Protein AF-A0A7J2MQ26-F1 (afdb_monomer_lite)

pLDDT: mean 85.23, std 13.04, range [32.94, 97.5]

Radius of gyration: 37.28 Å; chains: 1; bounding box: 88×58×95 Å

Structure (mmCIF, N/CA/C/O backbone):
data_AF-A0A7J2MQ26-F1
#
_entry.id   AF-A0A7J2MQ26-F1
#
loop_
_atom_site.group_PDB
_atom_site.id
_atom_site.type_symbol
_atom_site.label_atom_id
_atom_site.label_alt_id
_atom_site.label_comp_id
_atom_site.label_asym_id
_atom_site.label_entity_id
_atom_site.label_seq_id
_atom_site.pdbx_PDB_ins_code
_atom_site.Cartn_x
_atom_site.Cartn_y
_atom_site.Cartn_z
_atom_site.occupancy
_atom_site.B_iso_or_equiv
_atom_site.auth_seq_id
_atom_site.auth_comp_id
_atom_site.auth_asym_id
_atom_site.auth_atom_id
_atom_site.pdbx_PDB_model_num
ATOM 1 N N . VAL A 1 1 ? -38.913 26.377 9.799 1.00 44.56 1 VAL A N 1
ATOM 2 C CA . VAL A 1 1 ? -37.922 25.327 9.468 1.00 44.56 1 VAL A CA 1
ATOM 3 C C . VAL A 1 1 ? -36.476 25.804 9.658 1.00 44.56 1 VAL A C 1
ATOM 5 O O . VAL A 1 1 ? -35.764 25.141 10.390 1.00 44.56 1 VAL A O 1
ATOM 8 N N . LYS A 1 2 ? -36.049 26.981 9.153 1.00 36.41 2 LYS A N 1
ATOM 9 C CA . LYS A 1 2 ? -34.683 27.531 9.388 1.00 36.41 2 LYS A CA 1
ATOM 10 C C . LYS A 1 2 ? -34.256 27.693 10.867 1.00 36.41 2 LYS A C 1
ATOM 12 O O . LYS A 1 2 ? -33.100 27.467 11.180 1.00 36.41 2 LYS A O 1
ATOM 17 N N . LYS A 1 3 ? -35.183 28.019 11.778 1.00 38.88 3 LYS A N 1
ATOM 18 C CA . LYS A 1 3 ? -34.891 28.280 13.207 1.00 38.88 3 LYS A CA 1
ATOM 19 C C . LYS A 1 3 ? -34.486 27.059 14.049 1.00 38.88 3 LYS A C 1
ATOM 21 O O . LYS A 1 3 ? -33.961 27.242 15.139 1.00 38.88 3 LYS A O 1
ATOM 26 N N . GLU A 1 4 ? -34.775 25.833 13.609 1.00 44.00 4 GLU A N 1
ATOM 27 C CA . GLU A 1 4 ? -34.463 24.637 14.414 1.00 44.00 4 GLU A CA 1
ATOM 28 C C . GLU A 1 4 ? -33.024 24.146 14.223 1.00 44.00 4 GLU A C 1
ATOM 30 O O . GLU A 1 4 ? -32.456 23.597 15.162 1.00 44.00 4 GLU A O 1
ATOM 35 N N . TRP A 1 5 ? -32.423 24.407 13.056 1.00 47.97 5 TRP A N 1
ATOM 36 C CA . TRP A 1 5 ? -31.072 23.961 12.689 1.00 47.97 5 TRP A CA 1
ATOM 37 C C . TRP A 1 5 ? -29.961 24.806 13.334 1.00 47.97 5 TRP A C 1
ATOM 39 O O . TRP A 1 5 ? -28.836 24.341 13.497 1.00 47.97 5 TRP A O 1
ATOM 49 N N . GLU A 1 6 ? -30.276 26.041 13.737 1.00 56.38 6 GLU A N 1
ATOM 50 C CA . GLU A 1 6 ? -29.326 26.952 14.395 1.00 56.38 6 GLU A CA 1
ATOM 51 C C . GLU A 1 6 ? -28.930 26.479 15.803 1.00 56.38 6 GLU A C 1
ATOM 53 O O . GLU A 1 6 ? -27.869 26.852 16.291 1.00 56.38 6 GLU A O 1
ATOM 58 N N . ASN A 1 7 ? -29.740 25.615 16.427 1.00 69.69 7 ASN A N 1
ATOM 59 C CA . ASN A 1 7 ? -29.558 25.173 17.815 1.00 69.69 7 ASN A CA 1
ATOM 60 C C . ASN A 1 7 ? -29.229 23.680 17.954 1.00 69.69 7 ASN A C 1
ATOM 62 O O . ASN A 1 7 ? -29.220 23.159 19.069 1.00 69.69 7 ASN A O 1
ATOM 66 N N . THR A 1 8 ? -29.007 22.984 16.840 1.00 85.75 8 THR A N 1
ATOM 67 C CA . THR A 1 8 ? -28.595 21.577 16.829 1.00 85.75 8 THR A CA 1
ATOM 68 C C . THR A 1 8 ? -27.136 21.447 16.417 1.00 85.75 8 THR A C 1
ATOM 70 O O . THR A 1 8 ? -26.665 22.187 15.547 1.00 85.75 8 THR A O 1
ATOM 73 N N . VAL A 1 9 ? -26.446 20.483 17.017 1.00 86.06 9 VAL A N 1
ATOM 74 C CA . VAL A 1 9 ? -25.065 20.112 16.715 1.00 86.06 9 VAL A CA 1
ATOM 75 C C . VAL A 1 9 ? -24.967 19.621 15.269 1.00 86.06 9 VAL A C 1
ATOM 77 O O . VAL A 1 9 ? -25.653 18.675 14.878 1.00 86.06 9 VAL A O 1
ATOM 80 N N . GLY A 1 10 ? -24.120 20.266 14.476 1.00 81.31 10 GLY A N 1
ATOM 81 C CA . GLY A 1 10 ? -23.721 19.835 13.140 1.00 81.31 10 GLY A CA 1
ATOM 82 C C . GLY A 1 10 ? -22.233 19.493 13.073 1.00 81.31 10 GLY A C 1
ATOM 83 O O . GLY A 1 10 ? -21.487 19.694 14.030 1.00 81.31 10 GLY A O 1
ATOM 84 N N . LEU A 1 11 ? -21.795 18.992 11.918 1.00 73.00 11 LEU A N 1
ATOM 85 C CA . LEU A 1 11 ? -20.372 18.785 11.646 1.00 73.00 11 LEU A CA 1
ATOM 86 C C . LEU A 1 11 ? -19.618 20.121 11.728 1.00 73.00 11 LEU A C 1
ATOM 88 O O . LEU A 1 11 ? -20.062 21.128 11.172 1.00 73.00 11 LEU A O 1
ATOM 92 N N . GLY A 1 12 ? -18.464 20.120 12.397 1.00 70.12 12 GLY A N 1
ATOM 93 C CA . GLY A 1 12 ? -17.563 21.268 12.534 1.00 70.12 12 GLY A CA 1
ATOM 94 C C . GLY A 1 12 ? -17.867 22.181 13.716 1.00 70.12 12 GLY A C 1
ATOM 95 O O . GLY A 1 12 ? -16.986 22.957 14.113 1.00 70.12 12 GLY A O 1
ATOM 96 N N . ASP A 1 13 ? -19.064 22.063 14.296 1.00 84.56 13 ASP A N 1
ATOM 97 C CA . ASP A 1 13 ? -19.435 22.742 15.531 1.00 84.56 13 ASP A CA 1
ATOM 98 C C . ASP A 1 13 ? -18.561 22.257 16.694 1.00 84.56 13 ASP A C 1
ATOM 100 O O . ASP A 1 13 ? -18.082 21.120 16.728 1.00 84.56 13 ASP A O 1
ATOM 104 N N . THR A 1 14 ? -18.347 23.133 17.671 1.00 85.62 14 THR A N 1
ATOM 105 C CA . THR A 1 14 ? -17.654 22.768 18.909 1.00 85.62 14 THR A CA 1
ATOM 106 C C . THR A 1 14 ? -18.669 22.604 20.025 1.00 85.62 14 THR A C 1
ATOM 108 O O . THR A 1 14 ? -19.421 23.534 20.314 1.00 85.62 14 THR A O 1
ATOM 111 N N . ILE A 1 15 ? -18.672 21.433 20.654 1.00 90.62 15 ILE A N 1
ATOM 112 C CA . ILE A 1 15 ? -19.484 21.127 21.827 1.00 90.62 15 ILE A CA 1
ATOM 113 C C . ILE A 1 15 ? -18.614 21.060 23.078 1.00 90.62 15 ILE A C 1
ATOM 115 O O . ILE A 1 15 ? -17.476 20.598 23.038 1.00 90.62 15 ILE A O 1
ATOM 119 N N . THR A 1 16 ? -19.164 21.493 24.204 1.00 89.94 16 THR A N 1
ATOM 120 C CA . THR A 1 16 ? -18.594 21.220 25.528 1.00 89.94 16 THR A CA 1
ATOM 121 C C . THR A 1 16 ? -19.467 20.164 26.191 1.00 89.94 16 THR A C 1
ATOM 123 O O . THR A 1 16 ? -20.685 20.340 26.244 1.00 89.94 16 THR A O 1
ATOM 126 N N . ILE A 1 17 ? -18.875 19.070 26.675 1.00 90.25 17 ILE A N 1
ATOM 127 C CA . ILE A 1 17 ? -19.604 17.958 27.295 1.00 90.25 17 ILE A CA 1
ATOM 128 C C . ILE A 1 17 ? -19.160 17.697 28.738 1.00 90.25 17 ILE A C 1
ATOM 130 O O . ILE A 1 17 ? -17.969 17.711 29.057 1.00 90.25 17 ILE A O 1
ATOM 134 N N . ASN A 1 18 ? -20.140 17.421 29.597 1.00 90.00 18 ASN A N 1
ATOM 135 C CA . ASN A 1 18 ? -19.955 16.796 30.908 1.00 90.00 18 ASN A CA 1
ATOM 136 C C . ASN A 1 18 ? -20.232 15.294 30.755 1.00 90.00 18 ASN A C 1
ATOM 138 O O . ASN A 1 18 ? -21.198 14.935 30.084 1.00 90.00 18 ASN A O 1
ATOM 142 N N . TYR A 1 19 ? -19.413 14.406 31.308 1.00 88.75 19 TYR A N 1
ATOM 143 C CA . TYR A 1 19 ? -19.493 12.975 31.022 1.00 88.75 19 TYR A CA 1
ATOM 144 C C . TYR A 1 19 ? -19.069 12.101 32.207 1.00 88.75 19 TYR A C 1
ATOM 146 O O . TYR A 1 19 ? -18.314 12.517 33.084 1.00 88.75 19 TYR A O 1
ATOM 154 N N . ILE A 1 20 ? -19.515 10.846 32.161 1.00 88.62 20 ILE A N 1
ATOM 155 C CA . ILE A 1 20 ? -19.024 9.730 32.971 1.00 88.62 20 ILE A CA 1
ATOM 156 C C . ILE A 1 20 ? -18.777 8.553 32.029 1.00 88.62 20 ILE A C 1
ATOM 158 O O . ILE A 1 20 ? -19.651 8.186 31.238 1.00 88.62 20 ILE A O 1
ATOM 162 N N . GLY A 1 21 ? -17.591 7.963 32.124 1.00 85.62 21 GLY A N 1
ATOM 163 C CA . GLY A 1 21 ? -17.209 6.715 31.481 1.00 85.62 21 GLY A CA 1
ATOM 164 C C . GLY A 1 21 ? -16.990 5.623 32.523 1.00 85.62 21 GLY A C 1
ATOM 165 O O . GLY A 1 21 ? -16.165 5.775 33.427 1.00 85.62 21 GLY A O 1
ATOM 166 N N . VAL A 1 22 ? -17.701 4.512 32.363 1.00 82.19 22 VAL A N 1
ATOM 167 C CA . VAL A 1 22 ? -17.529 3.290 33.154 1.00 82.19 22 VAL A CA 1
ATOM 168 C C . VAL A 1 22 ? -17.248 2.117 32.227 1.00 82.19 22 VAL A C 1
ATOM 170 O O . VAL A 1 22 ? -17.690 2.093 31.079 1.00 82.19 22 VAL A O 1
ATOM 173 N N . TYR A 1 23 ? -16.531 1.115 32.707 1.00 77.19 23 TYR A N 1
ATOM 174 C CA . TYR A 1 23 ? -16.424 -0.157 31.997 1.00 77.19 23 TYR A CA 1
ATOM 175 C C . TYR A 1 23 ? -17.758 -0.922 32.014 1.00 77.19 23 TYR A C 1
ATOM 177 O O . TYR A 1 23 ? -18.688 -0.565 32.734 1.00 77.19 23 TYR A O 1
ATOM 185 N N . GLU A 1 24 ? -17.885 -1.985 31.212 1.00 73.50 24 GLU A N 1
ATOM 186 C CA . GLU A 1 24 ? -19.126 -2.785 31.135 1.00 73.50 24 GLU A CA 1
ATOM 187 C C . GLU A 1 24 ? -19.646 -3.292 32.491 1.00 73.50 24 GLU A C 1
ATOM 189 O O . GLU A 1 24 ? -20.854 -3.477 32.647 1.00 73.50 24 GLU A O 1
ATOM 194 N N . ASN A 1 25 ? -18.738 -3.478 33.447 1.00 71.06 25 ASN A N 1
ATOM 195 C CA . ASN A 1 25 ? -18.964 -3.910 34.824 1.00 71.06 25 ASN A CA 1
ATOM 196 C C . ASN A 1 25 ? -19.251 -2.752 35.806 1.00 71.06 25 ASN A C 1
ATOM 198 O O . ASN A 1 25 ? -19.180 -2.958 37.013 1.00 71.06 25 ASN A O 1
ATOM 202 N N . GLU A 1 26 ? -19.530 -1.546 35.304 1.00 73.25 26 GLU A N 1
ATOM 203 C CA . GLU A 1 26 ? -19.810 -0.333 36.088 1.00 73.25 26 GLU A CA 1
ATOM 204 C C . GLU A 1 26 ? -18.608 0.234 36.871 1.00 73.25 26 GLU A C 1
ATOM 206 O O . GLU A 1 26 ? -18.766 1.158 37.669 1.00 73.25 26 GLU A O 1
ATOM 211 N N . TYR A 1 27 ? -17.388 -0.257 36.619 1.00 70.38 27 TYR A N 1
ATOM 212 C CA . TYR A 1 27 ? -16.185 0.303 37.234 1.00 70.38 27 TYR A CA 1
ATOM 213 C C . TYR A 1 27 ? -15.861 1.684 36.635 1.00 70.38 27 TYR A C 1
ATOM 215 O O . TYR A 1 27 ? -15.750 1.791 35.405 1.00 70.38 27 TYR A O 1
ATOM 223 N N . PRO A 1 28 ? -15.678 2.738 37.454 1.00 68.50 28 PRO A N 1
ATOM 224 C CA . PRO A 1 28 ? -15.386 4.074 36.953 1.00 68.50 28 PRO A CA 1
ATOM 225 C C . PRO A 1 28 ? -14.021 4.104 36.268 1.00 68.50 28 PRO A C 1
ATOM 227 O O . PRO A 1 28 ? -13.010 3.680 36.821 1.00 68.50 28 PRO A O 1
ATOM 230 N N . PHE A 1 29 ? -13.995 4.612 35.041 1.00 71.50 29 PHE A N 1
ATOM 231 C CA . PHE A 1 29 ? -12.762 4.790 34.282 1.00 71.50 29 PHE A CA 1
ATOM 232 C C . PHE A 1 29 ? -12.316 6.249 34.305 1.00 71.50 29 PHE A C 1
ATOM 234 O O . PHE A 1 29 ? -11.174 6.563 34.631 1.00 71.50 29 PHE A O 1
ATOM 241 N N . PHE A 1 30 ? -13.234 7.141 33.934 1.00 74.69 30 PHE A N 1
ATOM 242 C CA . PHE A 1 30 ? -12.955 8.556 33.738 1.00 74.69 30 PHE A CA 1
ATOM 243 C C . PHE A 1 30 ? -14.252 9.349 33.814 1.00 74.69 30 PHE A C 1
ATOM 245 O O . PHE A 1 30 ? -15.302 8.901 33.357 1.00 74.69 30 PHE A O 1
ATOM 252 N N . SER A 1 31 ? -14.184 10.536 34.394 1.00 79.44 31 SER A N 1
ATOM 253 C CA . SER A 1 31 ? -15.348 11.376 34.610 1.00 79.44 31 SER A CA 1
ATOM 254 C C . SER A 1 31 ? -14.923 12.834 34.694 1.00 79.44 31 SER A C 1
ATOM 256 O O . SER A 1 31 ? -13.840 13.131 35.199 1.00 79.44 31 SER A O 1
ATOM 258 N N . SER A 1 32 ? -15.786 13.740 34.240 1.00 78.56 32 SER A N 1
ATOM 259 C CA . SER A 1 32 ? -15.674 15.167 34.557 1.00 78.56 32 SER A CA 1
ATOM 260 C C . SER A 1 32 ? -16.373 15.518 35.876 1.00 78.56 32 SER A C 1
ATOM 262 O O . SER A 1 32 ? -16.704 16.683 36.104 1.00 78.56 32 SER A O 1
ATOM 264 N N . ILE A 1 33 ? -16.622 14.522 36.739 1.00 76.56 33 ILE A N 1
ATOM 265 C CA . ILE A 1 33 ? -17.232 14.683 38.062 1.00 76.56 33 ILE A CA 1
ATOM 266 C C . ILE A 1 33 ? -16.194 14.676 39.193 1.00 76.56 33 ILE A C 1
ATOM 268 O O . ILE A 1 33 ? -15.263 13.880 39.178 1.00 76.56 33 ILE A O 1
ATOM 272 N N . VAL A 1 34 ? -16.374 15.564 40.180 1.00 63.88 34 VAL A N 1
ATOM 273 C CA . VAL A 1 34 ? -15.503 15.750 41.365 1.00 63.88 34 VAL A CA 1
ATOM 274 C C . VAL A 1 34 ? -15.583 14.592 42.375 1.00 63.88 34 VAL A C 1
ATOM 276 O O . VAL A 1 34 ? -14.653 14.406 43.155 1.00 63.88 34 VAL A O 1
ATOM 279 N N . ASP A 1 35 ? -16.679 13.832 42.395 1.00 65.69 35 ASP A N 1
ATOM 280 C CA . ASP A 1 35 ? -16.895 12.734 43.347 1.00 65.69 35 ASP A CA 1
ATOM 281 C C . ASP A 1 35 ? -16.072 11.487 42.970 1.00 65.69 35 ASP A C 1
ATOM 283 O O . ASP A 1 35 ? -16.234 10.927 41.884 1.00 65.69 35 ASP A O 1
ATOM 287 N N . GLU A 1 36 ? -15.222 11.030 43.895 1.00 57.88 36 GLU A N 1
ATOM 288 C CA . GLU A 1 36 ? -14.420 9.801 43.781 1.00 57.88 36 GLU A CA 1
ATOM 289 C C . GLU A 1 36 ? -15.273 8.526 43.642 1.00 57.88 36 GLU A C 1
ATOM 291 O O . GLU A 1 36 ? -14.769 7.491 43.209 1.00 57.88 36 GLU A O 1
ATOM 296 N N . ASN A 1 37 ? -16.574 8.616 43.940 1.00 66.25 37 ASN A N 1
ATOM 297 C CA . ASN A 1 37 ? -17.553 7.542 43.795 1.00 66.25 37 ASN A CA 1
ATOM 298 C C . ASN A 1 37 ? -18.535 7.776 42.636 1.00 66.25 37 ASN A C 1
ATOM 300 O O . ASN A 1 37 ? -19.635 7.222 42.654 1.00 66.25 37 ASN A O 1
ATOM 304 N N . ALA A 1 38 ? -18.196 8.604 41.640 1.00 74.50 38 ALA A N 1
ATOM 305 C CA . ALA A 1 38 ? -19.051 8.786 40.469 1.00 74.50 38 ALA A CA 1
ATOM 306 C C . ALA A 1 38 ? -19.343 7.432 39.796 1.00 74.50 38 ALA A C 1
ATOM 308 O O . ALA A 1 38 ? -18.438 6.708 39.384 1.00 74.50 38 ALA A O 1
ATOM 309 N N . THR A 1 39 ? -20.626 7.106 39.671 1.00 80.69 39 THR A N 1
ATOM 310 C CA . THR A 1 39 ? -21.112 5.877 39.035 1.00 80.69 39 THR A CA 1
ATOM 311 C C . THR A 1 39 ? -21.920 6.223 37.791 1.00 80.69 39 THR A C 1
ATOM 313 O O . THR A 1 39 ? -22.236 7.384 37.533 1.00 80.69 39 THR A O 1
ATOM 316 N N . TRP A 1 40 ? -22.313 5.214 37.020 1.00 85.75 40 TRP A N 1
ATOM 317 C CA . TRP A 1 40 ? -23.190 5.385 35.860 1.00 85.75 40 TRP A CA 1
ATOM 318 C C . TRP A 1 40 ? -24.519 6.104 36.162 1.00 85.75 40 TRP A C 1
ATOM 320 O O . TRP A 1 40 ? -25.057 6.836 35.318 1.00 85.75 40 TRP A O 1
ATOM 330 N N . GLU A 1 41 ? -25.029 5.932 37.383 1.00 85.12 41 GLU A N 1
ATOM 331 C CA . GLU A 1 41 ? -26.282 6.531 37.848 1.00 85.12 41 GLU A CA 1
ATOM 332 C C . GLU A 1 41 ? -26.118 7.976 38.337 1.00 85.12 41 GLU A C 1
ATOM 334 O O . GLU A 1 41 ? -27.115 8.669 38.537 1.00 85.12 41 GLU A O 1
ATOM 339 N N . THR A 1 42 ? -24.886 8.470 38.491 1.00 85.38 42 THR A N 1
ATOM 340 C CA . THR A 1 42 ? -24.646 9.853 38.911 1.00 85.38 42 THR A CA 1
ATOM 341 C C . THR A 1 42 ? -25.224 10.840 37.882 1.00 85.38 42 THR A C 1
ATOM 343 O O . THR A 1 42 ? -25.143 10.651 36.658 1.00 85.38 42 THR A O 1
ATOM 346 N N . GLU A 1 43 ? -25.859 11.904 38.382 1.00 83.69 43 GLU A N 1
ATOM 347 C CA . GLU A 1 43 ? -26.437 12.951 37.540 1.00 83.69 43 GLU A CA 1
ATOM 348 C C . GLU A 1 43 ? -25.342 13.831 36.918 1.00 83.69 43 GLU A C 1
ATOM 350 O O . GLU A 1 43 ? -24.397 14.256 37.579 1.00 83.69 43 GLU A O 1
ATOM 355 N N . LEU A 1 44 ? -25.482 14.126 35.622 1.00 84.69 44 LEU A N 1
ATOM 356 C CA . LEU A 1 44 ? -24.591 15.029 34.888 1.00 84.69 44 LEU A CA 1
ATOM 357 C C . LEU A 1 44 ? -25.098 16.472 35.025 1.00 84.69 44 LEU A C 1
ATOM 359 O O . LEU A 1 44 ? -25.681 17.029 34.093 1.00 84.69 44 LEU A O 1
ATOM 363 N N . ASP A 1 45 ? -24.938 17.071 36.201 1.00 75.19 45 ASP A N 1
ATOM 364 C CA . ASP A 1 45 ? -25.387 18.439 36.477 1.00 75.19 45 ASP A CA 1
ATOM 365 C C . ASP A 1 45 ? -24.234 19.414 36.782 1.00 75.19 45 ASP A C 1
ATOM 367 O O . ASP A 1 45 ? -23.049 19.071 36.744 1.00 75.19 45 ASP A O 1
ATOM 371 N N . ASP A 1 46 ? -24.597 20.669 37.056 1.00 67.19 46 ASP A N 1
ATOM 372 C CA . ASP A 1 46 ? -23.643 21.757 37.275 1.00 67.19 46 ASP A CA 1
ATOM 373 C C . ASP A 1 46 ? -22.943 21.704 38.637 1.00 67.19 46 ASP A C 1
ATOM 375 O O . ASP A 1 46 ? -21.935 22.386 38.832 1.00 67.19 46 ASP A O 1
ATOM 379 N N . SER A 1 47 ? -23.461 20.906 39.573 1.00 64.56 47 SER A N 1
ATOM 380 C CA . SER A 1 47 ? -22.977 20.837 40.953 1.00 64.56 47 SER A CA 1
ATOM 381 C C . SER A 1 47 ? -21.784 19.894 41.132 1.00 64.56 47 SER A C 1
ATOM 383 O O . SER A 1 47 ? -21.056 20.003 42.116 1.00 64.56 47 SER A O 1
ATOM 385 N N . HIS A 1 48 ? -21.518 19.046 40.138 1.00 61.06 48 HIS A N 1
ATOM 386 C CA . HIS A 1 48 ? -20.527 17.977 40.209 1.00 61.06 48 HIS A CA 1
ATOM 387 C C . HIS A 1 48 ? -19.243 18.241 39.391 1.00 61.06 48 HIS A C 1
ATOM 389 O O . HIS A 1 48 ? -18.486 17.314 39.172 1.00 61.06 48 HIS A O 1
ATOM 395 N N . ARG A 1 49 ? -18.951 19.465 38.926 1.00 61.69 49 ARG A N 1
ATOM 396 C CA . ARG A 1 49 ? -17.991 19.737 37.820 1.00 61.69 49 ARG A CA 1
ATOM 397 C C . ARG A 1 49 ? -16.482 19.690 38.143 1.00 61.69 49 ARG A C 1
ATOM 399 O O . ARG A 1 49 ? -15.998 20.449 38.980 1.00 61.69 49 ARG A O 1
ATOM 406 N N . TYR A 1 50 ? -15.718 18.973 37.312 1.00 64.94 50 TYR A N 1
ATOM 407 C CA . TYR A 1 50 ? -14.268 19.116 37.109 1.00 64.94 50 TYR A CA 1
ATOM 408 C C . TYR A 1 50 ? -13.905 18.959 35.618 1.00 64.94 50 TYR A C 1
ATOM 410 O O . TYR A 1 50 ? -14.158 17.918 35.029 1.00 64.94 50 TYR A O 1
ATOM 418 N N . ASN A 1 51 ? -13.295 19.979 35.000 1.00 72.69 51 ASN A N 1
ATOM 419 C CA . ASN A 1 51 ? -12.737 19.942 33.632 1.00 72.69 51 ASN A CA 1
ATOM 420 C C . ASN A 1 51 ? -13.650 19.308 32.546 1.00 72.69 51 ASN A C 1
ATOM 422 O O . ASN A 1 51 ? -13.367 18.205 32.070 1.00 72.69 51 ASN A O 1
ATOM 426 N N . PRO A 1 52 ? -14.725 19.997 32.109 1.00 84.50 52 PRO A N 1
ATOM 427 C CA . PRO A 1 52 ? -15.552 19.517 31.001 1.00 84.50 52 PRO A CA 1
ATOM 428 C C . PRO A 1 52 ? -14.734 19.389 29.708 1.00 84.50 52 PRO A C 1
ATOM 430 O O . PRO A 1 52 ? -13.797 20.157 29.471 1.00 84.50 52 PRO A O 1
ATOM 433 N N . LEU A 1 53 ? -15.101 18.431 28.856 1.00 85.38 53 LEU A N 1
ATOM 434 C CA . LEU A 1 53 ? -14.373 18.164 27.618 1.00 85.38 53 LEU A CA 1
ATOM 435 C C . LEU A 1 53 ? -14.907 19.047 26.493 1.00 85.38 53 LEU A C 1
ATOM 437 O O . LEU A 1 53 ? -16.097 19.017 26.182 1.00 85.38 53 LEU A O 1
ATOM 441 N N . LYS A 1 54 ? -14.017 19.814 25.863 1.00 85.94 54 LYS A N 1
ATOM 442 C CA . LYS A 1 54 ? -14.334 20.615 24.681 1.00 85.94 54 LYS A CA 1
ATOM 443 C C . LYS A 1 54 ? -13.955 19.829 23.434 1.00 85.94 54 LYS A C 1
ATOM 445 O O . LYS A 1 54 ? -12.784 19.559 23.210 1.00 85.94 54 LYS A O 1
ATOM 450 N N . TYR A 1 55 ? -14.945 19.483 22.628 1.00 83.69 55 TYR A N 1
ATOM 451 C CA . TYR A 1 55 ? -14.803 18.585 21.495 1.00 83.69 55 TYR A CA 1
ATOM 452 C C . TYR A 1 55 ? -15.366 19.217 20.223 1.00 83.69 55 TYR A C 1
ATOM 454 O O . TYR A 1 55 ? -16.447 19.804 20.232 1.00 83.69 55 TYR A O 1
ATOM 462 N N . ARG A 1 56 ? -14.635 19.106 19.113 1.00 82.38 56 ARG A N 1
ATOM 463 C CA . ARG A 1 56 ? -15.086 19.601 17.812 1.00 82.38 56 ARG A CA 1
ATOM 464 C C . ARG A 1 56 ? -15.558 18.433 16.957 1.00 82.38 56 ARG A C 1
ATOM 466 O O . ARG A 1 56 ? -14.761 17.573 16.603 1.00 82.38 56 ARG A O 1
ATOM 473 N N . VAL A 1 57 ? -16.845 18.441 16.628 1.00 80.88 57 VAL A N 1
ATOM 474 C CA . VAL A 1 57 ? -17.528 17.343 15.934 1.00 80.88 57 VAL A CA 1
ATOM 475 C C . VAL A 1 57 ? -16.965 17.198 14.523 1.00 80.88 57 VAL A C 1
ATOM 477 O O . VAL A 1 57 ? -16.948 18.171 13.765 1.00 80.88 57 VAL A O 1
ATOM 480 N N . GLY A 1 58 ? -16.500 16.003 14.164 1.00 69.00 58 GLY A N 1
ATOM 481 C CA . GLY A 1 58 ? -15.860 15.722 12.877 1.00 69.00 58 GLY A CA 1
ATOM 482 C C . GLY A 1 58 ? -14.397 16.167 12.766 1.00 69.00 58 GLY A C 1
ATOM 483 O O . GLY A 1 58 ? -13.875 16.239 11.656 1.00 69.00 58 GLY A O 1
ATOM 484 N N . TYR A 1 59 ? -13.727 16.514 13.873 1.00 63.19 59 TYR A N 1
ATOM 485 C CA . TYR A 1 59 ? -12.305 16.877 13.880 1.00 63.19 59 TYR A CA 1
ATOM 486 C C . TYR A 1 59 ? -11.458 15.828 14.612 1.00 63.19 59 TYR A C 1
ATOM 488 O O . TYR A 1 59 ? -11.800 15.391 15.710 1.00 63.19 59 TYR A O 1
ATOM 496 N N . VAL A 1 60 ? -10.313 15.470 14.025 1.00 55.56 60 VAL A N 1
ATOM 497 C CA . VAL A 1 60 ? -9.370 14.508 14.610 1.00 55.56 60 VAL A CA 1
ATOM 498 C C . VAL A 1 60 ? -8.393 15.236 15.528 1.00 55.56 60 VAL A C 1
ATOM 500 O O . VAL A 1 60 ? -7.561 16.019 15.070 1.00 55.56 60 VAL A O 1
ATOM 503 N N . TYR A 1 61 ? -8.481 14.955 16.826 1.00 55.25 61 TYR A N 1
ATOM 504 C CA . TYR A 1 61 ? -7.447 15.306 17.798 1.00 55.25 61 TYR A CA 1
ATOM 505 C C . TYR A 1 61 ? -6.576 14.081 18.088 1.00 55.25 61 TYR A C 1
ATOM 507 O O . TYR A 1 61 ? -7.082 12.991 18.351 1.00 55.25 61 TYR A O 1
ATOM 515 N N . ASP A 1 62 ? -5.255 14.258 18.094 1.00 53.41 62 ASP A N 1
ATOM 516 C CA . ASP A 1 62 ? -4.291 13.154 18.226 1.00 53.41 62 ASP A CA 1
ATOM 517 C C . ASP A 1 62 ? -4.114 12.630 19.666 1.00 53.41 62 ASP A C 1
ATOM 519 O O . ASP A 1 62 ? -3.104 11.994 19.977 1.00 53.41 62 ASP A O 1
ATOM 523 N N . LYS A 1 63 ? -5.054 12.892 20.589 1.00 56.03 63 LYS A N 1
ATOM 524 C CA . LYS A 1 63 ? -4.886 12.524 22.005 1.00 56.03 63 LYS A CA 1
ATOM 525 C C . LYS A 1 63 ? -6.156 11.992 22.666 1.00 56.03 63 LYS A C 1
ATOM 527 O O . LYS A 1 63 ? -7.210 12.617 22.647 1.00 56.03 63 LYS A O 1
ATOM 532 N N . GLY A 1 64 ? -6.002 10.853 23.343 1.00 66.44 64 GLY A N 1
ATOM 533 C CA . GLY A 1 64 ? -6.952 10.343 24.327 1.00 66.44 64 GLY A CA 1
ATOM 534 C C . GLY A 1 64 ? -8.375 10.158 23.826 1.00 66.44 64 GLY A C 1
ATOM 535 O O . GLY A 1 64 ? -8.616 9.534 22.797 1.00 66.44 64 GLY A O 1
ATOM 536 N N . ILE A 1 65 ? -9.315 10.655 24.623 1.00 66.00 65 ILE A N 1
ATOM 537 C CA . ILE A 1 65 ? -10.749 10.410 24.461 1.00 66.00 65 ILE A CA 1
ATOM 538 C C . ILE A 1 65 ? -11.330 11.209 23.298 1.00 66.00 65 ILE A C 1
ATOM 540 O O . ILE A 1 65 ? -12.238 10.724 22.635 1.00 66.00 65 ILE A O 1
ATOM 544 N N . GLU A 1 66 ? -10.754 12.366 22.967 1.00 69.69 66 GLU A N 1
ATOM 545 C CA . GLU A 1 66 ? -11.162 13.169 21.806 1.00 69.69 66 GLU A CA 1
ATOM 546 C C . GLU A 1 66 ? -11.052 12.369 20.499 1.00 69.69 66 GLU A C 1
ATOM 548 O O . GLU A 1 66 ? -11.938 12.444 19.651 1.00 69.69 66 GLU A O 1
ATOM 553 N N . ARG A 1 67 ? -10.021 11.521 20.374 1.00 67.38 67 ARG A N 1
ATOM 554 C CA . ARG A 1 67 ? -9.870 10.592 19.246 1.00 67.38 67 ARG A CA 1
ATOM 555 C C . ARG A 1 67 ? -10.957 9.519 19.218 1.00 67.38 67 ARG A C 1
ATOM 557 O O . ARG A 1 67 ? -11.435 9.142 18.154 1.00 67.38 67 ARG A O 1
ATOM 564 N N . ALA A 1 68 ? -11.347 9.003 20.380 1.00 67.25 68 ALA A N 1
ATOM 565 C CA . ALA A 1 68 ? -12.405 8.004 20.465 1.00 67.25 68 ALA A CA 1
ATOM 566 C C . ALA A 1 68 ? -13.783 8.591 20.110 1.00 67.25 68 ALA A C 1
ATOM 568 O O . ALA A 1 68 ? -14.595 7.903 19.491 1.00 67.25 68 ALA A O 1
ATOM 569 N N . LEU A 1 69 ? -14.025 9.864 20.458 1.00 74.38 69 LEU A N 1
ATOM 570 C CA . LEU A 1 69 ? -15.267 10.582 20.153 1.00 74.38 69 LEU A CA 1
ATOM 571 C C . LEU A 1 69 ? -15.515 10.753 18.643 1.00 74.38 69 LEU A C 1
ATOM 573 O O . LEU A 1 69 ? -16.663 10.669 18.219 1.00 74.38 69 LEU A O 1
ATOM 577 N N . GLU A 1 70 ? -14.466 10.886 17.826 1.00 68.56 70 GLU A N 1
ATOM 578 C CA . GLU A 1 70 ? -14.560 10.947 16.352 1.00 68.56 70 GLU A CA 1
ATOM 579 C C . GLU A 1 70 ? -15.367 9.773 15.778 1.00 68.56 70 GLU A C 1
ATOM 581 O O . GLU A 1 70 ? -16.303 9.936 14.994 1.00 68.56 70 GLU A O 1
ATOM 586 N N . LYS A 1 71 ? -15.067 8.553 16.231 1.00 67.81 71 LYS A N 1
ATOM 587 C CA . LYS A 1 71 ? -15.697 7.328 15.710 1.00 67.81 71 LYS A CA 1
ATOM 588 C C . LYS A 1 71 ? -17.195 7.248 16.014 1.00 67.81 71 LYS A C 1
ATOM 590 O O . LYS A 1 71 ? -17.905 6.400 15.465 1.00 67.81 71 LYS A O 1
ATOM 595 N N . ILE A 1 72 ? -17.677 8.115 16.897 1.00 73.31 72 ILE A N 1
ATOM 596 C CA . ILE A 1 72 ? -19.043 8.141 17.405 1.00 73.31 72 ILE A CA 1
ATOM 597 C C . ILE A 1 72 ? -19.702 9.519 17.247 1.00 73.31 72 ILE A C 1
ATOM 599 O O . ILE A 1 72 ? -20.772 9.736 17.810 1.00 73.31 72 ILE A O 1
ATOM 603 N N . ASP A 1 73 ? -19.150 10.408 16.416 1.00 75.19 73 ASP A N 1
ATOM 604 C CA . ASP A 1 73 ? -19.692 11.744 16.117 1.00 75.19 73 ASP A CA 1
ATOM 605 C C . ASP A 1 73 ? -21.191 11.741 15.796 1.00 75.19 73 ASP A C 1
ATOM 607 O O . ASP A 1 73 ? -21.963 12.591 16.248 1.00 75.19 73 ASP A O 1
ATOM 611 N N . LYS A 1 74 ? -21.638 10.705 15.078 1.00 76.06 74 LYS A N 1
ATOM 612 C CA . LYS A 1 74 ? -23.047 10.465 14.735 1.00 76.06 74 LYS A CA 1
ATOM 613 C C . LYS A 1 74 ? -24.001 10.485 15.935 1.00 76.06 74 LYS A C 1
ATOM 615 O O . LYS A 1 74 ? -25.188 10.731 15.749 1.00 76.06 74 LYS A O 1
ATOM 620 N N . HIS A 1 75 ? -23.515 10.197 17.144 1.00 83.00 75 HIS A N 1
ATOM 621 C CA . HIS A 1 75 ? -24.324 10.215 18.362 1.00 83.00 75 HIS A CA 1
ATOM 622 C C . HIS A 1 75 ? -24.637 11.645 18.828 1.00 83.00 75 HIS A C 1
ATOM 624 O O . HIS A 1 75 ? -25.681 11.858 19.448 1.00 83.00 75 HIS A O 1
ATOM 630 N N . PHE A 1 76 ? -23.776 12.614 18.497 1.00 88.19 76 PHE A N 1
ATOM 631 C CA . PHE A 1 76 ? -23.948 14.031 18.819 1.00 88.19 76 PHE A CA 1
ATOM 632 C C . PHE A 1 76 ? -24.671 14.810 17.718 1.00 88.19 76 PHE A C 1
ATOM 634 O O . PHE A 1 76 ? -25.339 15.796 18.015 1.00 88.19 76 PHE A O 1
ATOM 641 N N . LEU A 1 77 ? -24.584 14.376 16.457 1.00 84.12 77 LEU A N 1
ATOM 642 C CA . LEU A 1 77 ? -25.244 15.060 15.341 1.00 84.12 77 LEU A CA 1
ATOM 643 C C . LEU A 1 77 ? -26.762 15.195 15.559 1.00 84.12 77 LEU A C 1
ATOM 645 O O . LEU A 1 77 ? -27.463 14.241 15.898 1.00 84.12 77 LEU A O 1
ATOM 649 N N . GLY A 1 78 ? -27.274 16.410 15.358 1.00 83.38 78 GLY A N 1
ATOM 650 C CA . GLY A 1 78 ? -28.685 16.760 15.533 1.00 83.38 78 GLY A CA 1
ATOM 651 C C . GLY A 1 78 ? -29.130 16.966 16.986 1.00 83.38 78 GLY A C 1
ATOM 652 O O . GLY A 1 78 ? -30.285 17.334 17.209 1.00 83.38 78 GLY A O 1
ATOM 653 N N . LYS A 1 79 ? -28.248 16.756 17.971 1.00 92.69 79 LYS A N 1
ATOM 654 C CA . LYS A 1 79 ? -28.540 16.976 19.396 1.00 92.69 79 LYS A CA 1
ATOM 655 C C . LYS A 1 79 ? -28.510 18.451 19.764 1.00 92.69 79 LYS A C 1
ATOM 657 O O . LYS A 1 79 ? -27.982 19.271 19.017 1.00 92.69 79 LYS A O 1
ATOM 662 N N . LYS A 1 80 ? -29.095 18.800 20.903 1.00 92.75 80 LYS A N 1
ATOM 663 C CA . LYS A 1 80 ? -29.157 20.168 21.433 1.00 92.75 80 LYS A CA 1
ATOM 664 C C . LYS A 1 80 ? -28.417 20.264 22.763 1.00 92.75 80 LYS A C 1
ATOM 666 O O . LYS A 1 80 ? -28.178 19.262 23.431 1.00 92.75 80 LYS A O 1
ATOM 671 N N . VAL A 1 81 ? -28.090 21.491 23.163 1.00 91.06 81 VAL A N 1
ATOM 672 C CA . VAL A 1 81 ? -27.625 21.770 24.529 1.00 91.06 81 VAL A CA 1
ATOM 673 C C . VAL A 1 81 ? -28.660 21.243 25.530 1.00 91.06 81 VAL A C 1
ATOM 675 O O . VAL A 1 81 ? -29.854 21.506 25.387 1.00 91.06 81 VAL A O 1
ATOM 678 N N . GLY A 1 82 ? -28.194 20.484 26.518 1.00 89.06 82 GLY A N 1
ATOM 679 C CA . GLY A 1 82 ? -28.984 19.777 27.522 1.00 89.06 82 GLY A CA 1
ATOM 680 C C . GLY A 1 82 ? -29.236 18.298 27.212 1.00 89.06 82 GLY A C 1
ATOM 681 O O . GLY A 1 82 ? -29.541 17.548 28.138 1.00 89.06 82 GLY A O 1
ATOM 682 N N . ASP A 1 83 ? -29.083 17.856 25.958 1.00 93.00 83 ASP A N 1
ATOM 683 C CA . ASP A 1 83 ? -29.299 16.452 25.604 1.00 93.00 83 ASP A CA 1
ATOM 684 C C . ASP A 1 83 ? -28.240 15.554 26.252 1.00 93.00 83 ASP A C 1
ATOM 686 O O . ASP A 1 83 ? -27.043 15.857 26.238 1.00 93.00 83 ASP A O 1
ATOM 690 N N . ILE A 1 84 ? -28.696 14.409 26.765 1.00 92.19 84 ILE A N 1
ATOM 691 C CA . ILE A 1 84 ? -27.840 13.326 27.244 1.00 92.19 84 ILE A CA 1
ATOM 692 C C . ILE A 1 84 ? -27.735 12.275 26.143 1.00 92.19 84 ILE A C 1
ATOM 694 O O . ILE A 1 84 ? -28.739 11.794 25.612 1.00 92.19 84 ILE A O 1
ATOM 698 N N . VAL A 1 85 ? -26.508 11.897 25.821 1.00 91.44 85 VAL A N 1
ATOM 699 C CA . VAL A 1 85 ? -26.178 10.835 24.882 1.00 91.44 85 VAL A CA 1
ATOM 700 C C . VAL A 1 85 ? -25.460 9.712 25.614 1.00 91.44 85 VAL A C 1
ATOM 702 O O . VAL A 1 85 ? -24.602 9.948 26.463 1.00 91.44 85 VAL A O 1
ATOM 705 N N . THR A 1 86 ? -25.829 8.479 25.285 1.00 90.75 86 THR A N 1
ATOM 706 C CA . THR A 1 86 ? -25.155 7.274 25.763 1.00 90.75 86 THR A CA 1
ATOM 707 C C . THR A 1 86 ? -24.621 6.487 24.581 1.00 90.75 86 THR A C 1
ATOM 709 O O . THR A 1 86 ? -25.269 6.378 23.535 1.00 90.75 86 THR A O 1
ATOM 712 N N . PHE A 1 87 ? -23.415 5.959 24.729 1.00 87.31 87 PHE A N 1
ATOM 713 C CA . PHE A 1 87 ? -22.759 5.171 23.696 1.00 87.31 87 PHE A CA 1
ATOM 714 C C . PHE A 1 87 ? -21.640 4.326 24.295 1.00 87.31 87 PHE A C 1
ATOM 716 O O . PHE A 1 87 ? -21.157 4.594 25.393 1.00 87.31 87 PHE A O 1
ATOM 723 N N . ASN A 1 88 ? -21.220 3.315 23.542 1.00 84.00 88 ASN A N 1
ATOM 724 C CA . ASN A 1 88 ? -20.091 2.474 23.905 1.00 84.00 88 ASN A CA 1
ATOM 725 C C . ASN A 1 88 ? -18.879 2.881 23.073 1.00 84.00 88 ASN A C 1
ATOM 727 O O . ASN A 1 88 ? -18.961 2.956 21.846 1.00 84.00 88 ASN A O 1
ATOM 731 N N . ILE A 1 89 ? -17.757 3.101 23.743 1.00 77.75 89 ILE A N 1
ATOM 732 C CA . ILE A 1 89 ? -16.448 3.271 23.123 1.00 77.75 89 ILE A CA 1
ATOM 733 C C . ILE A 1 89 ? -15.705 1.952 23.301 1.00 77.75 89 ILE A C 1
ATOM 735 O O . ILE A 1 89 ? -15.724 1.394 24.396 1.00 77.75 89 ILE A O 1
ATOM 739 N N . ARG A 1 90 ? -15.057 1.425 22.259 1.00 73.50 90 ARG A N 1
ATOM 740 C CA . ARG A 1 90 ? -14.177 0.269 22.469 1.00 73.50 90 ARG A CA 1
ATOM 741 C C . ARG A 1 90 ? -12.991 0.718 23.315 1.00 73.50 90 ARG A C 1
ATOM 743 O O . ARG A 1 90 ? -12.404 1.753 23.014 1.00 73.50 90 ARG A O 1
ATOM 750 N N . SER A 1 91 ? -12.629 -0.040 24.344 1.00 68.88 91 SER A N 1
ATOM 751 C CA . SER A 1 91 ? -11.513 0.311 25.235 1.00 68.88 91 SER A CA 1
ATOM 752 C C . SER A 1 91 ? -10.212 0.544 24.456 1.00 68.88 91 SER A C 1
ATOM 754 O O . SER A 1 91 ? -9.456 1.455 24.778 1.00 68.88 91 SER A O 1
ATOM 756 N N . GLU A 1 92 ? -10.036 -0.175 23.346 1.00 63.25 92 GLU A N 1
ATOM 757 C CA . GLU A 1 92 ? -8.924 -0.020 22.402 1.00 63.25 92 GLU A CA 1
ATOM 758 C C . GLU A 1 92 ? -8.821 1.317 21.673 1.00 63.25 92 GLU A C 1
ATOM 760 O O . GLU A 1 92 ? -7.753 1.689 21.190 1.00 63.25 92 GLU A O 1
ATOM 765 N N . ASP A 1 93 ? -9.924 2.053 21.582 1.00 66.38 93 ASP A N 1
ATOM 766 C CA . ASP A 1 93 ? -9.954 3.344 20.909 1.00 66.38 93 ASP A CA 1
ATOM 767 C C . ASP A 1 93 ? -9.499 4.492 21.840 1.00 66.38 93 ASP A C 1
ATOM 769 O O . ASP A 1 93 ? -9.347 5.623 21.371 1.00 66.38 93 ASP A O 1
ATOM 773 N N . ILE A 1 94 ? -9.250 4.225 23.134 1.00 65.25 94 ILE A N 1
ATOM 774 C CA . ILE A 1 94 ? -8.875 5.229 24.142 1.00 65.25 94 ILE A CA 1
ATOM 775 C C . ILE A 1 94 ? -7.372 5.169 24.459 1.00 65.25 94 ILE A C 1
ATOM 777 O O . ILE A 1 94 ? -6.875 4.220 25.055 1.00 65.25 94 ILE A O 1
ATOM 781 N N . PHE A 1 95 ? -6.642 6.231 24.100 1.00 60.06 95 PHE A N 1
ATOM 782 C CA . PHE A 1 95 ? -5.188 6.329 24.293 1.00 60.06 95 PHE A CA 1
ATOM 783 C C . PHE A 1 95 ? -4.812 7.081 25.578 1.00 60.06 95 PHE A C 1
ATOM 785 O O . PHE A 1 95 ? -4.879 8.310 25.620 1.00 60.06 95 PHE A O 1
ATOM 792 N N . ILE A 1 96 ? -4.322 6.386 26.605 1.00 51.38 96 ILE A N 1
ATOM 793 C CA . ILE A 1 96 ? -3.630 7.033 27.729 1.00 51.38 96 ILE A CA 1
ATOM 794 C C . ILE A 1 96 ? -2.125 6.975 27.430 1.00 51.38 96 ILE A C 1
ATOM 796 O O . ILE A 1 96 ? -1.522 5.912 27.459 1.00 51.38 96 ILE A O 1
ATOM 800 N N . SER A 1 97 ? -1.544 8.129 27.089 1.00 45.72 97 SER A N 1
ATOM 801 C CA . SER A 1 97 ? -0.112 8.372 26.830 1.00 45.72 97 SER A CA 1
ATOM 802 C C . SER A 1 97 ? 0.582 7.533 25.737 1.00 45.72 97 SER A C 1
ATOM 804 O O . SER A 1 97 ? 1.091 6.447 25.975 1.00 45.72 97 SER A O 1
ATOM 806 N N . GLY A 1 98 ? 0.759 8.155 24.569 1.00 44.97 98 GLY A N 1
ATOM 807 C CA . GLY A 1 98 ? 2.054 8.168 23.876 1.00 44.97 98 GLY A CA 1
ATOM 808 C C . GLY A 1 98 ? 2.361 7.071 22.860 1.00 44.97 98 GLY A C 1
ATOM 809 O O . GLY A 1 98 ? 2.877 7.428 21.808 1.00 44.97 98 GLY A O 1
ATOM 810 N N . ASP A 1 99 ? 2.022 5.806 23.104 1.00 41.69 99 ASP A N 1
ATOM 811 C CA . ASP A 1 99 ? 2.398 4.720 22.185 1.00 41.69 99 ASP A CA 1
ATOM 812 C C . ASP A 1 99 ? 1.189 3.894 21.719 1.00 41.69 99 ASP A C 1
ATOM 814 O O . ASP A 1 99 ? 0.438 3.364 22.543 1.00 41.69 99 ASP A O 1
ATOM 818 N N . PRO A 1 100 ? 0.968 3.754 20.398 1.00 38.16 100 PRO A N 1
ATOM 819 C CA . PRO A 1 100 ? -0.047 2.865 19.874 1.00 38.16 100 PRO A CA 1
ATOM 820 C C . PRO A 1 100 ? 0.455 1.428 19.878 1.00 38.16 100 PRO A C 1
ATOM 822 O O . PRO A 1 100 ? 1.331 1.062 19.100 1.00 38.16 100 PRO A O 1
ATOM 825 N N . ALA A 1 101 ? -0.140 0.594 20.723 1.00 43.22 101 ALA A N 1
ATOM 826 C CA . ALA A 1 101 ? 0.078 -0.840 20.668 1.00 43.22 101 ALA A CA 1
ATOM 827 C C . ALA A 1 101 ? -1.029 -1.535 19.837 1.00 43.22 101 ALA A C 1
ATOM 829 O O . ALA A 1 101 ? -2.173 -1.071 19.801 1.00 43.22 101 ALA A O 1
ATOM 830 N N . PRO A 1 102 ? -0.689 -2.616 19.110 1.00 43.69 102 PRO A N 1
ATOM 831 C CA . PRO A 1 102 ? -1.547 -3.236 18.108 1.00 43.69 102 PRO A CA 1
ATOM 832 C C . PRO A 1 102 ? -2.680 -4.017 18.782 1.00 43.69 102 PRO A C 1
ATOM 834 O O . PRO A 1 102 ? -2.473 -5.092 19.332 1.00 43.69 102 PRO A O 1
ATOM 837 N N . TYR A 1 103 ? -3.893 -3.475 18.724 1.00 48.94 103 TYR A N 1
ATOM 838 C CA . TYR A 1 103 ? -5.103 -4.096 19.280 1.00 48.94 103 TYR A CA 1
ATOM 839 C C . TYR A 1 103 ? -5.683 -5.245 18.448 1.00 48.94 103 TYR A C 1
ATOM 841 O O . TYR A 1 103 ? -6.638 -5.908 18.851 1.00 48.94 103 TYR A O 1
ATOM 849 N N . TYR A 1 104 ? -5.111 -5.520 17.284 1.00 46.12 104 TYR A N 1
ATOM 850 C CA . TYR A 1 104 ? -5.581 -6.597 16.433 1.00 46.12 104 TYR A CA 1
ATOM 851 C C . TYR A 1 104 ? -4.969 -7.906 16.940 1.00 46.12 104 TYR A C 1
ATOM 853 O O . TYR A 1 104 ? -3.808 -8.156 16.649 1.00 46.12 104 TYR A O 1
ATOM 861 N N . GLU A 1 105 ? -5.754 -8.687 17.702 1.00 56.88 105 GLU A N 1
ATOM 862 C CA . GLU A 1 105 ? -5.593 -10.130 18.027 1.00 56.88 105 GLU A CA 1
ATOM 863 C C . GLU A 1 105 ? -5.532 -10.532 19.521 1.00 56.88 105 GLU A C 1
ATOM 865 O O . GLU A 1 105 ? -5.269 -11.699 19.815 1.00 56.88 105 GLU A O 1
ATOM 870 N N . LEU A 1 106 ? -5.848 -9.664 20.496 1.00 62.31 106 LEU A N 1
ATOM 871 C CA . LEU A 1 106 ? -5.989 -10.158 21.878 1.00 62.31 106 LEU A CA 1
ATOM 872 C C . LEU A 1 106 ? -7.255 -11.025 22.042 1.00 62.31 106 LEU A C 1
ATOM 874 O O . LEU A 1 106 ? -8.350 -10.598 21.653 1.00 62.31 106 LEU A O 1
ATOM 878 N N . PRO A 1 107 ? -7.146 -12.236 22.622 1.00 74.56 107 PRO A N 1
ATOM 879 C CA . PRO A 1 107 ? -8.304 -13.081 22.870 1.00 74.56 107 PRO A CA 1
ATOM 880 C C . PRO A 1 107 ? -9.199 -12.458 23.948 1.00 74.56 107 PRO A C 1
ATOM 882 O O . PRO A 1 107 ? -8.729 -11.800 24.869 1.00 74.56 107 PRO A O 1
ATOM 885 N N . GLU A 1 108 ? -10.511 -12.691 23.859 1.00 81.00 108 GLU A N 1
ATOM 886 C CA . GLU A 1 108 ? -11.482 -12.177 24.842 1.00 81.00 108 GLU A CA 1
ATOM 887 C C . GLU A 1 108 ? -11.231 -12.698 26.261 1.00 81.00 108 GLU A C 1
ATOM 889 O O . GLU A 1 108 ? -11.519 -12.009 27.238 1.00 81.00 108 GLU A O 1
ATOM 894 N N . ILE A 1 109 ? -10.687 -13.911 26.353 1.00 87.81 109 ILE A N 1
ATOM 895 C CA . ILE A 1 109 ? -10.302 -14.568 27.593 1.00 87.81 109 ILE A CA 1
ATOM 896 C C . ILE A 1 109 ? -8.807 -14.858 27.523 1.00 87.81 109 ILE A C 1
ATOM 898 O O . ILE A 1 109 ? -8.331 -15.431 26.543 1.00 87.81 109 ILE A O 1
ATOM 902 N N . ILE A 1 110 ? -8.086 -14.497 28.579 1.00 87.50 110 ILE A N 1
ATOM 903 C CA . ILE A 1 110 ? -6.673 -14.825 28.763 1.00 87.50 110 ILE A CA 1
ATOM 904 C C . ILE A 1 110 ? -6.551 -15.798 29.932 1.00 87.50 110 ILE A C 1
ATOM 906 O O . ILE A 1 110 ? -7.178 -15.614 30.975 1.00 87.50 110 ILE A O 1
ATOM 910 N N . GLU A 1 111 ? -5.726 -16.827 29.757 1.00 91.50 111 GLU A N 1
ATOM 911 C CA . GLU A 1 111 ? -5.346 -17.735 30.836 1.00 91.50 111 GLU A CA 1
ATOM 912 C C . GLU A 1 111 ? -4.009 -17.294 31.433 1.00 91.50 111 GLU A C 1
ATOM 914 O O . GLU A 1 111 ? -2.977 -17.284 30.761 1.00 91.50 111 GLU A O 1
ATOM 919 N N . LEU A 1 112 ? -4.032 -16.937 32.710 1.00 90.56 112 LEU A N 1
ATOM 920 C CA . LEU A 1 112 ? -2.865 -16.580 33.504 1.00 90.56 112 LEU A CA 1
ATOM 921 C C . LEU A 1 112 ? -2.513 -17.736 34.434 1.00 90.56 112 LEU A C 1
ATOM 923 O O . LEU A 1 112 ? -3.360 -18.567 34.766 1.00 90.56 112 LEU A O 1
ATOM 927 N N . ASN A 1 113 ? -1.262 -17.794 34.875 1.00 91.94 113 ASN A N 1
ATOM 928 C CA . ASN A 1 113 ? -0.867 -18.777 35.874 1.00 91.94 113 ASN A CA 1
ATOM 929 C C . ASN A 1 113 ? -1.491 -18.414 37.224 1.00 91.94 113 ASN A C 1
ATOM 931 O O . ASN A 1 113 ? -1.379 -17.281 37.685 1.00 91.94 113 ASN A O 1
ATOM 935 N N . ARG A 1 114 ? -2.156 -19.387 37.850 1.00 92.69 114 ARG A N 1
ATOM 936 C CA . ARG A 1 114 ? -2.633 -19.261 39.230 1.00 92.69 114 ARG A CA 1
ATOM 937 C C . ARG A 1 114 ? -1.501 -19.479 40.222 1.00 92.69 114 ARG A C 1
ATOM 939 O O . ARG A 1 114 ? -1.549 -18.905 41.302 1.00 92.69 114 ARG A O 1
ATOM 946 N N . VAL A 1 115 ? -0.504 -20.276 39.840 1.00 92.62 115 VAL A N 1
ATOM 947 C CA . VAL A 1 115 ? 0.707 -20.514 40.625 1.00 92.62 115 VAL A CA 1
ATOM 948 C C . VAL A 1 115 ? 1.891 -19.844 39.935 1.00 92.62 115 VAL A C 1
ATOM 950 O O . VAL A 1 115 ? 2.179 -20.131 38.773 1.00 92.62 115 VAL A O 1
ATOM 953 N N . GLU A 1 116 ? 2.567 -18.942 40.636 1.00 92.81 116 GLU A N 1
ATOM 954 C CA . GLU A 1 116 ? 3.796 -18.289 40.173 1.00 92.81 116 GLU A CA 1
ATOM 955 C C . GLU A 1 116 ? 4.937 -18.612 41.154 1.00 92.81 116 GLU A C 1
ATOM 957 O O . GLU A 1 116 ? 4.702 -18.887 42.332 1.00 92.81 116 GLU A O 1
ATOM 962 N N . SER A 1 117 ? 6.184 -18.585 40.679 1.00 92.81 117 SER A N 1
ATOM 963 C CA . SER A 1 117 ? 7.362 -18.807 41.525 1.00 92.81 117 SER A CA 1
ATOM 964 C C . SER A 1 117 ? 8.444 -17.777 41.258 1.00 92.81 117 SER A C 1
ATOM 966 O O . SER A 1 117 ? 8.636 -17.385 40.106 1.00 92.81 117 SER A O 1
ATOM 968 N N . THR A 1 118 ? 9.211 -17.435 42.285 1.00 92.69 118 THR A N 1
ATOM 969 C CA . THR A 1 118 ? 10.438 -16.641 42.163 1.00 92.69 118 THR A CA 1
ATOM 970 C C . THR A 1 118 ? 11.535 -17.227 43.043 1.00 92.69 118 THR A C 1
ATOM 972 O O . THR A 1 118 ? 11.264 -18.057 43.916 1.00 92.69 118 THR A O 1
ATOM 975 N N . ASP A 1 119 ? 12.773 -16.798 42.813 1.00 93.69 119 ASP A N 1
ATOM 976 C CA . ASP A 1 119 ? 13.895 -17.180 43.658 1.00 93.69 119 ASP A CA 1
ATOM 977 C C . ASP A 1 119 ? 13.701 -16.642 45.086 1.00 93.69 119 ASP A C 1
ATOM 979 O O . ASP A 1 119 ? 13.299 -15.490 45.275 1.00 93.69 119 ASP A O 1
ATOM 983 N N . LEU A 1 120 ? 14.004 -17.471 46.092 1.00 91.06 120 LEU A N 1
ATOM 984 C CA . LEU A 1 120 ? 13.974 -17.105 47.519 1.00 91.06 120 LEU A CA 1
ATOM 985 C C . LEU A 1 120 ? 14.921 -15.945 47.833 1.00 91.06 120 LEU A C 1
ATOM 987 O O . LEU A 1 120 ? 14.649 -15.141 48.724 1.00 91.06 120 LEU A O 1
ATOM 991 N N . ASN A 1 121 ? 16.007 -15.868 47.070 1.00 92.00 121 ASN A N 1
ATOM 992 C CA . ASN A 1 121 ? 16.993 -14.807 47.112 1.00 92.00 121 ASN A CA 1
ATOM 993 C C . ASN A 1 121 ? 17.061 -14.180 45.721 1.00 92.00 121 ASN A C 1
ATOM 995 O O . ASN A 1 121 ? 17.449 -14.851 44.765 1.00 92.00 121 ASN A O 1
ATOM 999 N N . ALA A 1 122 ? 16.687 -12.910 45.608 1.00 89.06 122 ALA A N 1
ATOM 1000 C CA . ALA A 1 122 ? 16.626 -12.201 44.335 1.00 89.06 122 ALA A CA 1
ATOM 1001 C C . ALA A 1 122 ? 17.421 -10.895 44.400 1.00 89.06 122 ALA A C 1
ATOM 1003 O O . ALA A 1 122 ? 17.606 -10.316 45.470 1.00 89.06 122 ALA A O 1
ATOM 1004 N N . SER A 1 123 ? 17.875 -10.406 43.248 1.00 91.44 123 SER A N 1
ATOM 1005 C CA . SER A 1 123 ? 18.480 -9.081 43.130 1.00 91.44 123 SER A CA 1
ATOM 1006 C C . SER A 1 123 ? 17.816 -8.268 42.027 1.00 91.44 123 SER A C 1
ATOM 1008 O O . SER A 1 123 ? 17.314 -8.815 41.045 1.00 91.44 123 SER A O 1
ATOM 1010 N N . MET A 1 124 ? 17.795 -6.948 42.197 1.00 91.25 124 MET A N 1
ATOM 1011 C CA . MET A 1 124 ? 17.322 -6.025 41.168 1.00 91.25 124 MET A CA 1
ATOM 1012 C C . MET A 1 124 ? 18.093 -4.703 41.200 1.00 91.25 124 MET A C 1
ATOM 1014 O O . MET A 1 124 ? 18.527 -4.284 42.278 1.00 91.25 124 MET A O 1
ATOM 1018 N N . PRO A 1 125 ? 18.222 -4.002 40.060 1.00 94.75 125 PRO A N 1
ATOM 1019 C CA . PRO A 1 125 ? 18.856 -2.692 40.020 1.00 94.75 125 PRO A CA 1
ATOM 1020 C C . PRO A 1 125 ? 18.162 -1.686 40.941 1.00 94.75 125 PRO A C 1
ATOM 1022 O O . PRO A 1 125 ? 16.930 -1.646 41.011 1.00 94.75 125 PRO A O 1
ATOM 1025 N N . ILE A 1 126 ? 18.937 -0.798 41.573 1.00 91.50 126 ILE A N 1
ATOM 1026 C CA . ILE A 1 126 ? 18.405 0.270 42.439 1.00 91.50 126 ILE A CA 1
ATOM 1027 C C . ILE A 1 126 ? 17.356 1.105 41.694 1.00 91.50 126 ILE A C 1
ATOM 1029 O O . ILE A 1 126 ? 16.321 1.445 42.262 1.00 91.50 126 ILE A O 1
ATOM 1033 N N . SER A 1 127 ? 17.579 1.382 40.406 1.00 88.00 127 SER A N 1
ATOM 1034 C CA . SER A 1 127 ? 16.655 2.152 39.568 1.00 88.00 127 SER A CA 1
ATOM 1035 C C . SER A 1 127 ? 15.294 1.483 39.372 1.00 88.00 127 SER A C 1
ATOM 1037 O O . SER A 1 127 ? 14.300 2.190 39.229 1.00 88.00 127 SER A O 1
ATOM 1039 N N . GLN A 1 128 ? 15.230 0.149 39.368 1.00 85.19 128 GLN A N 1
ATOM 1040 C CA . GLN A 1 128 ? 13.972 -0.599 39.304 1.00 85.19 128 GLN A CA 1
ATOM 1041 C C . GLN A 1 128 ? 13.322 -0.681 40.683 1.00 85.19 128 GLN A C 1
ATOM 1043 O O . GLN A 1 128 ? 12.120 -0.459 40.809 1.00 85.19 128 GLN A O 1
ATOM 1048 N N . PHE A 1 129 ? 14.121 -0.913 41.730 1.00 87.62 129 PHE A N 1
ATOM 1049 C CA . PHE A 1 129 ? 13.629 -0.938 43.105 1.00 87.62 129 PHE A CA 1
ATOM 1050 C C . PHE A 1 129 ? 12.918 0.372 43.464 1.00 87.62 129 PHE A C 1
ATOM 1052 O O . PHE A 1 129 ? 11.790 0.350 43.948 1.00 87.62 129 PHE A O 1
ATOM 1059 N N . THR A 1 130 ? 13.528 1.523 43.159 1.00 87.69 130 THR A N 1
ATOM 1060 C CA . THR A 1 130 ? 12.965 2.840 43.503 1.00 87.69 130 THR A CA 1
ATOM 1061 C C . THR A 1 130 ? 11.778 3.270 42.638 1.00 87.69 130 THR A C 1
ATOM 1063 O O . THR A 1 130 ? 11.182 4.307 42.917 1.00 87.69 130 THR A O 1
ATOM 1066 N N . GLN A 1 131 ? 11.435 2.529 41.577 1.00 81.81 131 GLN A N 1
ATOM 1067 C CA . GLN A 1 131 ? 10.194 2.767 40.821 1.00 81.81 131 GLN A CA 1
ATOM 1068 C C . GLN A 1 131 ? 8.965 2.230 41.553 1.00 81.81 131 GLN A C 1
ATOM 1070 O O . GLN A 1 131 ? 7.881 2.794 41.425 1.00 81.81 131 GLN A O 1
ATOM 1075 N N . VAL A 1 132 ? 9.135 1.141 42.302 1.00 77.44 132 VAL A N 1
ATOM 1076 C CA . VAL A 1 132 ? 8.043 0.438 42.990 1.00 77.44 132 VAL A CA 1
ATOM 1077 C C . VAL A 1 132 ? 8.047 0.755 44.484 1.00 77.44 132 VAL A C 1
ATOM 1079 O O . VAL A 1 132 ? 6.997 0.956 45.092 1.00 77.44 132 VAL A O 1
ATOM 1082 N N . PHE A 1 133 ? 9.236 0.841 45.072 1.00 84.38 133 PHE A N 1
ATOM 1083 C CA . PHE A 1 133 ? 9.462 1.066 46.491 1.00 84.38 133 PHE A CA 1
ATOM 1084 C C . PHE A 1 133 ? 10.155 2.409 46.737 1.00 84.38 133 PHE A C 1
ATOM 1086 O O . PHE A 1 133 ? 10.544 3.135 45.823 1.00 84.38 133 PHE A O 1
ATOM 1093 N N . LYS A 1 134 ? 10.320 2.758 48.014 1.00 85.69 134 LYS A N 1
ATOM 1094 C CA . LYS A 1 134 ? 11.114 3.924 48.423 1.00 85.69 134 LYS A CA 1
ATOM 1095 C C . LYS A 1 134 ? 12.611 3.602 48.340 1.00 85.69 134 LYS A C 1
ATOM 1097 O O . LYS A 1 134 ? 13.008 2.514 47.940 1.00 85.69 134 LYS A O 1
ATOM 1102 N N . THR A 1 135 ? 13.459 4.559 48.713 1.00 88.06 135 THR A N 1
ATOM 1103 C CA . THR A 1 135 ? 14.909 4.342 48.819 1.00 88.06 135 THR A CA 1
ATOM 1104 C C . THR A 1 135 ? 15.209 3.107 49.682 1.00 88.06 135 THR A C 1
ATOM 1106 O O . THR A 1 135 ? 14.748 3.087 50.827 1.00 88.06 135 THR A O 1
ATOM 1109 N N . PRO A 1 136 ? 15.963 2.1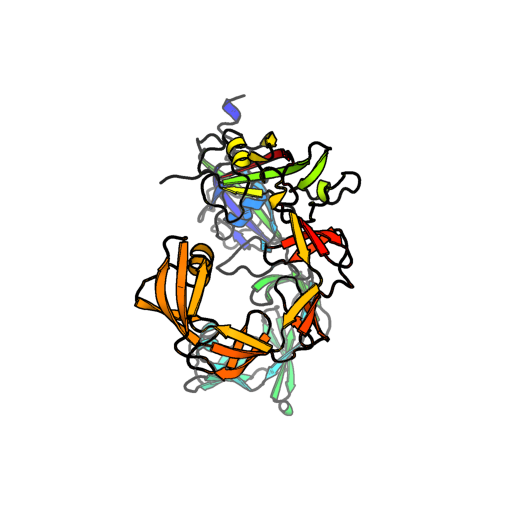15 49.168 1.00 89.75 136 PRO A N 1
ATOM 1110 C CA . PRO A 1 136 ? 16.186 0.844 49.854 1.00 89.75 136 PRO A CA 1
ATOM 1111 C C . PRO A 1 136 ? 16.987 1.031 51.146 1.00 89.75 136 PRO A C 1
ATOM 1113 O O . PRO A 1 136 ? 17.901 1.860 51.207 1.00 89.75 136 PRO A O 1
ATOM 1116 N N . LYS A 1 137 ? 16.665 0.238 52.173 1.00 92.94 137 LYS A N 1
ATOM 1117 C CA . LYS A 1 137 ? 17.402 0.180 53.442 1.00 92.94 137 LYS A CA 1
ATOM 1118 C C . LYS A 1 137 ? 17.624 -1.265 53.865 1.00 92.94 137 LYS A C 1
ATOM 1120 O O . LYS A 1 137 ? 16.667 -2.024 53.951 1.00 92.94 137 LYS A O 1
ATOM 1125 N N . GLU A 1 138 ? 18.865 -1.630 54.177 1.00 94.75 138 GLU A N 1
ATOM 1126 C CA . GLU A 1 138 ? 19.175 -2.969 54.692 1.00 94.75 138 GLU A CA 1
ATOM 1127 C C . GLU A 1 138 ? 18.387 -3.266 55.980 1.00 94.75 138 GLU A C 1
ATOM 1129 O O . GLU A 1 138 ? 18.287 -2.426 56.878 1.00 94.75 138 GLU A O 1
ATOM 1134 N N . GLY A 1 139 ? 17.802 -4.462 56.050 1.00 92.38 139 GLY A N 1
ATOM 1135 C CA . GLY A 1 139 ? 16.922 -4.915 57.126 1.00 92.38 139 GLY A CA 1
ATOM 1136 C C . GLY A 1 139 ? 15.460 -4.463 57.013 1.00 92.38 139 GLY A C 1
ATOM 1137 O O . GLY A 1 139 ? 14.648 -4.860 57.850 1.00 92.38 139 GLY A O 1
ATOM 1138 N N . GLU A 1 140 ? 15.091 -3.652 56.015 1.00 94.38 140 GLU A N 1
ATOM 1139 C CA . GLU A 1 140 ? 13.697 -3.254 55.783 1.00 94.38 140 GLU A CA 1
ATOM 1140 C C . GLU A 1 140 ? 12.873 -4.422 55.232 1.00 94.38 140 GLU A C 1
ATOM 1142 O O . GLU A 1 140 ? 13.309 -5.113 54.313 1.00 94.38 140 GLU A O 1
ATOM 1147 N N . ILE A 1 141 ? 11.673 -4.627 55.785 1.00 92.50 141 ILE A N 1
ATOM 1148 C CA . ILE A 1 141 ? 10.695 -5.580 55.252 1.00 92.50 141 ILE A CA 1
ATOM 1149 C C . ILE A 1 141 ? 9.800 -4.843 54.259 1.00 92.50 141 ILE A C 1
ATOM 1151 O O . ILE A 1 141 ? 9.213 -3.815 54.597 1.00 92.50 141 ILE A O 1
ATOM 1155 N N . ILE A 1 142 ? 9.675 -5.401 53.061 1.00 91.25 142 ILE A N 1
ATOM 1156 C CA . ILE A 1 142 ? 8.856 -4.881 51.970 1.00 91.25 142 ILE A CA 1
ATOM 1157 C C . ILE A 1 142 ? 7.774 -5.891 51.581 1.00 91.25 142 ILE A C 1
ATOM 1159 O O . ILE A 1 142 ? 8.011 -7.101 51.573 1.00 91.25 142 ILE A O 1
ATOM 1163 N N . ASP A 1 143 ? 6.592 -5.386 51.233 1.00 88.44 143 ASP A N 1
ATOM 1164 C CA . ASP A 1 143 ? 5.514 -6.184 50.649 1.00 88.44 143 ASP A CA 1
ATOM 1165 C C . ASP A 1 143 ? 5.723 -6.268 49.132 1.00 88.44 143 ASP A C 1
ATOM 1167 O O . ASP A 1 143 ? 5.692 -5.259 48.429 1.00 88.44 143 ASP A O 1
ATOM 1171 N N . THR A 1 144 ? 5.959 -7.470 48.617 1.00 87.12 144 THR A N 1
ATOM 1172 C CA . THR A 1 144 ? 6.206 -7.714 47.191 1.00 87.12 144 THR A CA 1
ATOM 1173 C C . THR A 1 144 ? 5.031 -8.453 46.545 1.00 87.12 144 THR A C 1
ATOM 1175 O O . THR A 1 144 ? 4.103 -8.905 47.217 1.00 87.12 144 THR A O 1
ATOM 1178 N N . ALA A 1 145 ? 5.102 -8.660 45.228 1.00 83.81 145 ALA A N 1
ATOM 1179 C CA . ALA A 1 145 ? 4.142 -9.495 44.506 1.00 83.81 145 ALA A CA 1
ATOM 1180 C C . ALA A 1 145 ? 4.165 -10.984 44.916 1.00 83.81 145 ALA A C 1
ATOM 1182 O O . ALA A 1 145 ? 3.232 -11.700 44.561 1.00 83.81 145 ALA A O 1
ATOM 1183 N N . PHE A 1 146 ? 5.188 -11.434 45.657 1.00 87.25 146 PHE A N 1
ATOM 1184 C CA . PHE A 1 146 ? 5.377 -12.818 46.115 1.00 87.25 146 PHE A CA 1
ATOM 1185 C C . PHE A 1 146 ? 5.352 -12.964 47.646 1.00 87.25 146 PHE A C 1
ATOM 1187 O O . PHE A 1 146 ? 5.821 -13.959 48.191 1.00 87.25 146 PHE A O 1
ATOM 1194 N N . GLY A 1 147 ? 4.805 -11.969 48.349 1.00 89.12 147 GLY A N 1
ATOM 1195 C CA . GLY A 1 147 ? 4.800 -11.912 49.809 1.00 89.12 147 GLY A CA 1
ATOM 1196 C C . GLY A 1 147 ? 5.888 -10.987 50.348 1.00 89.12 147 GLY A C 1
ATOM 1197 O O . GLY A 1 147 ? 6.363 -10.086 49.655 1.00 89.12 147 GLY A O 1
ATOM 1198 N N . LYS A 1 148 ? 6.271 -11.174 51.607 1.00 92.25 148 LYS A N 1
ATOM 1199 C CA . LYS A 1 148 ? 7.210 -10.295 52.304 1.00 92.25 148 LYS A CA 1
ATOM 1200 C C . LYS A 1 148 ? 8.647 -10.705 52.046 1.00 92.25 148 LYS A C 1
ATOM 1202 O O . LYS A 1 148 ? 9.005 -11.875 52.187 1.00 92.25 148 LYS A O 1
ATOM 1207 N N . ALA A 1 149 ? 9.481 -9.715 51.765 1.00 93.31 149 ALA A N 1
ATOM 1208 C CA . ALA A 1 149 ? 10.920 -9.886 51.655 1.00 93.31 149 ALA A CA 1
ATOM 1209 C C . ALA A 1 149 ? 11.650 -8.889 52.553 1.00 93.31 149 ALA A C 1
ATOM 1211 O O . ALA A 1 149 ? 11.151 -7.794 52.804 1.00 93.31 149 ALA A O 1
ATOM 1212 N N . VAL A 1 150 ? 12.825 -9.269 53.044 1.00 95.62 150 VAL A N 1
ATOM 1213 C CA . VAL A 1 150 ? 13.760 -8.365 53.709 1.00 95.62 150 VAL A CA 1
ATOM 1214 C C . VAL A 1 150 ? 14.814 -7.908 52.710 1.00 95.62 150 VAL A C 1
ATOM 1216 O O . VAL A 1 150 ? 15.314 -8.701 51.915 1.00 95.62 150 VAL A O 1
ATOM 1219 N N . VAL A 1 151 ? 15.177 -6.631 52.747 1.00 95.81 151 VAL A N 1
ATOM 1220 C CA . VAL A 1 151 ? 16.339 -6.115 52.020 1.00 95.81 151 VAL A CA 1
ATOM 1221 C C . VAL A 1 151 ? 17.598 -6.602 52.735 1.00 95.81 151 VAL A C 1
ATOM 1223 O O . VAL A 1 151 ? 17.994 -6.042 53.756 1.00 95.81 151 VAL A O 1
ATOM 1226 N N . ALA A 1 152 ? 18.212 -7.671 52.240 1.00 94.44 152 ALA A N 1
ATOM 1227 C CA . ALA A 1 152 ? 19.338 -8.315 52.911 1.00 94.44 152 ALA A CA 1
ATOM 1228 C C . ALA A 1 152 ? 20.663 -7.580 52.695 1.00 94.44 152 ALA A C 1
ATOM 1230 O O . ALA A 1 152 ? 21.485 -7.513 53.608 1.00 94.44 152 ALA A O 1
ATOM 1231 N N . LYS A 1 153 ? 20.871 -7.020 51.498 1.00 95.75 153 LYS A N 1
ATOM 1232 C CA . LYS A 1 153 ? 22.103 -6.308 51.144 1.00 95.75 153 LYS A CA 1
ATOM 1233 C C . LYS A 1 153 ? 21.850 -5.266 50.060 1.00 95.75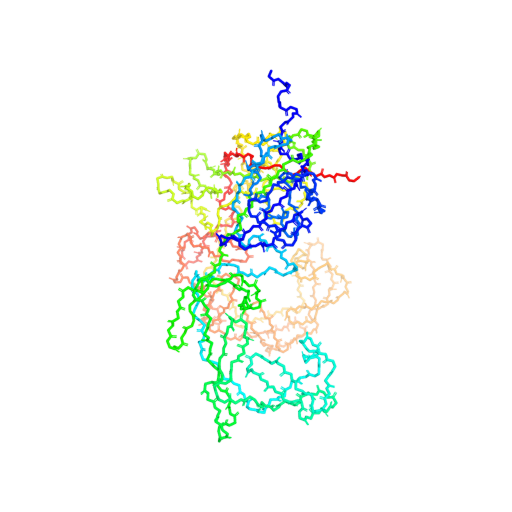 153 LYS A C 1
ATOM 1235 O O . LYS A 1 153 ? 21.031 -5.487 49.169 1.00 95.75 153 LYS A O 1
ATOM 1240 N N . ILE A 1 154 ? 22.594 -4.165 50.090 1.00 94.62 154 ILE A N 1
ATOM 1241 C CA . ILE A 1 154 ? 22.626 -3.159 49.021 1.00 94.62 154 ILE A CA 1
ATOM 1242 C C . ILE A 1 154 ? 24.080 -2.964 48.571 1.00 94.62 154 ILE A C 1
ATOM 1244 O O . ILE A 1 154 ? 24.978 -2.833 49.402 1.00 94.62 154 ILE A O 1
ATOM 1248 N N . ASP A 1 155 ? 24.332 -2.958 47.261 1.00 94.12 155 ASP A N 1
ATOM 1249 C CA . ASP A 1 155 ? 25.622 -2.543 46.690 1.00 94.12 155 ASP A CA 1
ATOM 1250 C C . ASP A 1 155 ? 25.480 -1.270 45.834 1.00 94.12 155 ASP A C 1
ATOM 1252 O O . ASP A 1 155 ? 24.487 -0.554 45.947 1.00 94.12 155 ASP A O 1
ATOM 1256 N N . GLU A 1 156 ? 26.497 -0.921 45.040 1.00 91.00 156 GLU A N 1
ATOM 1257 C CA . GLU A 1 156 ? 26.493 0.317 44.246 1.00 91.00 156 GLU A CA 1
ATOM 1258 C C . GLU A 1 156 ? 25.427 0.328 43.135 1.00 91.00 156 GLU A C 1
ATOM 1260 O O . GLU A 1 156 ? 25.007 1.406 42.712 1.00 91.00 156 GLU A O 1
ATOM 1265 N N . GLU A 1 157 ? 24.963 -0.841 42.680 1.00 92.81 157 GLU A N 1
ATOM 1266 C CA . GLU A 1 157 ? 24.060 -0.962 41.530 1.00 92.81 157 GLU A CA 1
ATOM 1267 C C . GLU A 1 157 ? 22.755 -1.707 41.851 1.00 92.81 157 GLU A C 1
ATOM 1269 O O . GLU A 1 157 ? 21.732 -1.439 41.213 1.00 92.81 157 GLU A O 1
ATOM 1274 N N . ASN A 1 158 ? 22.750 -2.605 42.841 1.00 95.06 158 ASN A N 1
ATOM 1275 C CA . ASN A 1 158 ? 21.674 -3.562 43.084 1.00 95.06 158 ASN A CA 1
ATOM 1276 C C . ASN A 1 158 ? 21.213 -3.623 44.547 1.00 95.06 158 ASN A C 1
ATOM 1278 O O . ASN A 1 158 ? 21.966 -3.407 45.499 1.00 95.06 158 ASN A O 1
ATOM 1282 N N . VAL A 1 159 ? 19.947 -4.004 44.705 1.00 94.94 159 VAL A N 1
ATOM 1283 C CA . VAL A 1 159 ? 19.312 -4.377 45.970 1.00 94.94 159 VAL A CA 1
ATOM 1284 C C . VAL A 1 159 ? 19.087 -5.884 45.962 1.00 94.94 159 VAL A C 1
ATOM 1286 O O . VAL A 1 159 ? 18.480 -6.405 45.027 1.00 94.94 159 VAL A O 1
ATOM 1289 N N . TYR A 1 160 ? 19.557 -6.573 47.000 1.00 94.75 160 TYR A N 1
ATOM 1290 C CA . TYR A 1 160 ? 19.347 -8.004 47.213 1.00 94.75 160 TYR A CA 1
ATOM 1291 C C . TYR A 1 160 ? 18.264 -8.192 48.269 1.00 94.75 160 TYR A C 1
ATOM 1293 O O . TYR A 1 160 ? 18.337 -7.605 49.354 1.00 94.75 160 TYR A O 1
ATOM 1301 N N . ILE A 1 161 ? 17.267 -9.007 47.947 1.00 94.25 161 ILE A N 1
ATOM 1302 C CA . ILE A 1 161 ? 16.133 -9.305 48.813 1.00 94.25 161 ILE A CA 1
ATOM 1303 C C . ILE A 1 161 ? 16.076 -10.798 49.122 1.00 94.25 161 ILE A C 1
ATOM 1305 O O . ILE A 1 161 ? 16.372 -11.629 48.262 1.00 94.25 161 ILE A O 1
ATOM 1309 N N . GLU A 1 162 ? 15.659 -11.118 50.340 1.00 94.38 162 GLU A N 1
ATOM 1310 C CA . GLU A 1 162 ? 15.424 -12.487 50.799 1.00 94.38 162 GLU A CA 1
ATOM 1311 C C . GLU A 1 162 ? 13.975 -12.601 51.268 1.00 94.38 162 GLU A C 1
ATOM 1313 O O . GLU A 1 162 ? 13.505 -11.799 52.080 1.00 94.38 162 GLU A O 1
ATOM 1318 N N . PHE A 1 163 ? 13.232 -13.568 50.743 1.00 93.38 163 PHE A N 1
ATOM 1319 C CA . PHE A 1 163 ? 11.840 -13.768 51.132 1.00 93.38 163 PHE A CA 1
ATOM 1320 C C . PHE A 1 163 ? 11.744 -14.310 52.562 1.00 93.38 163 PHE A C 1
ATOM 1322 O O . PHE A 1 163 ? 12.358 -15.313 52.910 1.00 93.38 163 PHE A O 1
ATOM 1329 N N . VAL A 1 164 ? 10.940 -13.643 53.395 1.00 92.88 164 VAL A N 1
ATOM 1330 C CA . VAL A 1 164 ? 10.731 -13.981 54.819 1.00 92.88 164 VAL A CA 1
ATOM 1331 C C . VAL A 1 164 ? 9.313 -14.471 55.112 1.00 92.88 164 VAL A C 1
ATOM 1333 O O . VAL A 1 164 ? 8.957 -14.706 56.271 1.00 92.88 164 VAL A O 1
ATOM 1336 N N . SER A 1 165 ? 8.488 -14.596 54.072 1.00 91.44 165 SER A N 1
ATOM 1337 C CA . SER A 1 165 ? 7.134 -15.121 54.197 1.00 91.44 165 SER A CA 1
ATOM 1338 C C . SER A 1 165 ? 7.104 -16.594 54.587 1.00 91.44 165 SER A C 1
ATOM 1340 O O . SER A 1 165 ? 8.059 -17.337 54.378 1.00 91.44 165 SER A O 1
ATOM 1342 N N . LYS A 1 166 ? 5.983 -17.022 55.174 1.00 92.56 166 LYS A N 1
ATOM 1343 C CA . LYS A 1 166 ? 5.766 -18.413 55.601 1.00 92.56 166 LYS A CA 1
ATOM 1344 C C . LYS A 1 166 ? 4.730 -19.098 54.724 1.00 92.56 166 LYS A C 1
ATOM 1346 O O . LYS A 1 166 ? 3.781 -18.458 54.286 1.00 92.56 166 LYS A O 1
ATOM 1351 N N . VAL A 1 167 ? 4.862 -20.413 54.549 1.00 94.56 167 VAL A N 1
ATOM 1352 C CA . VAL A 1 167 ? 3.821 -21.234 53.911 1.00 94.56 167 VAL A CA 1
ATOM 1353 C C . VAL A 1 167 ? 2.479 -21.015 54.622 1.00 94.56 167 VAL A C 1
ATOM 1355 O O . VAL A 1 167 ? 2.404 -21.070 55.852 1.00 94.56 167 VAL A O 1
ATOM 1358 N N . GLY A 1 168 ? 1.435 -20.740 53.842 1.00 92.06 168 GLY A N 1
ATOM 1359 C CA . GLY A 1 168 ? 0.098 -20.380 54.313 1.00 92.06 168 GLY A CA 1
ATOM 1360 C C . GLY A 1 168 ? -0.108 -18.893 54.627 1.00 92.06 168 GLY A C 1
ATOM 1361 O O . GLY A 1 168 ? -1.208 -18.520 55.023 1.00 92.06 168 GLY A O 1
ATOM 1362 N N . GLU A 1 169 ? 0.904 -18.032 54.478 1.00 93.31 169 GLU A N 1
ATOM 1363 C CA . GLU A 1 169 ? 0.735 -16.587 54.665 1.00 93.31 169 GLU A CA 1
ATOM 1364 C C . GLU A 1 169 ? -0.070 -15.977 53.511 1.00 93.31 169 GLU A C 1
ATOM 1366 O O . GLU A 1 169 ? 0.291 -16.126 52.342 1.00 93.31 169 GLU A O 1
ATOM 1371 N N . GLU A 1 170 ? -1.158 -15.281 53.852 1.00 92.38 170 GLU A N 1
ATOM 1372 C CA . GLU A 1 170 ? -2.003 -14.554 52.903 1.00 92.38 170 GLU A CA 1
ATOM 1373 C C . GLU A 1 170 ? -1.492 -13.128 52.668 1.00 92.38 170 GLU A C 1
ATOM 1375 O O . GLU A 1 170 ? -1.063 -12.432 53.594 1.00 92.38 170 GLU A O 1
ATOM 1380 N N . PHE A 1 171 ? -1.601 -12.662 51.427 1.00 89.50 171 PHE A N 1
ATOM 1381 C CA . PHE A 1 171 ? -1.282 -11.297 51.019 1.00 89.50 171 PHE A CA 1
ATOM 1382 C C . PHE A 1 171 ? -2.100 -10.892 49.779 1.00 89.50 171 PHE A C 1
ATOM 1384 O O . PHE A 1 171 ? -2.876 -11.682 49.240 1.00 89.50 171 PHE A O 1
ATOM 1391 N N . TYR A 1 172 ? -1.961 -9.643 49.327 1.00 84.56 172 TYR A N 1
ATOM 1392 C CA . TYR A 1 172 ? -2.624 -9.151 48.115 1.00 84.56 172 TYR A CA 1
ATOM 1393 C C . TYR A 1 172 ? -1.626 -9.028 46.963 1.00 84.56 172 TYR A C 1
ATOM 1395 O O . TYR A 1 172 ? -0.629 -8.318 47.049 1.00 84.56 172 TYR A O 1
ATOM 1403 N N . SER A 1 173 ? -1.926 -9.724 45.874 1.00 84.94 173 SER A N 1
ATOM 1404 C CA . SER A 1 173 ? -1.218 -9.684 44.597 1.00 84.94 173 SER A CA 1
ATOM 1405 C C . SER A 1 173 ? -1.940 -8.784 43.583 1.00 84.94 173 SER A C 1
ATOM 1407 O O . SER A 1 173 ? -3.061 -8.332 43.820 1.00 84.94 173 SER A O 1
ATOM 1409 N N . LYS A 1 174 ? -1.344 -8.605 42.396 1.00 77.12 174 LYS A N 1
ATOM 1410 C CA . LYS A 1 174 ? -1.960 -7.915 41.239 1.00 77.12 174 LYS A CA 1
ATOM 1411 C C . LYS A 1 174 ? -3.329 -8.480 40.821 1.00 77.12 174 LYS A C 1
ATOM 1413 O O . LYS A 1 174 ? -4.127 -7.763 40.225 1.00 77.12 174 LYS A O 1
ATOM 1418 N N . TYR A 1 175 ? -3.609 -9.748 41.127 1.00 84.00 175 TYR A N 1
ATOM 1419 C CA . TYR A 1 175 ? -4.881 -10.388 40.784 1.00 84.00 175 TYR A CA 1
ATOM 1420 C C . TYR A 1 175 ? -5.915 -10.321 41.916 1.00 84.00 175 TYR A C 1
ATOM 1422 O O . TYR A 1 175 ? -7.071 -10.642 41.685 1.00 84.00 175 TYR A O 1
ATOM 1430 N N . GLY A 1 176 ? -5.527 -9.903 43.125 1.00 84.69 176 GLY A N 1
ATOM 1431 C CA . GLY A 1 176 ? -6.331 -10.031 44.342 1.00 84.69 176 GLY A CA 1
ATOM 1432 C C . GLY A 1 176 ? -5.606 -10.864 45.397 1.00 84.69 176 GLY A C 1
ATOM 1433 O O . GLY A 1 176 ? -4.373 -10.895 45.420 1.00 84.69 176 GLY A O 1
ATOM 1434 N N . LYS A 1 177 ? -6.350 -11.536 46.281 1.00 89.62 177 LYS A N 1
ATOM 1435 C CA . LYS A 1 177 ? -5.764 -12.362 47.350 1.00 89.62 177 LYS A CA 1
ATOM 1436 C C . LYS A 1 177 ? -4.835 -13.441 46.787 1.00 89.62 177 LYS A C 1
ATOM 1438 O O . LYS A 1 177 ? -5.071 -13.984 45.709 1.00 89.62 177 LYS A O 1
ATOM 1443 N N . ALA A 1 178 ? -3.770 -13.734 47.516 1.00 93.06 178 ALA A N 1
ATOM 1444 C CA . ALA A 1 178 ? -2.817 -14.791 47.222 1.00 93.06 178 ALA A CA 1
ATOM 1445 C C . ALA A 1 178 ? -2.287 -15.393 48.527 1.00 93.06 178 ALA A C 1
ATOM 1447 O O . ALA A 1 178 ? -2.339 -14.758 49.580 1.00 93.06 178 ALA A O 1
ATOM 1448 N N . VAL A 1 179 ? -1.772 -16.615 48.441 1.00 94.56 179 VAL A N 1
ATOM 1449 C CA . VAL A 1 179 ? -1.181 -17.348 49.559 1.00 94.56 179 VAL A CA 1
ATOM 1450 C C . VAL A 1 179 ? 0.178 -17.903 49.155 1.00 94.56 179 VAL A C 1
ATOM 1452 O O . VAL A 1 179 ? 0.374 -18.295 48.006 1.00 94.56 179 VAL A O 1
ATOM 1455 N N . VAL A 1 180 ? 1.124 -17.955 50.088 1.00 95.19 180 VAL A N 1
ATOM 1456 C CA . VAL A 1 180 ? 2.368 -18.709 49.886 1.00 95.19 180 VAL A CA 1
ATOM 1457 C C . VAL A 1 180 ? 2.057 -20.201 49.964 1.00 95.19 180 VAL A C 1
ATOM 1459 O O . VAL A 1 180 ? 1.708 -20.708 51.030 1.00 95.19 180 VAL A O 1
ATOM 1462 N N . GLU A 1 181 ? 2.154 -20.895 48.834 1.00 94.06 181 GLU A N 1
ATOM 1463 C CA . GLU A 1 181 ? 1.783 -22.308 48.703 1.00 94.06 181 GLU A CA 1
ATOM 1464 C C . GLU A 1 181 ? 2.922 -23.231 49.143 1.00 94.06 181 GLU A C 1
ATOM 1466 O O . GLU A 1 181 ? 2.695 -24.171 49.902 1.00 94.06 181 GLU A O 1
ATOM 1471 N N . GLU A 1 182 ? 4.154 -22.928 48.730 1.00 94.81 182 GLU A N 1
ATOM 1472 C CA . GLU A 1 182 ? 5.333 -23.741 49.032 1.00 94.81 182 GLU A CA 1
ATOM 1473 C C . GLU A 1 182 ? 6.595 -22.874 49.110 1.00 94.81 182 GLU A C 1
ATOM 1475 O O . GLU A 1 182 ? 6.742 -21.882 48.395 1.00 94.81 182 GLU A O 1
ATOM 1480 N N . ILE A 1 183 ? 7.529 -23.265 49.976 1.00 94.25 183 ILE A N 1
ATOM 1481 C CA . ILE A 1 183 ? 8.890 -22.732 50.020 1.00 94.25 183 ILE A CA 1
ATOM 1482 C C . ILE A 1 183 ? 9.844 -23.919 49.914 1.00 94.25 183 ILE A C 1
ATOM 1484 O O . ILE A 1 183 ? 9.837 -24.792 50.781 1.00 94.25 183 ILE A O 1
ATOM 1488 N N . ASN A 1 184 ? 10.658 -23.937 48.862 1.00 93.50 184 ASN A N 1
ATOM 1489 C CA . ASN A 1 184 ? 11.640 -24.978 48.602 1.00 93.50 184 ASN A CA 1
ATOM 1490 C C . ASN A 1 184 ? 13.054 -24.391 48.709 1.00 93.50 184 ASN A C 1
ATOM 1492 O O . ASN A 1 184 ? 13.553 -23.736 47.792 1.00 93.50 184 ASN A O 1
ATOM 1496 N N . GLU A 1 185 ? 13.695 -24.620 49.856 1.00 89.50 185 GLU A N 1
ATOM 1497 C CA . GLU A 1 185 ? 15.047 -24.124 50.137 1.00 89.50 185 GLU A CA 1
ATOM 1498 C C . GLU A 1 185 ? 16.123 -24.813 49.281 1.00 89.50 185 GLU A C 1
ATOM 1500 O O . GLU A 1 185 ? 17.109 -24.171 48.924 1.00 89.50 185 GLU A O 1
ATOM 1505 N N . GLU A 1 186 ? 15.936 -26.086 48.903 1.00 90.12 186 GLU A N 1
ATOM 1506 C CA . GLU A 1 186 ? 16.889 -26.820 48.054 1.00 90.12 186 GLU A CA 1
ATOM 1507 C C . GLU A 1 186 ? 16.910 -26.272 46.620 1.00 90.12 186 GLU A C 1
ATOM 1509 O O . GLU A 1 186 ? 17.972 -26.159 46.007 1.00 90.12 186 GLU A O 1
ATOM 1514 N N . GLU A 1 187 ? 15.742 -25.891 46.099 1.00 90.62 187 GLU A N 1
ATOM 1515 C CA . GLU A 1 187 ? 15.589 -25.274 44.777 1.00 90.62 187 GLU A CA 1
ATOM 1516 C C . GLU A 1 187 ? 15.780 -23.753 44.787 1.00 90.62 187 GLU A C 1
ATOM 1518 O O . GLU A 1 187 ? 15.774 -23.138 43.721 1.00 90.62 187 GLU A O 1
ATOM 1523 N N . ASN A 1 188 ? 15.957 -23.142 45.964 1.00 92.19 188 ASN A N 1
ATOM 1524 C CA . ASN A 1 188 ? 15.990 -21.693 46.154 1.00 92.19 188 ASN A CA 1
ATOM 1525 C C . ASN A 1 188 ? 14.720 -20.994 45.619 1.00 92.19 188 ASN A C 1
ATOM 1527 O O . ASN A 1 188 ? 14.827 -19.948 44.987 1.00 92.19 188 ASN A O 1
ATOM 1531 N N . LYS A 1 189 ? 13.517 -21.541 45.856 1.00 94.75 189 LYS A N 1
ATOM 1532 C CA . LYS A 1 189 ? 12.255 -21.005 45.307 1.00 94.75 189 LYS A CA 1
ATOM 1533 C C . LYS A 1 189 ? 11.133 -20.826 46.321 1.00 94.75 189 LYS A C 1
ATOM 1535 O O . LYS A 1 189 ? 10.941 -21.644 47.217 1.00 94.75 189 LYS A O 1
ATOM 1540 N N . ILE A 1 190 ? 10.346 -19.773 46.118 1.00 94.25 190 ILE A N 1
ATOM 1541 C CA . ILE A 1 190 ? 9.051 -19.549 46.767 1.00 94.25 190 ILE A CA 1
ATOM 1542 C C . ILE A 1 190 ? 7.944 -19.625 45.713 1.00 94.25 190 ILE A C 1
ATOM 1544 O O . ILE A 1 190 ? 8.044 -19.006 44.651 1.00 94.25 190 ILE A O 1
ATOM 1548 N N . TYR A 1 191 ? 6.896 -20.388 46.011 1.00 94.06 191 TYR A N 1
ATOM 1549 C CA . TYR A 1 191 ? 5.719 -20.577 45.171 1.00 94.06 191 TYR A CA 1
ATOM 1550 C C . TYR A 1 191 ? 4.512 -19.914 45.829 1.00 94.06 191 TYR A C 1
ATOM 1552 O O . TYR A 1 191 ? 4.232 -20.119 47.014 1.00 94.06 191 TYR A O 1
ATOM 1560 N N . ILE A 1 192 ? 3.783 -19.120 45.053 1.00 94.31 192 ILE A N 1
ATOM 1561 C CA . ILE A 1 192 ? 2.559 -18.455 45.492 1.00 94.31 192 ILE A CA 1
ATOM 1562 C C . ILE A 1 192 ? 1.385 -18.953 44.669 1.00 94.31 192 ILE A C 1
ATOM 1564 O O . ILE A 1 192 ? 1.518 -19.180 43.468 1.00 94.31 192 ILE A O 1
ATOM 1568 N N . LYS A 1 193 ? 0.221 -19.048 45.305 1.00 94.50 193 LYS A N 1
ATOM 1569 C CA . LYS A 1 193 ? -1.040 -19.350 44.645 1.00 94.50 193 LYS A CA 1
ATOM 1570 C C . LYS A 1 193 ? -1.997 -18.187 44.791 1.00 94.50 193 LYS A C 1
ATOM 1572 O O . LYS A 1 193 ? -2.346 -17.769 45.892 1.00 94.50 193 LYS A O 1
ATOM 1577 N N . HIS A 1 194 ? -2.431 -17.667 43.660 1.00 94.06 194 HIS A N 1
ATOM 1578 C CA . HIS A 1 194 ? -3.428 -16.619 43.586 1.00 94.06 194 HIS A CA 1
ATOM 1579 C C . HIS A 1 194 ? -4.828 -17.199 43.834 1.00 94.06 194 HIS A C 1
ATOM 1581 O O . HIS A 1 194 ? -5.202 -18.229 43.268 1.00 94.06 194 HIS A O 1
ATOM 1587 N N . ASP A 1 195 ? -5.618 -16.520 44.660 1.00 91.81 195 ASP A N 1
ATOM 1588 C CA . ASP A 1 195 ? -6.995 -16.892 44.988 1.00 91.81 195 ASP A CA 1
ATOM 1589 C C . ASP A 1 195 ? -7.929 -15.673 44.931 1.00 91.81 195 ASP A C 1
ATOM 1591 O O . ASP A 1 195 ? -8.444 -15.207 45.951 1.00 91.81 195 ASP A O 1
ATOM 1595 N N . PRO A 1 196 ? -8.090 -15.070 43.743 1.00 92.06 196 PRO A N 1
ATOM 1596 C CA . PRO A 1 196 ? -8.930 -13.896 43.600 1.00 92.06 196 PRO A CA 1
ATOM 1597 C C . PRO A 1 196 ? -10.419 -14.266 43.646 1.00 92.06 196 PRO A C 1
ATOM 1599 O O . PRO A 1 196 ? -10.803 -15.414 43.449 1.00 92.06 196 PRO A O 1
ATOM 1602 N N . GLU A 1 197 ? -11.291 -13.294 43.890 1.00 91.12 197 GLU A N 1
ATOM 1603 C CA . GLU A 1 197 ? -12.737 -13.534 43.874 1.00 91.12 197 GLU A CA 1
ATOM 1604 C C . GLU A 1 197 ? -13.256 -13.564 42.425 1.00 91.12 197 GLU A C 1
ATOM 1606 O O . GLU A 1 197 ? -12.940 -12.678 41.630 1.00 91.12 197 GLU A O 1
ATOM 1611 N N . ILE A 1 198 ? -14.039 -14.584 42.056 1.00 91.19 198 ILE A N 1
ATOM 1612 C CA . ILE A 1 198 ? -14.678 -14.651 40.729 1.00 91.19 198 ILE A CA 1
ATOM 1613 C C . ILE A 1 198 ? -15.663 -13.484 40.592 1.00 91.19 198 ILE A C 1
ATOM 1615 O O . ILE A 1 198 ? -16.457 -13.224 41.492 1.00 91.19 198 ILE A O 1
ATOM 1619 N N . GLY A 1 199 ? -15.608 -12.788 39.459 1.00 82.69 199 GLY A N 1
ATOM 1620 C CA . GLY A 1 199 ? -16.340 -11.549 39.200 1.00 82.69 199 GLY A CA 1
ATOM 1621 C C . GLY A 1 199 ? -15.631 -10.292 39.712 1.00 82.69 199 GLY A C 1
ATOM 1622 O O . GLY A 1 199 ? -16.062 -9.187 39.389 1.00 82.69 199 GLY A O 1
ATOM 1623 N N . ALA A 1 200 ? -14.533 -10.418 40.471 1.00 83.06 200 ALA A N 1
ATOM 1624 C CA . ALA A 1 200 ? -13.732 -9.262 40.852 1.00 83.06 200 ALA A CA 1
ATOM 1625 C C . ALA A 1 200 ? -13.045 -8.644 39.632 1.00 83.06 200 ALA A C 1
ATOM 1627 O O . ALA A 1 200 ? -12.714 -9.317 38.653 1.00 83.06 200 ALA A O 1
ATOM 1628 N N . THR A 1 201 ? -12.811 -7.340 39.707 1.00 81.06 201 THR A N 1
ATOM 1629 C CA . THR A 1 201 ? -12.336 -6.543 38.579 1.00 81.06 201 THR A CA 1
ATOM 1630 C C . THR A 1 201 ? -11.032 -5.868 38.958 1.00 81.06 201 THR A C 1
ATOM 1632 O O . THR A 1 201 ? -10.932 -5.291 40.040 1.00 81.06 201 THR A O 1
ATOM 1635 N N . THR A 1 202 ? -10.031 -5.933 38.089 1.00 79.56 202 THR A N 1
ATOM 1636 C CA . THR A 1 202 ? -8.697 -5.376 38.355 1.00 79.56 202 THR A CA 1
ATOM 1637 C C . THR A 1 202 ? -8.042 -4.887 37.063 1.00 79.56 202 THR A C 1
ATOM 1639 O O . THR A 1 202 ? -8.574 -5.090 35.971 1.00 79.56 202 THR A O 1
ATOM 1642 N N . ILE A 1 203 ? -6.886 -4.236 37.179 1.00 76.38 203 ILE A N 1
ATOM 1643 C CA . ILE A 1 203 ? -6.053 -3.821 36.050 1.00 76.38 203 ILE A CA 1
ATOM 1644 C C . ILE A 1 203 ? -4.801 -4.692 36.040 1.00 76.38 203 ILE A C 1
ATOM 1646 O O . ILE A 1 203 ? -4.074 -4.759 37.031 1.00 76.38 203 ILE A O 1
ATOM 1650 N N . ILE A 1 204 ? -4.521 -5.334 34.909 1.00 76.75 204 ILE A N 1
ATOM 1651 C CA . ILE A 1 204 ? -3.332 -6.171 34.736 1.00 76.75 204 ILE A CA 1
ATOM 1652 C C . ILE A 1 204 ? -2.485 -5.681 33.569 1.00 76.75 204 ILE A C 1
ATOM 1654 O O . ILE A 1 204 ? -3.006 -5.200 32.567 1.00 76.75 204 ILE A O 1
ATOM 1658 N N . ASN A 1 205 ? -1.165 -5.809 33.699 1.00 72.69 205 ASN A N 1
ATOM 1659 C CA . ASN A 1 205 ? -0.254 -5.546 32.594 1.00 72.69 205 ASN A CA 1
ATOM 1660 C C . ASN A 1 205 ? -0.156 -6.793 31.702 1.00 72.69 205 ASN A C 1
ATOM 1662 O O . ASN A 1 205 ? 0.308 -7.841 32.155 1.00 72.69 205 ASN A O 1
ATOM 1666 N N . ILE A 1 206 ? -0.594 -6.679 30.450 1.00 70.25 206 ILE A N 1
ATOM 1667 C CA . ILE A 1 206 ? -0.529 -7.724 29.427 1.00 70.25 206 ILE A CA 1
ATOM 1668 C C . ILE A 1 206 ? 0.243 -7.146 28.239 1.00 70.25 206 ILE A C 1
ATOM 1670 O O . ILE A 1 206 ? -0.164 -6.143 27.659 1.00 70.25 206 ILE A O 1
ATOM 1674 N N . TYR A 1 207 ? 1.375 -7.762 27.887 1.00 70.50 207 TYR A N 1
ATOM 1675 C CA . TYR A 1 207 ? 2.247 -7.325 26.784 1.00 70.50 207 TYR A CA 1
ATOM 1676 C C . TYR A 1 207 ? 2.646 -5.835 26.841 1.00 70.50 207 TYR A C 1
ATOM 1678 O O . TYR A 1 207 ? 2.751 -5.175 25.809 1.00 70.50 207 TYR A O 1
ATOM 1686 N N . GLY A 1 208 ? 2.861 -5.294 28.045 1.00 62.97 208 GLY A N 1
ATOM 1687 C CA . GLY A 1 208 ? 3.229 -3.890 28.248 1.00 62.97 208 GLY A CA 1
ATOM 1688 C C . GLY A 1 208 ? 2.041 -2.929 28.349 1.00 62.97 208 GLY A C 1
ATOM 1689 O O . GLY A 1 208 ? 2.261 -1.736 28.536 1.00 62.97 208 GLY A O 1
ATOM 1690 N N . GLN A 1 209 ? 0.799 -3.419 28.273 1.00 59.31 209 GLN A N 1
ATOM 1691 C CA . GLN A 1 209 ? -0.416 -2.606 28.355 1.00 59.31 209 GLN A CA 1
ATOM 1692 C C . GLN A 1 209 ? -1.198 -2.891 29.632 1.00 59.31 209 GLN A C 1
ATOM 1694 O O . GLN A 1 209 ? -1.447 -4.045 29.967 1.00 59.31 209 GLN A O 1
ATOM 1699 N N . TYR A 1 210 ? -1.639 -1.842 30.319 1.00 68.38 210 TYR A N 1
ATOM 1700 C CA . TYR A 1 210 ? -2.514 -1.962 31.482 1.00 68.38 210 TYR A CA 1
ATOM 1701 C C . TYR A 1 210 ? -3.970 -2.090 31.024 1.00 68.38 210 TYR A C 1
ATOM 1703 O O . TYR A 1 210 ? -4.568 -1.111 30.584 1.00 68.38 210 TYR A O 1
ATOM 1711 N N . LEU A 1 211 ? -4.526 -3.301 31.114 1.00 72.81 211 LEU A N 1
ATOM 1712 C CA . LEU A 1 211 ? -5.878 -3.626 30.669 1.00 72.81 211 LEU A CA 1
ATOM 1713 C C . LEU A 1 211 ? -6.804 -3.938 31.855 1.00 72.81 211 LEU A C 1
ATOM 1715 O O . LEU A 1 211 ? -6.407 -4.669 32.768 1.00 72.81 211 LEU A O 1
ATOM 1719 N N . PRO A 1 212 ? -8.045 -3.429 31.838 1.00 76.31 212 PRO A N 1
ATOM 1720 C CA . PRO A 1 212 ? -9.075 -3.775 32.805 1.00 76.31 212 PRO A CA 1
ATOM 1721 C C . PRO A 1 212 ? -9.642 -5.165 32.490 1.00 76.31 212 PRO A C 1
ATOM 1723 O O . PRO A 1 212 ? -10.014 -5.470 31.350 1.00 76.31 212 PRO A O 1
ATOM 1726 N N . VAL A 1 213 ? -9.724 -6.012 33.509 1.00 82.88 213 VAL A N 1
ATOM 1727 C CA . VAL A 1 213 ? -10.208 -7.386 33.371 1.00 82.88 213 VAL A CA 1
ATOM 1728 C C . VAL A 1 213 ? -11.144 -7.778 34.503 1.00 82.88 213 VAL A C 1
ATOM 1730 O O . VAL A 1 213 ? -11.076 -7.235 35.605 1.00 82.88 213 VAL A O 1
ATOM 1733 N N . GLU A 1 214 ? -11.991 -8.763 34.226 1.00 87.62 214 GLU A N 1
ATOM 1734 C CA . GLU A 1 214 ? -12.827 -9.453 35.208 1.00 87.62 214 GLU A CA 1
ATOM 1735 C C . GLU A 1 214 ? -12.303 -10.879 35.421 1.00 87.62 214 GLU A C 1
ATOM 1737 O O . GLU A 1 214 ? -11.984 -11.574 34.451 1.00 87.62 214 GLU A O 1
ATOM 1742 N N . ILE A 1 215 ? -12.208 -11.329 36.675 1.00 91.12 215 ILE A N 1
ATOM 1743 C CA . ILE A 1 215 ? -11.877 -12.719 37.010 1.00 91.12 215 ILE A CA 1
ATOM 1744 C C . ILE A 1 215 ? -13.055 -13.603 36.596 1.00 91.12 215 ILE A C 1
ATOM 1746 O O . ILE A 1 215 ? -14.082 -13.639 37.267 1.00 91.12 215 ILE A O 1
ATOM 1750 N N . ALA A 1 216 ? -12.913 -14.312 35.481 1.00 91.56 216 ALA A N 1
ATOM 1751 C CA . ALA A 1 216 ? -14.003 -15.068 34.877 1.00 91.56 216 ALA A CA 1
ATOM 1752 C C . ALA A 1 216 ? -14.142 -16.475 35.470 1.00 91.56 216 ALA A C 1
ATOM 1754 O O . ALA A 1 216 ? -15.255 -16.972 35.622 1.00 91.56 216 ALA A O 1
ATOM 1755 N N . ASP A 1 217 ? -13.019 -17.133 35.762 1.00 94.00 217 ASP A N 1
ATOM 1756 C CA . ASP A 1 217 ? -12.992 -18.514 36.248 1.00 94.00 217 ASP A CA 1
ATOM 1757 C C . ASP A 1 217 ? -11.641 -18.841 36.902 1.00 94.00 217 ASP A C 1
ATOM 1759 O O . ASP A 1 217 ? -10.615 -18.220 36.599 1.00 94.00 217 ASP A O 1
ATOM 1763 N N . LEU A 1 218 ? -11.637 -19.846 37.776 1.00 93.00 218 LEU A N 1
ATOM 1764 C CA . LEU A 1 218 ? -10.458 -20.339 38.480 1.00 93.00 218 LEU A CA 1
ATOM 1765 C C . LEU A 1 218 ? -10.385 -21.858 38.385 1.00 93.00 218 LEU A C 1
ATOM 1767 O O . LEU A 1 218 ? -11.287 -22.578 38.800 1.00 93.00 218 LEU A O 1
ATOM 1771 N N . THR A 1 219 ? -9.246 -22.344 37.911 1.00 91.06 219 THR A N 1
ATOM 1772 C CA . THR A 1 219 ? -8.871 -23.763 37.983 1.00 91.06 219 THR A CA 1
ATOM 1773 C C . THR A 1 219 ? -7.710 -23.924 38.955 1.00 91.06 219 THR A C 1
ATOM 1775 O O . THR A 1 219 ? -7.171 -22.926 39.431 1.00 91.06 219 THR A O 1
ATOM 1778 N N . ASP A 1 220 ? -7.284 -25.147 39.264 1.00 85.81 220 ASP A N 1
ATOM 1779 C CA . ASP A 1 220 ? -6.149 -25.351 40.175 1.00 85.81 220 ASP A CA 1
ATOM 1780 C C . ASP A 1 220 ? -4.851 -24.684 39.687 1.00 85.81 220 ASP A C 1
ATOM 1782 O O . ASP A 1 220 ? -4.091 -24.177 40.510 1.00 85.81 220 ASP A O 1
ATOM 1786 N N . GLU A 1 221 ? -4.645 -24.601 38.368 1.00 88.12 221 GLU A N 1
ATOM 1787 C CA . GLU A 1 221 ? -3.403 -24.105 37.756 1.00 88.12 221 GLU A CA 1
ATOM 1788 C C . GLU A 1 221 ? -3.536 -22.735 37.075 1.00 88.12 221 GLU A C 1
ATOM 1790 O O . GLU A 1 221 ? -2.538 -22.031 36.897 1.00 88.12 221 GLU A O 1
ATOM 1795 N N . LYS A 1 222 ? -4.748 -22.340 36.664 1.00 93.69 222 LYS A N 1
ATOM 1796 C CA . LYS A 1 222 ? -4.985 -21.150 35.831 1.00 93.69 222 LYS A CA 1
ATOM 1797 C C . LYS A 1 222 ? -6.042 -20.217 36.402 1.00 93.69 222 LYS A C 1
ATOM 1799 O O . LYS A 1 222 ? -7.064 -20.671 36.919 1.00 93.69 222 LYS A O 1
ATOM 1804 N N . ILE A 1 223 ? -5.817 -18.920 36.209 1.00 93.56 223 ILE A N 1
ATOM 1805 C CA . ILE A 1 223 ? -6.824 -17.864 36.335 1.00 93.56 223 ILE A CA 1
ATOM 1806 C C . ILE A 1 223 ? -7.287 -17.508 34.929 1.00 93.56 223 ILE A C 1
ATOM 1808 O O . ILE A 1 223 ? -6.465 -17.134 34.093 1.00 93.56 223 ILE A O 1
ATOM 1812 N N . LYS A 1 224 ? -8.590 -17.581 34.661 1.00 93.69 224 LYS A N 1
ATOM 1813 C CA . LYS A 1 224 ? -9.159 -17.027 33.431 1.00 93.69 224 LYS A CA 1
ATOM 1814 C C . LYS A 1 224 ? -9.628 -15.613 33.701 1.00 93.69 224 LYS A C 1
ATOM 1816 O O . LYS A 1 224 ? -10.441 -15.388 34.595 1.00 93.69 224 LYS A O 1
ATOM 1821 N N . VAL A 1 225 ? -9.146 -14.673 32.901 1.00 90.31 225 VAL A N 1
ATOM 1822 C CA . VAL A 1 225 ? -9.570 -13.276 32.962 1.00 90.31 225 VAL A CA 1
ATOM 1823 C C . VAL A 1 225 ? -10.247 -12.885 31.657 1.00 90.31 225 VAL A C 1
ATOM 1825 O O . VAL A 1 225 ? -9.764 -13.229 30.579 1.00 90.31 225 VAL A O 1
ATOM 1828 N N . LYS A 1 226 ? -11.375 -12.183 31.748 1.00 87.88 226 LYS A N 1
ATOM 1829 C CA . LYS A 1 226 ? -12.094 -11.634 30.597 1.00 87.88 226 LYS A CA 1
ATOM 1830 C C . LYS A 1 226 ? -11.678 -10.182 30.391 1.00 87.88 226 LYS A C 1
ATOM 1832 O O . LYS A 1 226 ? -11.792 -9.378 31.315 1.00 87.88 226 LYS A O 1
ATOM 1837 N N . ILE A 1 227 ? -11.226 -9.842 29.185 1.00 81.81 227 ILE A N 1
ATOM 1838 C CA . ILE A 1 227 ? -10.904 -8.456 28.825 1.00 81.81 227 ILE A CA 1
ATOM 1839 C C . ILE A 1 227 ? -12.202 -7.664 28.669 1.00 81.81 227 ILE A C 1
ATOM 1841 O O . ILE A 1 227 ? -13.095 -8.061 27.915 1.00 81.81 227 ILE A O 1
ATOM 1845 N N . LEU A 1 228 ? -12.292 -6.515 29.338 1.00 77.88 228 LEU A N 1
ATOM 1846 C CA . LEU A 1 228 ? -13.422 -5.604 29.176 1.00 77.88 228 LEU A CA 1
ATOM 1847 C C . LEU A 1 228 ? -13.228 -4.772 27.899 1.00 77.88 228 LEU A C 1
ATOM 1849 O O . LEU A 1 228 ? -12.329 -3.934 27.797 1.00 77.88 228 LEU A O 1
ATOM 1853 N N . LYS A 1 229 ? -14.067 -5.043 26.893 1.00 74.19 229 LYS A N 1
ATOM 1854 C CA . LYS A 1 229 ? -13.913 -4.520 25.522 1.00 74.19 229 LYS A CA 1
ATOM 1855 C C . LYS A 1 229 ? -14.505 -3.130 25.311 1.00 74.19 229 LYS A C 1
ATOM 1857 O O . LYS A 1 229 ? -14.168 -2.477 24.324 1.00 74.19 229 LYS A O 1
ATOM 1862 N N . TYR A 1 230 ? -15.391 -2.678 26.197 1.00 75.31 230 TYR A N 1
ATOM 1863 C CA . TYR A 1 230 ? -16.112 -1.423 26.018 1.00 75.31 230 TYR A CA 1
ATOM 1864 C C . TYR A 1 230 ? -16.156 -0.587 27.291 1.00 75.31 230 TYR A C 1
ATOM 1866 O O . TYR A 1 230 ? -16.242 -1.094 28.410 1.00 75.31 230 TYR A O 1
ATOM 1874 N N . ILE A 1 231 ? -16.154 0.720 27.072 1.00 77.06 231 ILE A N 1
ATOM 1875 C CA . ILE A 1 231 ? -16.505 1.738 28.046 1.00 77.06 231 ILE A CA 1
ATOM 1876 C C . ILE A 1 231 ? -17.893 2.235 27.669 1.00 77.06 231 ILE A C 1
ATOM 1878 O O . ILE A 1 231 ? -18.098 2.761 26.571 1.00 77.06 231 ILE A O 1
ATOM 1882 N N . LYS A 1 232 ? -18.849 2.053 28.576 1.00 85.94 232 LYS A N 1
ATOM 1883 C CA . LYS A 1 232 ? -20.128 2.747 28.512 1.00 85.94 232 LYS A CA 1
ATOM 1884 C C . LYS A 1 232 ? -19.859 4.192 28.889 1.00 85.94 232 LYS A C 1
ATOM 1886 O O . LYS A 1 232 ? -19.306 4.475 29.950 1.00 85.94 232 LYS A O 1
ATOM 1891 N N . MET A 1 233 ? -20.258 5.114 28.028 1.00 87.69 233 MET A N 1
ATOM 1892 C CA . MET A 1 233 ? -20.142 6.534 28.307 1.00 87.69 233 MET A CA 1
ATOM 1893 C C . MET A 1 233 ? -21.504 7.203 28.236 1.00 87.69 233 MET A C 1
ATOM 1895 O O . MET A 1 233 ? -22.306 6.940 27.338 1.00 87.69 233 MET A O 1
ATOM 1899 N N . LYS A 1 234 ? -21.747 8.075 29.207 1.00 90.69 234 LYS A N 1
ATOM 1900 C CA . LYS A 1 234 ? -22.899 8.965 29.290 1.00 90.69 234 LYS A CA 1
ATOM 1901 C C . LYS A 1 234 ? -22.351 10.380 29.256 1.00 90.69 234 LYS A C 1
ATOM 1903 O O . LYS A 1 234 ? -21.508 10.719 30.080 1.00 90.69 234 LYS A O 1
ATOM 1908 N N . ALA A 1 235 ? -22.802 11.189 28.308 1.00 91.31 235 ALA A N 1
ATOM 1909 C CA . ALA A 1 235 ? -22.357 12.567 28.152 1.00 91.31 235 ALA A CA 1
ATOM 1910 C C . ALA A 1 235 ? -23.548 13.502 27.963 1.00 91.31 235 ALA A C 1
ATOM 1912 O O . ALA A 1 235 ? -24.501 13.165 27.266 1.00 91.31 235 ALA A O 1
ATOM 1913 N N . LYS A 1 236 ? -23.486 14.685 28.561 1.00 91.75 236 LYS A N 1
ATOM 1914 C CA . LYS A 1 236 ? -24.460 15.759 28.411 1.00 91.75 236 LYS A CA 1
ATOM 1915 C C . LYS A 1 236 ? -23.810 16.927 27.690 1.00 91.75 236 LYS A C 1
ATOM 1917 O O . LYS A 1 236 ? -22.705 17.334 28.046 1.00 91.75 236 LYS A O 1
ATOM 1922 N N . ILE A 1 237 ? -24.492 17.456 26.679 1.00 91.81 237 ILE A N 1
ATOM 1923 C CA . ILE A 1 237 ? -24.027 18.627 25.930 1.00 91.81 237 ILE A CA 1
ATOM 1924 C C . ILE A 1 237 ? -24.336 19.880 26.751 1.00 91.81 237 ILE A C 1
ATOM 1926 O O . ILE A 1 237 ? -25.499 20.193 26.977 1.00 91.81 237 ILE A O 1
ATOM 1930 N N . GLU A 1 238 ? -23.312 20.607 27.177 1.00 89.31 238 GLU A N 1
ATOM 1931 C CA . GLU A 1 238 ? -23.444 21.807 28.017 1.00 89.31 238 GLU A CA 1
ATOM 1932 C C . GLU A 1 238 ? -23.349 23.103 27.208 1.00 89.31 238 GLU A C 1
ATOM 1934 O O . GLU A 1 238 ? -23.997 24.098 27.522 1.00 89.31 238 GLU A O 1
ATOM 1939 N N . GLU A 1 239 ? -22.566 23.094 26.132 1.00 90.00 239 GLU A N 1
ATOM 1940 C CA . GLU A 1 239 ? -22.373 24.258 25.272 1.00 90.00 239 GLU A CA 1
ATOM 1941 C C . GLU A 1 239 ? -22.290 23.822 23.812 1.00 90.00 239 GLU A C 1
ATOM 1943 O O . GLU A 1 239 ? -21.760 22.752 23.506 1.00 90.00 239 GLU A O 1
ATOM 1948 N N . LEU A 1 240 ? -22.798 24.668 22.915 1.00 89.62 240 LEU A N 1
ATOM 1949 C CA . LEU A 1 240 ? -22.682 24.520 21.470 1.00 89.62 240 LEU A CA 1
ATOM 1950 C C . LEU A 1 240 ? -22.224 25.851 20.869 1.00 89.62 240 LEU A C 1
ATOM 1952 O O . LEU A 1 240 ? -22.938 26.850 20.939 1.00 89.62 240 LEU A O 1
ATOM 1956 N N . VAL A 1 241 ? -21.055 25.842 20.234 1.00 85.62 241 VAL A N 1
ATOM 1957 C CA . VAL A 1 241 ? -20.515 26.964 19.462 1.00 85.62 241 VAL A CA 1
ATOM 1958 C C . VAL A 1 241 ? -20.572 26.606 17.978 1.00 85.62 241 VAL A C 1
ATOM 1960 O O . VAL A 1 241 ? -19.898 25.672 17.535 1.00 85.62 241 VAL A O 1
ATOM 1963 N N . LYS A 1 242 ? -21.382 27.351 17.211 1.00 80.75 242 LYS A N 1
ATOM 1964 C CA . LYS A 1 242 ? -21.576 27.119 15.772 1.00 80.75 242 LYS A CA 1
ATOM 1965 C C . LYS A 1 242 ? -20.333 27.491 14.971 1.00 80.75 242 LYS A C 1
ATOM 1967 O O . LYS A 1 242 ? -19.750 28.557 15.182 1.00 80.75 242 LYS A O 1
ATOM 1972 N N . TYR A 1 243 ? -19.966 26.644 14.014 1.00 63.41 243 TYR A N 1
ATOM 1973 C CA . TYR A 1 243 ? -18.903 26.944 13.061 1.00 63.41 243 TYR A CA 1
ATOM 1974 C C . TYR A 1 243 ? -19.485 27.464 11.740 1.00 63.41 243 TYR A C 1
ATOM 1976 O O . TYR A 1 243 ? -20.137 26.737 11.001 1.00 63.41 243 TYR A O 1
ATOM 1984 N N . ASN A 1 244 ? -19.255 28.743 11.436 1.00 54.28 244 ASN A N 1
ATOM 1985 C CA . ASN A 1 244 ? -19.923 29.463 10.340 1.00 54.28 244 ASN A CA 1
ATOM 1986 C C . ASN A 1 244 ? -19.229 29.344 8.962 1.00 54.28 244 ASN A C 1
ATOM 1988 O O . ASN A 1 244 ? -19.251 30.309 8.200 1.00 54.28 244 ASN A O 1
ATOM 1992 N N . LYS A 1 245 ? -18.604 28.210 8.613 1.00 53.41 245 LYS A N 1
ATOM 1993 C CA . LYS A 1 245 ? -18.026 28.020 7.265 1.00 53.41 245 LYS A CA 1
ATOM 1994 C C . LYS A 1 245 ? -18.811 26.954 6.497 1.00 53.41 245 LYS A C 1
ATOM 1996 O O . LYS A 1 245 ? -19.025 25.864 7.018 1.00 53.41 245 LYS A O 1
ATOM 2001 N N . GLU A 1 246 ? -19.261 27.284 5.288 1.00 59.19 246 GLU A N 1
ATOM 2002 C CA . GLU A 1 246 ? -19.984 26.362 4.403 1.00 59.19 246 GLU A CA 1
ATOM 2003 C C . GLU A 1 246 ? -19.082 25.161 4.045 1.00 59.19 246 GLU A C 1
ATOM 2005 O O . GLU A 1 246 ? -17.905 25.323 3.714 1.00 59.19 246 GLU A O 1
ATOM 2010 N N . TRP A 1 247 ? -19.614 23.939 4.156 1.00 69.50 247 TRP A N 1
ATOM 2011 C CA . TRP A 1 247 ? -18.915 22.679 3.863 1.00 69.50 247 TRP A CA 1
ATOM 2012 C C . TRP A 1 247 ? -18.893 22.390 2.351 1.00 69.50 247 TRP A C 1
ATOM 2014 O O . TRP A 1 247 ? -19.357 21.348 1.899 1.00 69.50 247 TRP A O 1
ATOM 2024 N N . ILE A 1 248 ? -18.379 23.344 1.579 1.00 83.44 248 ILE A N 1
ATOM 2025 C CA . ILE A 1 248 ? -18.161 23.261 0.129 1.00 83.44 248 ILE A CA 1
ATOM 2026 C C . ILE A 1 248 ? -16.671 23.024 -0.101 1.00 83.44 248 ILE A C 1
ATOM 2028 O O . ILE A 1 248 ? -15.882 23.706 0.537 1.00 83.44 248 ILE A O 1
ATOM 2032 N N . ILE A 1 249 ? -16.250 22.111 -0.975 1.00 86.75 249 ILE A N 1
ATOM 2033 C CA . ILE A 1 249 ? -14.819 21.867 -1.225 1.00 86.75 249 ILE A CA 1
ATOM 2034 C C . ILE A 1 249 ? -14.173 23.122 -1.823 1.00 86.75 249 ILE A C 1
ATOM 2036 O O . ILE A 1 249 ? -14.552 23.573 -2.905 1.00 86.75 249 ILE A O 1
ATOM 2040 N N . GLU A 1 250 ? -13.175 23.660 -1.130 1.00 86.56 250 GLU A N 1
ATOM 2041 C CA . GLU A 1 250 ? -12.321 24.754 -1.585 1.00 86.56 250 GLU A CA 1
ATOM 2042 C C . GLU A 1 250 ? -10.899 24.242 -1.830 1.00 86.56 250 GLU A C 1
ATOM 2044 O O . GLU A 1 250 ? -10.477 23.219 -1.288 1.00 86.56 250 GLU A O 1
ATOM 2049 N N . GLU A 1 251 ? -10.147 24.988 -2.633 1.00 84.88 251 GLU A N 1
ATOM 2050 C CA . GLU A 1 251 ? -8.722 24.751 -2.822 1.00 84.88 251 GLU A CA 1
ATOM 2051 C C . GLU A 1 251 ? -7.987 24.816 -1.466 1.00 84.88 251 GLU A C 1
ATOM 2053 O O . GLU A 1 251 ? -8.056 25.807 -0.739 1.00 84.88 251 GLU A O 1
ATOM 2058 N N . GLY A 1 252 ? -7.310 23.725 -1.117 1.00 78.88 252 GLY A N 1
ATOM 2059 C CA . GLY A 1 252 ? -6.530 23.533 0.106 1.00 78.88 252 GLY A CA 1
ATOM 2060 C C . GLY A 1 252 ? -7.141 22.480 1.020 1.00 78.88 252 GLY A C 1
ATOM 2061 O O . GLY A 1 252 ? -6.426 21.846 1.792 1.00 78.88 252 GLY A O 1
ATOM 2062 N N . ASP A 1 253 ? -8.447 22.245 0.904 1.00 82.00 253 ASP A N 1
ATOM 2063 C CA . ASP A 1 253 ? -9.165 21.281 1.722 1.00 82.00 253 ASP A CA 1
ATOM 2064 C C . ASP A 1 253 ? -8.660 19.849 1.502 1.00 82.00 253 ASP A C 1
ATOM 2066 O O . ASP A 1 253 ? -8.290 19.441 0.397 1.00 82.00 253 ASP A O 1
ATOM 2070 N N . GLN A 1 254 ? -8.700 19.053 2.565 1.00 82.25 254 GLN A N 1
ATOM 2071 C CA . GLN A 1 254 ? -8.559 17.608 2.458 1.00 82.25 254 GLN A CA 1
ATOM 2072 C C . GLN A 1 254 ? -9.954 16.986 2.346 1.00 82.25 254 GLN A C 1
ATOM 2074 O O . GLN A 1 254 ? -10.850 17.318 3.109 1.00 82.25 254 GLN A O 1
ATOM 2079 N N . VAL A 1 255 ? -10.146 16.046 1.432 1.00 86.12 255 VAL A N 1
ATOM 2080 C CA . VAL A 1 255 ? -11.446 15.444 1.129 1.00 86.12 255 VAL A CA 1
ATOM 2081 C C . VAL A 1 255 ? -11.336 13.929 1.239 1.00 86.12 255 VAL A C 1
ATOM 2083 O O . VAL A 1 255 ? -10.359 13.339 0.780 1.00 86.12 255 VAL A O 1
ATOM 2086 N N . LEU A 1 256 ? -12.327 13.287 1.854 1.00 83.62 256 LEU A N 1
ATOM 2087 C CA . LEU A 1 256 ? -12.512 11.842 1.760 1.00 83.62 256 LEU A CA 1
ATOM 2088 C C . LEU A 1 256 ? -13.597 11.545 0.734 1.00 83.62 256 LEU A C 1
ATOM 2090 O O . LEU A 1 256 ? -14.721 12.039 0.852 1.00 83.62 256 LEU A O 1
ATOM 2094 N N . VAL A 1 257 ? -13.271 10.713 -0.250 1.00 89.62 257 VAL A N 1
ATOM 2095 C CA . VAL A 1 257 ? -14.195 10.328 -1.315 1.00 89.62 257 VAL A CA 1
ATOM 2096 C C . VAL A 1 257 ? -14.343 8.822 -1.402 1.00 89.62 257 VAL A C 1
ATOM 2098 O O . VAL A 1 257 ? -13.362 8.080 -1.411 1.00 89.62 257 VAL A O 1
ATOM 2101 N N . ASP A 1 258 ? -15.579 8.362 -1.524 1.00 89.31 258 ASP A N 1
ATOM 2102 C CA . ASP A 1 258 ? -15.829 7.028 -2.041 1.00 89.31 258 ASP A CA 1
ATOM 2103 C C . ASP A 1 258 ? -16.001 7.089 -3.554 1.00 89.31 258 ASP A C 1
ATOM 2105 O O . ASP A 1 258 ? -16.582 8.039 -4.083 1.00 89.31 258 ASP A O 1
ATOM 2109 N N . TYR A 1 259 ? -15.522 6.069 -4.267 1.00 95.06 259 TYR A N 1
ATOM 2110 C CA . TYR A 1 259 ? -15.700 6.018 -5.713 1.00 95.06 259 TYR A CA 1
ATOM 2111 C C . TYR A 1 259 ? -15.779 4.610 -6.303 1.00 95.06 259 TYR A C 1
ATOM 2113 O O . TYR A 1 259 ? -15.348 3.599 -5.740 1.00 95.06 259 TYR A O 1
ATOM 2121 N N . THR A 1 260 ? -16.314 4.563 -7.521 1.00 96.62 260 THR A N 1
ATOM 2122 C CA . THR A 1 260 ? -16.162 3.442 -8.453 1.00 96.62 260 THR A CA 1
ATOM 2123 C C . THR A 1 260 ? -15.656 3.967 -9.789 1.00 96.62 260 THR A C 1
ATOM 2125 O O . THR A 1 260 ? -16.352 4.746 -10.440 1.00 96.62 260 THR A O 1
ATOM 2128 N N . GLY A 1 261 ? -14.468 3.525 -10.197 1.00 96.50 261 GLY A N 1
ATOM 2129 C CA . GLY A 1 261 ? -13.866 3.810 -11.496 1.00 96.50 261 GLY A CA 1
ATOM 2130 C C . GLY A 1 261 ? -14.242 2.745 -12.525 1.00 96.50 261 GLY A C 1
ATOM 2131 O O . GLY A 1 261 ? -14.083 1.544 -12.284 1.00 96.50 261 GLY A O 1
ATOM 2132 N N . LYS A 1 262 ? -14.750 3.182 -13.676 1.00 96.88 262 LYS A N 1
ATOM 2133 C CA . LYS A 1 262 ? -15.219 2.350 -14.786 1.00 96.88 262 LYS A CA 1
ATOM 2134 C C . LYS A 1 262 ? -14.619 2.783 -16.117 1.00 96.88 262 LYS A C 1
ATOM 2136 O O . LYS A 1 262 ? -14.357 3.960 -16.342 1.00 96.88 262 LYS A O 1
ATOM 2141 N N . LEU A 1 263 ? -14.459 1.825 -17.017 1.00 96.75 263 LEU A N 1
ATOM 2142 C CA . LEU A 1 263 ? -14.191 2.067 -18.432 1.00 96.75 263 LEU A CA 1
ATOM 2143 C C . LEU A 1 263 ? -15.505 2.339 -19.188 1.00 96.75 263 LEU A C 1
ATOM 2145 O O . LEU A 1 263 ? -16.589 2.019 -18.699 1.00 96.75 263 LEU A O 1
ATOM 2149 N N . GLU A 1 264 ? -15.431 2.878 -20.410 1.00 94.88 264 GLU A N 1
ATOM 2150 C CA . GLU A 1 264 ? -16.625 3.153 -21.238 1.00 94.88 264 GLU A CA 1
ATOM 2151 C C . GLU A 1 264 ? -17.452 1.900 -21.572 1.00 94.88 264 GLU A C 1
ATOM 2153 O O . GLU A 1 264 ? -18.659 1.992 -21.782 1.00 94.88 264 GLU A O 1
ATOM 2158 N N . ASN A 1 265 ? -16.833 0.717 -21.567 1.00 94.25 265 ASN A N 1
ATOM 2159 C CA . ASN A 1 265 ? -17.526 -0.564 -21.738 1.00 94.25 265 ASN A CA 1
ATOM 2160 C C . ASN A 1 265 ? -18.239 -1.058 -20.454 1.00 94.25 265 ASN A C 1
ATOM 2162 O O . ASN A 1 265 ? -18.867 -2.117 -20.472 1.00 94.25 265 ASN A O 1
ATOM 2166 N N . GLY A 1 266 ? -18.143 -0.310 -19.348 1.00 94.62 266 GLY A N 1
ATOM 2167 C CA . GLY A 1 266 ? -18.767 -0.602 -18.057 1.00 94.62 266 GLY A CA 1
ATOM 2168 C C . GLY A 1 266 ? -17.928 -1.445 -17.092 1.00 94.62 266 GLY A C 1
ATOM 2169 O O . GLY A 1 266 ? -18.368 -1.660 -15.961 1.00 94.62 266 GLY A O 1
ATOM 2170 N N . GLU A 1 267 ? -16.743 -1.911 -17.493 1.00 97.12 267 GLU A N 1
ATOM 2171 C CA . GLU A 1 267 ? -15.851 -2.689 -16.626 1.00 97.12 267 GLU A CA 1
ATOM 2172 C C . GLU A 1 267 ? -15.279 -1.824 -15.500 1.00 97.12 267 GLU A C 1
ATOM 2174 O O . GLU A 1 267 ? -14.799 -0.716 -15.738 1.00 97.12 267 GLU A O 1
ATOM 2179 N N . VAL A 1 268 ? -15.316 -2.333 -14.267 1.00 97.50 268 VAL A N 1
ATOM 2180 C CA . VAL A 1 268 ? -14.754 -1.646 -13.096 1.00 97.50 268 VAL A CA 1
ATOM 2181 C C . VAL A 1 268 ? -13.251 -1.885 -13.044 1.00 97.50 268 VAL A C 1
ATOM 2183 O O . VAL A 1 268 ? -12.823 -3.036 -12.967 1.00 97.50 268 VAL A O 1
ATOM 2186 N N . PHE A 1 269 ? -12.459 -0.813 -13.047 1.00 95.69 269 PHE A N 1
ATOM 2187 C CA . PHE A 1 269 ? -11.001 -0.896 -12.911 1.00 95.69 269 PHE A CA 1
ATOM 2188 C C . PHE A 1 269 ? -10.513 -0.575 -11.498 1.00 95.69 269 PHE A C 1
ATOM 2190 O O . PHE A 1 269 ? -9.439 -1.037 -11.129 1.00 95.69 269 PHE A O 1
ATOM 2197 N N . ASP A 1 270 ? -11.296 0.154 -10.696 1.00 95.19 270 ASP A N 1
ATOM 2198 C CA . ASP A 1 270 ? -10.964 0.441 -9.299 1.00 95.19 270 ASP A CA 1
ATOM 2199 C C . ASP A 1 270 ? -12.202 0.848 -8.476 1.00 95.19 270 ASP A C 1
ATOM 2201 O O . ASP A 1 270 ? -13.206 1.308 -9.025 1.00 95.19 270 ASP A O 1
ATOM 2205 N N . THR A 1 271 ? -12.161 0.672 -7.154 1.00 95.00 271 THR A N 1
ATOM 2206 C CA . THR A 1 271 ? -13.221 1.117 -6.235 1.00 95.00 271 THR A CA 1
ATOM 2207 C C . THR A 1 271 ? -12.748 1.215 -4.780 1.00 95.00 271 THR A C 1
ATOM 2209 O O . THR A 1 271 ? -11.817 0.519 -4.366 1.00 95.00 271 THR A O 1
ATOM 2212 N N . THR A 1 272 ? -13.427 2.047 -3.984 1.00 90.44 272 THR A N 1
ATOM 2213 C CA . THR A 1 272 ? -13.342 2.050 -2.511 1.00 90.44 272 THR A CA 1
ATOM 2214 C C . THR A 1 272 ? -14.399 1.160 -1.852 1.00 90.44 272 THR A C 1
ATOM 2216 O O . THR A 1 272 ? -14.333 0.931 -0.650 1.00 90.44 272 THR A O 1
ATOM 2219 N N . TYR A 1 273 ? -15.349 0.603 -2.610 1.00 84.81 273 TYR A N 1
ATOM 2220 C CA . TYR A 1 273 ? -16.422 -0.228 -2.071 1.00 84.81 273 TYR A CA 1
ATOM 2221 C C . TYR A 1 273 ? -16.067 -1.714 -2.097 1.00 84.81 273 TYR A C 1
ATOM 2223 O O . TYR A 1 273 ? -16.021 -2.344 -3.159 1.00 84.81 273 TYR A O 1
ATOM 2231 N N . ARG A 1 274 ? -15.935 -2.323 -0.912 1.00 89.06 274 ARG A N 1
ATOM 2232 C CA . ARG A 1 274 ? -15.739 -3.777 -0.787 1.00 89.06 274 ARG A CA 1
ATOM 2233 C C . ARG A 1 274 ? -16.860 -4.579 -1.448 1.00 89.06 274 ARG A C 1
ATOM 2235 O O . ARG A 1 274 ? -16.593 -5.569 -2.117 1.00 89.06 274 ARG A O 1
ATOM 2242 N N . SER A 1 275 ? -18.105 -4.124 -1.301 1.00 86.75 275 SER A N 1
ATOM 2243 C CA . SER A 1 275 ? -19.280 -4.766 -1.902 1.00 86.75 275 SER A CA 1
ATOM 2244 C C . SER A 1 275 ? -19.181 -4.866 -3.422 1.00 86.75 275 SER A C 1
ATOM 2246 O O . SER A 1 275 ? -19.575 -5.876 -3.990 1.00 86.75 275 SER A O 1
ATOM 2248 N N . ILE A 1 276 ? -18.612 -3.854 -4.080 1.00 90.19 276 ILE A N 1
ATOM 2249 C CA . ILE A 1 276 ? -18.374 -3.881 -5.523 1.00 90.19 276 ILE A CA 1
ATOM 2250 C C . ILE A 1 276 ? -17.179 -4.776 -5.831 1.00 90.19 276 ILE A C 1
ATOM 2252 O O . ILE A 1 276 ? -17.241 -5.554 -6.776 1.00 90.19 276 ILE A O 1
ATOM 2256 N N . ALA A 1 277 ? -16.092 -4.688 -5.066 1.00 87.31 277 ALA A N 1
ATOM 2257 C CA . ALA A 1 277 ? -14.887 -5.477 -5.312 1.00 87.31 277 ALA A CA 1
ATOM 2258 C C . ALA A 1 277 ? -15.093 -6.997 -5.181 1.00 87.31 277 ALA A C 1
ATOM 2260 O O . ALA A 1 277 ? -14.480 -7.764 -5.926 1.00 87.31 277 ALA A O 1
ATOM 2261 N N . ASP A 1 278 ? -15.954 -7.421 -4.256 1.00 88.00 278 ASP A N 1
ATOM 2262 C CA . ASP A 1 278 ? -16.277 -8.828 -4.006 1.00 88.00 278 ASP A CA 1
ATOM 2263 C C . ASP A 1 278 ? -17.463 -9.342 -4.844 1.00 88.00 278 ASP A C 1
ATOM 2265 O O . ASP A 1 278 ? -17.699 -10.549 -4.893 1.00 88.00 278 ASP A O 1
ATOM 2269 N N . ASP A 1 279 ? -18.175 -8.457 -5.550 1.00 89.69 279 ASP A N 1
ATOM 2270 C CA . ASP A 1 279 ? -19.253 -8.842 -6.459 1.00 89.69 279 ASP A CA 1
ATOM 2271 C C . ASP A 1 279 ? -18.718 -9.455 -7.764 1.00 89.69 279 ASP A C 1
ATOM 2273 O O . ASP A 1 279 ? -18.099 -8.780 -8.593 1.00 89.69 279 ASP A O 1
ATOM 2277 N N . ASN A 1 280 ? -19.033 -10.737 -7.966 1.00 89.25 280 ASN A N 1
ATOM 2278 C CA . ASN A 1 280 ? -18.686 -11.499 -9.165 1.00 89.25 280 ASN A CA 1
ATOM 2279 C C . ASN A 1 280 ? -19.573 -11.165 -10.380 1.00 89.25 280 ASN A C 1
ATOM 2281 O O . ASN A 1 280 ? -19.203 -11.505 -11.503 1.00 89.25 280 ASN A O 1
ATOM 2285 N N . ALA A 1 281 ? -20.739 -10.534 -10.189 1.00 91.06 281 ALA A N 1
ATOM 2286 C CA . ALA A 1 281 ? -21.600 -10.117 -11.298 1.00 91.06 281 ALA A CA 1
ATOM 2287 C C . ALA A 1 281 ? -21.052 -8.866 -12.004 1.00 91.06 281 ALA A C 1
ATOM 2289 O O . ALA A 1 281 ? -21.189 -8.714 -13.221 1.00 91.06 281 ALA A O 1
ATOM 2290 N N . THR A 1 282 ? -20.400 -7.977 -11.254 1.00 91.06 282 THR A N 1
ATOM 2291 C CA . THR A 1 282 ? -19.743 -6.796 -11.806 1.00 91.06 282 THR A CA 1
ATOM 2292 C C . THR A 1 282 ? -18.468 -7.183 -12.555 1.00 91.06 282 THR A C 1
ATOM 2294 O O . THR A 1 282 ? -17.471 -7.576 -11.947 1.00 91.06 282 THR A O 1
ATOM 2297 N N . LYS A 1 283 ? -18.456 -6.975 -13.876 1.00 95.50 283 LYS A N 1
ATOM 2298 C CA . LYS A 1 283 ? -17.262 -7.190 -14.706 1.00 95.50 283 LYS A CA 1
ATOM 2299 C C . LYS A 1 283 ? -16.100 -6.311 -14.244 1.00 95.50 283 LYS A C 1
ATOM 2301 O O . LYS A 1 283 ? -16.258 -5.096 -14.088 1.00 95.50 283 LYS A O 1
ATOM 2306 N N . LYS A 1 284 ? -14.937 -6.929 -14.045 1.00 96.19 284 LYS A N 1
ATOM 2307 C CA . LYS A 1 284 ? -13.696 -6.253 -13.663 1.00 96.19 284 LYS A CA 1
ATOM 2308 C C . LYS A 1 284 ? -12.798 -6.103 -14.878 1.00 96.19 284 LYS A C 1
ATOM 2310 O O . LYS A 1 284 ? -12.680 -7.039 -15.665 1.00 96.19 284 LYS A O 1
ATOM 2315 N N . ALA A 1 285 ? -12.182 -4.936 -15.014 1.00 94.38 285 ALA A N 1
ATOM 2316 C CA . ALA A 1 285 ? -11.126 -4.738 -15.991 1.00 94.38 285 ALA A CA 1
ATOM 2317 C C . ALA A 1 285 ? -9.907 -5.584 -15.601 1.00 94.38 285 ALA A C 1
ATOM 2319 O O . ALA A 1 285 ? -9.701 -5.879 -14.424 1.00 94.38 285 ALA A O 1
ATOM 2320 N N . GLU A 1 286 ? -9.059 -5.922 -16.569 1.00 89.38 286 GLU A N 1
ATOM 2321 C CA . GLU A 1 286 ? -7.812 -6.657 -16.315 1.00 89.38 286 GLU A CA 1
ATOM 2322 C C . GLU A 1 286 ? -6.897 -5.933 -15.308 1.00 89.38 286 GLU A C 1
ATOM 2324 O O . GLU A 1 286 ? -6.195 -6.562 -14.524 1.00 89.38 286 GLU A O 1
ATOM 2329 N N . SER A 1 287 ? -6.943 -4.599 -15.288 1.00 88.88 287 SER A N 1
ATOM 2330 C CA . SER A 1 287 ? -6.180 -3.772 -14.352 1.00 88.88 287 SER A CA 1
ATOM 2331 C C . SER A 1 287 ? -6.735 -3.765 -12.924 1.00 88.88 287 SER A C 1
ATOM 2333 O O . SER A 1 287 ? -6.105 -3.178 -12.048 1.00 88.88 287 SER A O 1
ATOM 2335 N N . PHE A 1 288 ? -7.913 -4.349 -12.679 1.00 93.25 288 PHE A N 1
ATOM 2336 C CA . PHE A 1 288 ? -8.534 -4.344 -11.360 1.00 93.25 288 PHE A CA 1
ATOM 2337 C C . PHE A 1 288 ? -7.731 -5.201 -10.385 1.00 93.25 288 PHE A C 1
ATOM 2339 O O . PHE A 1 288 ? -7.529 -6.396 -10.597 1.00 93.25 288 PHE A O 1
ATOM 2346 N N . GLN A 1 289 ? -7.331 -4.599 -9.270 1.00 88.44 289 GLN A N 1
ATOM 2347 C CA . GLN A 1 289 ? -6.616 -5.286 -8.203 1.00 88.44 289 GLN A CA 1
ATOM 2348 C C . GLN A 1 289 ? -7.420 -5.215 -6.912 1.00 88.44 289 GLN A C 1
ATOM 2350 O O . GLN A 1 289 ? -7.881 -4.148 -6.505 1.00 88.44 289 GLN A O 1
ATOM 2355 N N . LYS A 1 290 ? -7.582 -6.363 -6.245 1.00 86.88 290 LYS A N 1
ATOM 2356 C CA . LYS A 1 290 ? -8.206 -6.389 -4.922 1.00 86.88 290 LYS A CA 1
ATOM 2357 C C . LYS A 1 290 ? -7.263 -5.767 -3.896 1.00 86.88 290 LYS A C 1
ATOM 2359 O O . LYS A 1 290 ? -6.094 -6.133 -3.818 1.00 86.88 290 LYS A O 1
ATOM 2364 N N . LYS A 1 291 ? -7.801 -4.859 -3.088 1.00 83.12 291 LYS A N 1
ATOM 2365 C CA . LYS A 1 291 ? -7.100 -4.206 -1.978 1.00 83.12 291 LYS A CA 1
ATOM 2366 C C . LYS A 1 291 ? -7.297 -5.006 -0.688 1.00 83.12 291 LYS A C 1
ATOM 2368 O O . LYS A 1 291 ? -8.309 -5.689 -0.532 1.00 83.12 291 LYS A O 1
ATOM 2373 N N . TYR A 1 292 ? -6.336 -4.904 0.231 1.00 75.44 292 TYR A N 1
ATOM 2374 C CA . TYR A 1 292 ? -6.458 -5.478 1.577 1.00 75.44 292 TYR A CA 1
ATOM 2375 C C . TYR A 1 292 ? -7.542 -4.754 2.395 1.00 75.44 292 TYR A C 1
ATOM 2377 O O . TYR A 1 292 ? -8.361 -5.388 3.056 1.00 75.44 292 TYR A O 1
ATOM 2385 N N . GLU A 1 293 ? -7.599 -3.426 2.267 1.00 78.31 293 GLU A N 1
ATOM 2386 C CA . GLU A 1 293 ? -8.595 -2.562 2.900 1.00 78.31 293 GLU A CA 1
ATOM 2387 C C . GLU A 1 293 ? -9.362 -1.736 1.865 1.00 78.31 293 GLU A C 1
ATOM 2389 O O . GLU A 1 293 ? -8.797 -1.241 0.889 1.00 78.31 293 GLU A O 1
ATOM 2394 N N . TYR A 1 294 ? -10.651 -1.545 2.137 1.00 78.62 294 TYR A N 1
ATOM 2395 C CA . TYR A 1 294 ? -11.565 -0.713 1.363 1.00 78.62 294 TYR A CA 1
ATOM 2396 C C . TYR A 1 294 ? -12.089 0.390 2.277 1.00 78.62 294 TYR A C 1
ATOM 2398 O O . TYR A 1 294 ? -12.894 0.129 3.172 1.00 78.62 294 TYR A O 1
ATOM 2406 N N . LYS A 1 295 ? -11.573 1.601 2.081 1.00 83.44 295 LYS A N 1
ATOM 2407 C CA . LYS A 1 295 ? -11.933 2.812 2.820 1.00 83.44 295 LYS A CA 1
ATOM 2408 C C . LYS A 1 295 ? -11.975 4.002 1.859 1.00 83.44 295 LYS A C 1
ATOM 2410 O O . LYS A 1 295 ? -11.338 3.910 0.802 1.00 83.44 295 LYS A O 1
ATOM 2415 N N . PRO A 1 296 ? -12.679 5.090 2.212 1.00 82.56 296 PRO A N 1
ATOM 2416 C CA . PRO A 1 296 ? -12.679 6.307 1.415 1.00 82.56 296 PRO A CA 1
ATOM 2417 C C . PRO A 1 296 ? -11.256 6.771 1.100 1.00 82.56 296 PRO A C 1
ATOM 2419 O O . PRO A 1 296 ? -10.355 6.712 1.944 1.00 82.56 296 PRO A O 1
ATOM 2422 N N . LEU A 1 297 ? -11.057 7.222 -0.131 1.00 87.19 297 LEU A N 1
ATOM 2423 C CA . LEU A 1 297 ? -9.799 7.768 -0.601 1.00 87.19 297 LEU A CA 1
ATOM 2424 C C . LEU A 1 297 ? -9.624 9.181 -0.053 1.00 87.19 297 LEU A C 1
ATOM 2426 O O . LEU A 1 297 ? -10.492 10.033 -0.220 1.00 87.19 297 LEU A O 1
ATOM 2430 N N . LYS A 1 298 ? -8.475 9.422 0.574 1.00 85.38 298 LYS A N 1
ATOM 2431 C CA . LYS A 1 298 ? -8.067 10.742 1.043 1.00 85.38 298 LYS A CA 1
ATOM 2432 C C . LYS A 1 298 ? -7.380 11.511 -0.085 1.00 85.38 298 LYS A C 1
ATOM 2434 O O . LYS A 1 298 ? -6.416 11.011 -0.655 1.00 85.38 298 LYS A O 1
ATOM 2439 N N . ILE A 1 299 ? -7.857 12.722 -0.352 1.00 84.50 299 ILE A N 1
ATOM 2440 C CA . ILE A 1 299 ? -7.362 13.640 -1.383 1.00 84.50 299 ILE A CA 1
ATOM 2441 C C . ILE A 1 299 ? -7.010 14.963 -0.708 1.00 84.50 299 ILE A C 1
ATOM 2443 O O . ILE A 1 299 ? -7.803 15.472 0.078 1.00 84.50 299 ILE A O 1
ATOM 2447 N N . ASN A 1 300 ? -5.838 15.523 -1.000 1.00 78.94 300 ASN A N 1
ATOM 2448 C CA . ASN A 1 300 ? -5.459 16.864 -0.554 1.00 78.94 300 ASN A CA 1
ATOM 2449 C C . ASN A 1 300 ? -5.541 17.791 -1.768 1.00 78.94 300 ASN A C 1
ATOM 2451 O O . ASN A 1 300 ? -4.785 17.603 -2.711 1.00 78.94 300 ASN A O 1
ATOM 2455 N N . THR A 1 301 ? -6.428 18.784 -1.767 1.00 71.69 301 THR A N 1
ATOM 2456 C CA . THR A 1 301 ? -6.728 19.565 -2.986 1.00 71.69 301 THR A CA 1
ATOM 2457 C C . THR A 1 301 ? -5.629 20.549 -3.428 1.00 71.69 301 THR A C 1
ATOM 2459 O O . THR A 1 301 ? -5.855 21.271 -4.394 1.00 71.69 301 THR A O 1
ATOM 2462 N N . VAL A 1 302 ? -4.451 20.603 -2.776 1.00 60.88 302 VAL A N 1
ATOM 2463 C CA . VAL A 1 302 ? -3.348 21.535 -3.145 1.00 60.88 302 VAL A CA 1
ATOM 2464 C C . VAL A 1 302 ? -1.926 20.982 -3.029 1.00 60.88 302 VAL A C 1
ATOM 2466 O O . VAL A 1 302 ? -1.009 21.585 -3.580 1.00 60.88 302 VAL A O 1
ATOM 2469 N N . GLU A 1 303 ? -1.666 19.850 -2.380 1.00 49.09 303 GLU A N 1
ATOM 2470 C CA . GLU A 1 303 ? -0.272 19.458 -2.127 1.00 49.09 303 GLU A CA 1
ATOM 2471 C C . GLU A 1 303 ? 0.062 18.113 -2.738 1.00 49.09 303 GLU A C 1
ATOM 2473 O O . GLU A 1 303 ? -0.659 17.152 -2.480 1.00 49.09 303 GLU A O 1
ATOM 2478 N N . TYR A 1 304 ? 1.158 18.101 -3.520 1.00 45.03 304 TYR A N 1
ATOM 2479 C CA . TYR A 1 304 ? 1.871 16.949 -4.084 1.00 45.03 304 TYR A CA 1
ATOM 2480 C C . TYR A 1 304 ? 1.638 15.691 -3.244 1.00 45.03 304 TYR A C 1
ATOM 2482 O O . TYR A 1 304 ? 2.401 15.379 -2.330 1.00 45.03 304 TYR A O 1
ATOM 2490 N N . ALA A 1 305 ? 0.547 14.986 -3.528 1.00 37.88 305 ALA A N 1
ATOM 2491 C CA . ALA A 1 305 ? 0.243 13.757 -2.838 1.00 37.88 305 ALA A CA 1
ATOM 2492 C C . ALA A 1 305 ? 1.247 12.718 -3.337 1.00 37.88 305 ALA A C 1
ATOM 2494 O O . ALA A 1 305 ? 1.505 12.615 -4.535 1.00 37.88 305 ALA A O 1
ATOM 2495 N N . GLU A 1 306 ? 1.785 11.906 -2.426 1.00 39.88 306 GLU A N 1
ATOM 2496 C CA . GLU A 1 306 ? 2.661 10.759 -2.728 1.00 39.88 306 GLU A CA 1
ATOM 2497 C C . GLU A 1 306 ? 1.978 9.679 -3.602 1.00 39.88 306 GLU A C 1
ATOM 2499 O O . GLU A 1 306 ? 2.556 8.636 -3.902 1.00 39.88 306 GLU A O 1
ATOM 2504 N N . VAL A 1 307 ? 0.747 9.939 -4.042 1.00 46.41 307 VAL A N 1
ATOM 2505 C CA . VAL A 1 307 ? -0.001 9.189 -5.039 1.00 46.41 307 VAL A CA 1
ATOM 2506 C C . VAL A 1 307 ? -0.347 10.185 -6.143 1.00 46.41 307 VAL A C 1
ATOM 2508 O O . VAL A 1 307 ? -1.094 11.124 -5.882 1.00 46.41 307 VAL A O 1
ATOM 2511 N N . GLU A 1 308 ? 0.180 9.999 -7.359 1.00 53.00 308 GLU A N 1
ATOM 2512 C CA . GLU A 1 308 ? -0.265 10.737 -8.553 1.00 53.00 308 GLU A CA 1
ATOM 2513 C C . GLU A 1 308 ? -1.753 10.432 -8.805 1.00 53.00 308 GLU A C 1
ATOM 2515 O O . GLU A 1 308 ? -2.123 9.532 -9.562 1.00 53.00 308 GLU A O 1
ATOM 2520 N N . LEU A 1 309 ? -2.629 11.153 -8.114 1.00 64.06 309 LEU A N 1
ATOM 2521 C CA . LEU A 1 309 ? -4.037 11.241 -8.445 1.00 64.06 309 LEU A CA 1
ATOM 2522 C C . LEU A 1 309 ? -4.177 12.098 -9.703 1.00 64.06 309 LEU A C 1
ATOM 2524 O O . LEU A 1 309 ? -3.395 13.015 -9.960 1.00 64.06 309 LEU A O 1
ATOM 2528 N N . LEU A 1 310 ? -5.156 11.759 -10.541 1.00 80.88 310 LEU A N 1
ATOM 2529 C CA . LEU A 1 310 ? -5.378 12.477 -11.791 1.00 80.88 310 LEU A CA 1
ATOM 2530 C C . LEU A 1 310 ? -5.807 13.905 -11.455 1.00 80.88 310 LEU A C 1
ATOM 2532 O O . LEU A 1 310 ? -6.900 14.105 -10.942 1.00 80.88 310 LEU A O 1
ATOM 2536 N N . LYS A 1 311 ? -4.983 14.903 -11.772 1.00 83.56 311 LYS A N 1
ATOM 2537 C CA . LYS A 1 311 ? -5.276 16.314 -11.471 1.00 83.56 311 LYS A CA 1
ATOM 2538 C C . LYS A 1 311 ? -6.681 16.744 -11.925 1.00 83.56 311 LYS A C 1
ATOM 2540 O O . LYS A 1 311 ? -7.416 17.386 -11.183 1.00 83.56 311 LYS A O 1
ATOM 2545 N N . ALA A 1 312 ? -7.088 16.311 -13.119 1.00 86.62 312 ALA A N 1
ATOM 2546 C CA . ALA A 1 312 ? -8.417 16.585 -13.665 1.00 86.62 312 ALA A CA 1
ATOM 2547 C C . ALA A 1 312 ? -9.562 15.956 -12.843 1.00 86.62 312 ALA A C 1
ATOM 2549 O O . ALA A 1 312 ? -10.683 16.458 -12.859 1.00 86.62 312 ALA A O 1
ATOM 2550 N N . PHE A 1 313 ? -9.304 14.863 -12.116 1.00 89.69 313 PHE A N 1
ATOM 2551 C CA . PHE A 1 313 ? -10.251 14.294 -11.157 1.00 89.69 313 PHE A CA 1
ATOM 2552 C C . PHE A 1 313 ? -10.446 15.224 -9.956 1.00 89.69 313 PHE A C 1
ATOM 2554 O O . PHE A 1 313 ? -11.581 15.500 -9.583 1.00 89.69 313 PHE A O 1
ATOM 2561 N N . GLU A 1 314 ? -9.354 15.721 -9.374 1.00 87.50 314 GLU A N 1
ATOM 2562 C CA . GLU A 1 314 ? -9.376 16.569 -8.176 1.00 87.50 314 GLU A CA 1
ATOM 2563 C C . GLU A 1 314 ? -10.057 17.914 -8.442 1.00 87.50 314 GLU A C 1
ATOM 2565 O O . GLU A 1 314 ? -10.935 18.327 -7.685 1.00 87.50 314 GLU A O 1
ATOM 2570 N N . GLU A 1 315 ? -9.731 18.553 -9.569 1.00 88.00 315 GLU A N 1
ATOM 2571 C CA . GLU A 1 315 ? -10.347 19.816 -10.000 1.00 88.00 315 GLU A CA 1
ATOM 2572 C C . GLU A 1 315 ? -11.875 19.696 -10.141 1.00 88.00 315 GLU A C 1
ATOM 2574 O O . GLU A 1 315 ? -12.611 20.649 -9.888 1.00 88.00 315 GLU A O 1
ATOM 2579 N N . GLN A 1 316 ? -12.377 18.510 -10.498 1.00 92.12 316 GLN A N 1
ATOM 2580 C CA . GLN A 1 316 ? -13.809 18.244 -10.640 1.00 92.12 316 GLN A CA 1
ATOM 2581 C C . GLN A 1 316 ? -14.538 18.053 -9.302 1.00 92.12 316 GLN A C 1
ATOM 2583 O O . GLN A 1 316 ? -15.772 18.025 -9.311 1.00 92.12 316 GLN A O 1
ATOM 2588 N N . LEU A 1 317 ? -13.824 17.927 -8.179 1.00 92.06 317 LEU A N 1
ATOM 2589 C CA . LEU A 1 317 ? -14.416 17.856 -6.838 1.00 92.06 317 LEU A CA 1
ATOM 2590 C C . LEU A 1 317 ? -14.646 19.241 -6.223 1.00 92.06 317 LEU A C 1
ATOM 2592 O O . LEU A 1 317 ? -15.466 19.377 -5.319 1.00 92.06 317 LEU A O 1
ATOM 2596 N N . LEU A 1 318 ? -13.940 20.270 -6.701 1.00 91.44 318 LEU A N 1
ATOM 2597 C CA . LEU A 1 318 ? -14.073 21.633 -6.190 1.00 91.44 318 LEU A CA 1
ATOM 2598 C C . LEU A 1 318 ? -15.524 22.120 -6.298 1.00 91.44 318 LEU A C 1
ATOM 2600 O O . LEU A 1 318 ? -16.188 21.942 -7.322 1.00 91.44 318 LEU A O 1
ATOM 2604 N N . GLY A 1 319 ? -16.011 22.750 -5.231 1.00 89.44 319 GLY A N 1
ATOM 2605 C CA . GLY A 1 319 ? -17.382 23.242 -5.140 1.00 89.44 319 GLY A CA 1
ATOM 2606 C C . GLY A 1 319 ? -18.424 22.204 -4.713 1.00 89.44 319 GLY A C 1
ATOM 2607 O O . GLY A 1 319 ? -19.571 22.592 -4.517 1.00 89.44 319 GLY A O 1
ATOM 2608 N N . MET A 1 320 ? -18.062 20.925 -4.554 1.00 90.31 320 MET A N 1
ATOM 2609 C CA . MET A 1 320 ? -19.011 19.914 -4.074 1.00 90.31 320 MET A CA 1
ATOM 2610 C C . MET A 1 320 ? -19.231 19.999 -2.560 1.00 90.31 320 MET A C 1
ATOM 2612 O O . MET A 1 320 ? -18.343 20.412 -1.813 1.00 90.31 320 MET A O 1
ATOM 2616 N N . GLU A 1 321 ? -20.396 19.556 -2.097 1.00 83.81 321 GLU A N 1
ATOM 2617 C CA . GLU A 1 321 ? -20.750 19.483 -0.675 1.00 83.81 321 GLU A CA 1
ATOM 2618 C C . GLU A 1 321 ? -20.593 18.064 -0.097 1.00 83.81 321 GLU A C 1
ATOM 2620 O O . GLU A 1 321 ? -20.604 17.060 -0.815 1.00 83.81 321 GLU A O 1
ATOM 2625 N N . VAL A 1 322 ? -20.484 17.949 1.233 1.00 78.12 322 VAL A N 1
ATOM 2626 C CA . VAL A 1 322 ? -20.513 16.638 1.912 1.00 78.12 322 VAL A CA 1
ATOM 2627 C C . VAL A 1 322 ? -21.804 15.889 1.569 1.00 78.12 322 VAL A C 1
ATOM 2629 O O . VAL A 1 322 ? -22.906 16.409 1.725 1.00 78.12 322 VAL A O 1
ATOM 2632 N N . GLY A 1 323 ? -21.669 14.628 1.158 1.00 74.25 323 GLY A N 1
ATOM 2633 C CA . GLY A 1 323 ? -22.776 13.764 0.757 1.00 74.25 323 GLY A CA 1
ATOM 2634 C C . GLY A 1 323 ? -23.179 13.892 -0.712 1.00 74.25 323 GLY A C 1
ATOM 2635 O O . GLY A 1 323 ? -23.951 13.051 -1.177 1.00 74.25 323 GLY A O 1
ATOM 2636 N N . GLU A 1 324 ? -22.656 14.880 -1.443 1.00 84.06 324 GLU A N 1
ATOM 2637 C CA . GLU A 1 324 ? -22.912 15.037 -2.873 1.00 84.06 324 GLU A CA 1
ATOM 2638 C C . GLU A 1 324 ? -22.300 13.883 -3.678 1.00 84.06 324 GLU A C 1
ATOM 2640 O O . GLU A 1 324 ? -21.216 13.374 -3.368 1.00 84.06 324 GLU A O 1
ATOM 2645 N N . GLU A 1 325 ? -23.011 13.473 -4.729 1.00 91.00 325 GLU A N 1
ATOM 2646 C CA . GLU A 1 325 ? -22.575 12.453 -5.675 1.00 91.00 325 GLU A CA 1
ATOM 2647 C C . GLU A 1 325 ? -22.418 13.061 -7.070 1.00 91.00 325 GLU A C 1
ATOM 2649 O O . GLU A 1 325 ? -23.282 13.805 -7.539 1.00 91.00 325 GLU A O 1
ATOM 2654 N N . LYS A 1 326 ? -21.326 12.721 -7.758 1.00 94.19 326 LYS A N 1
ATOM 2655 C CA . LYS A 1 326 ? -21.023 13.232 -9.100 1.00 94.19 326 LYS A CA 1
ATOM 2656 C C . LYS A 1 326 ? -20.396 12.154 -9.971 1.00 94.19 326 LYS A C 1
ATOM 2658 O O . LYS A 1 326 ? -19.546 11.383 -9.525 1.00 94.19 326 LYS A O 1
ATOM 2663 N N . THR A 1 327 ? -20.796 12.124 -11.240 1.00 96.94 327 THR A N 1
ATOM 2664 C CA . THR A 1 327 ? -20.112 11.335 -12.269 1.00 96.94 327 THR A CA 1
ATOM 2665 C C . THR A 1 327 ? -19.091 12.213 -12.985 1.00 96.94 327 THR A C 1
ATOM 2667 O O . THR A 1 327 ? -19.451 13.219 -13.594 1.00 96.94 327 THR A O 1
ATOM 2670 N N . ILE A 1 328 ? -17.822 11.817 -12.932 1.00 95.50 328 ILE A N 1
ATOM 2671 C CA . ILE A 1 328 ? -16.692 12.503 -13.561 1.00 95.50 328 ILE A CA 1
ATOM 2672 C C . ILE A 1 328 ? -16.207 11.651 -14.731 1.00 95.50 328 ILE A C 1
ATOM 2674 O O . ILE A 1 328 ? -15.971 10.453 -14.575 1.00 95.50 328 ILE A O 1
ATOM 2678 N N . LYS A 1 329 ? -16.058 12.259 -15.909 1.00 96.31 329 LYS A N 1
ATOM 2679 C CA . LYS A 1 329 ? -15.529 11.605 -17.109 1.00 96.31 329 LYS A CA 1
ATOM 2680 C C . LYS A 1 329 ? -14.199 12.253 -17.472 1.00 96.31 329 LYS A C 1
ATOM 2682 O O . LYS A 1 329 ? -14.176 13.457 -17.692 1.00 96.31 329 LYS A O 1
ATOM 2687 N N . LEU A 1 330 ? -13.141 11.451 -17.553 1.00 94.75 330 LEU A N 1
ATOM 2688 C CA . LEU A 1 330 ? -11.796 11.881 -17.928 1.00 94.75 330 LEU A CA 1
ATOM 2689 C C . LEU A 1 330 ? -11.395 11.216 -19.240 1.00 94.75 330 LEU A C 1
ATOM 2691 O O . LEU A 1 330 ? -11.459 9.991 -19.375 1.00 94.75 330 LEU A O 1
ATOM 2695 N N . THR A 1 331 ? -10.994 12.023 -20.212 1.00 95.00 331 THR A N 1
ATOM 2696 C CA . THR A 1 331 ? -10.382 11.558 -21.463 1.00 95.00 331 THR A CA 1
ATOM 2697 C C . THR A 1 331 ? -9.023 10.896 -21.194 1.00 95.00 331 THR A C 1
ATOM 2699 O O . THR A 1 331 ? -8.459 11.075 -20.112 1.00 95.00 331 THR A O 1
ATOM 2702 N N . PRO A 1 332 ? -8.444 10.145 -22.154 1.00 94.06 332 PRO A N 1
ATOM 2703 C CA . PRO A 1 332 ? -7.103 9.594 -21.977 1.00 94.06 332 PRO A CA 1
ATOM 2704 C C . PRO A 1 332 ? -6.063 10.666 -21.631 1.00 94.06 332 PRO A C 1
ATOM 2706 O O . PRO A 1 332 ? -5.210 10.428 -20.788 1.00 94.06 332 PRO A O 1
ATOM 2709 N N . GLU A 1 333 ? -6.156 11.853 -22.232 1.00 91.12 333 GLU A N 1
ATOM 2710 C CA . GLU A 1 333 ? -5.238 12.981 -22.010 1.00 91.12 333 GLU A CA 1
ATOM 2711 C C . GLU A 1 333 ? -5.314 13.547 -20.587 1.00 91.12 333 GLU A C 1
ATOM 2713 O O . GLU A 1 333 ? -4.286 13.902 -20.021 1.00 91.12 333 GLU A O 1
ATOM 2718 N N . GLU A 1 334 ? -6.509 13.569 -19.996 1.00 89.44 334 GLU A N 1
ATOM 2719 C CA . GLU A 1 334 ? -6.754 13.969 -18.601 1.00 89.44 334 GLU A CA 1
ATOM 2720 C C . GLU A 1 334 ? -6.445 12.846 -17.594 1.00 89.44 334 GLU A C 1
ATOM 2722 O O . GLU A 1 334 ? -6.391 13.087 -16.387 1.00 89.44 334 GLU A O 1
ATOM 2727 N N . ALA A 1 335 ? -6.277 11.617 -18.091 1.00 91.00 335 ALA A N 1
ATOM 2728 C CA . ALA A 1 335 ? -5.992 10.421 -17.316 1.00 91.00 335 ALA A CA 1
ATOM 2729 C C . ALA A 1 335 ? -4.528 9.967 -17.489 1.00 91.00 335 ALA A C 1
ATOM 2731 O O . ALA A 1 335 ? -3.598 10.665 -17.099 1.00 91.00 335 ALA A O 1
ATOM 2732 N N . TYR A 1 336 ? -4.303 8.782 -18.064 1.00 90.12 336 TYR A N 1
ATOM 2733 C CA . TYR A 1 336 ? -2.976 8.154 -18.170 1.00 90.12 336 TYR A CA 1
ATOM 2734 C C . TYR A 1 336 ? -2.273 8.388 -19.520 1.00 90.12 336 TYR A C 1
ATOM 2736 O O . TYR A 1 336 ? -1.309 7.698 -19.862 1.00 90.12 336 TYR A O 1
ATOM 2744 N N . GLY A 1 337 ? -2.755 9.355 -20.296 1.00 90.88 337 GLY A N 1
ATOM 2745 C CA . GLY A 1 337 ? -2.302 9.683 -21.640 1.00 90.88 337 GLY A CA 1
ATOM 2746 C C . GLY A 1 337 ? -2.880 8.780 -22.734 1.00 90.88 337 GLY A C 1
ATOM 2747 O O . GLY A 1 337 ? -3.469 7.724 -22.488 1.00 90.88 337 GLY A O 1
ATOM 2748 N N . ASN A 1 338 ? -2.681 9.204 -23.983 1.00 93.88 338 ASN A N 1
ATOM 2749 C CA . ASN A 1 338 ? -2.973 8.392 -25.164 1.00 93.88 338 ASN A CA 1
ATOM 2750 C C . ASN A 1 338 ? -2.042 7.170 -25.242 1.00 93.88 338 ASN A C 1
ATOM 2752 O O . ASN A 1 338 ? -0.907 7.210 -24.761 1.00 93.88 338 ASN A O 1
ATOM 2756 N N . TYR A 1 339 ? -2.527 6.096 -25.870 1.00 94.31 339 TYR A N 1
ATOM 2757 C CA . TYR A 1 339 ? -1.708 4.928 -26.186 1.00 94.31 339 TYR A CA 1
ATOM 2758 C C . TYR A 1 339 ? -0.586 5.317 -27.154 1.00 94.31 339 TYR A C 1
ATOM 2760 O O . TYR A 1 339 ? -0.820 6.067 -28.103 1.00 94.31 339 TYR A O 1
ATOM 2768 N N . LYS A 1 340 ? 0.627 4.824 -26.899 1.00 94.50 340 LYS A N 1
ATOM 2769 C CA . LYS A 1 340 ? 1.833 5.181 -27.650 1.00 94.50 340 LYS A CA 1
ATOM 2770 C C . LYS A 1 340 ? 2.443 3.939 -28.281 1.00 94.50 340 LYS A C 1
ATOM 2772 O O . LYS A 1 340 ? 2.985 3.095 -27.567 1.00 94.50 340 LYS A O 1
ATOM 2777 N N . GLU A 1 341 ? 2.393 3.851 -29.607 1.00 94.75 341 GLU A N 1
ATOM 2778 C CA . GLU A 1 341 ? 3.011 2.760 -30.376 1.00 94.75 341 GLU A CA 1
ATOM 2779 C C . GLU A 1 341 ? 4.523 2.690 -30.126 1.00 94.75 341 GLU A C 1
ATOM 2781 O O . GLU A 1 341 ? 5.099 1.616 -30.006 1.00 94.75 341 GLU A O 1
ATOM 2786 N N . GLU A 1 342 ? 5.185 3.832 -29.922 1.00 93.44 342 GLU A N 1
ATOM 2787 C CA . GLU A 1 342 ? 6.615 3.875 -29.620 1.00 93.44 342 GLU A CA 1
ATOM 2788 C C . GLU A 1 342 ? 6.984 3.254 -28.261 1.00 93.44 342 GLU A C 1
ATOM 2790 O O . GLU A 1 342 ? 8.167 3.029 -27.990 1.00 93.44 342 GLU A O 1
ATOM 2795 N N . LYS A 1 343 ? 5.999 2.982 -27.393 1.00 93.25 343 LYS A N 1
ATOM 2796 C CA . LYS A 1 343 ? 6.163 2.250 -26.126 1.00 93.25 343 LYS A CA 1
ATOM 2797 C C . LYS A 1 343 ? 5.970 0.738 -26.274 1.00 93.25 343 LYS A C 1
ATOM 2799 O O . LYS A 1 343 ? 6.166 0.017 -25.293 1.00 93.25 343 LYS A O 1
ATOM 2804 N N . VAL A 1 344 ? 5.677 0.254 -27.475 1.00 95.81 344 VAL A N 1
ATOM 2805 C CA . VAL A 1 344 ? 5.777 -1.162 -27.826 1.00 95.81 344 VAL A CA 1
ATOM 2806 C C . VAL A 1 344 ? 7.227 -1.456 -28.206 1.00 95.81 344 VAL A C 1
ATOM 2808 O O . VAL A 1 344 ? 7.816 -0.793 -29.062 1.00 95.81 344 VAL A O 1
ATOM 2811 N N . LYS A 1 345 ? 7.850 -2.400 -27.500 1.00 95.00 345 LYS A N 1
ATOM 2812 C CA . LYS A 1 345 ? 9.283 -2.695 -27.595 1.00 95.00 345 LYS A CA 1
ATOM 2813 C C . LYS A 1 345 ? 9.508 -4.120 -28.066 1.00 95.00 345 LYS A C 1
ATOM 2815 O O . LYS A 1 345 ? 8.939 -5.054 -27.513 1.00 95.00 345 LYS A O 1
ATOM 2820 N N . HIS A 1 346 ? 10.390 -4.263 -29.047 1.00 94.00 346 HIS A N 1
ATOM 2821 C CA . HIS A 1 346 ? 10.846 -5.549 -29.556 1.00 94.00 346 HIS A CA 1
ATOM 2822 C C . HIS A 1 346 ? 12.163 -5.907 -28.877 1.00 94.00 346 HIS A C 1
ATOM 2824 O O . HIS A 1 346 ? 13.164 -5.205 -29.033 1.00 94.00 346 HIS A O 1
ATOM 2830 N N . ILE A 1 347 ? 12.154 -6.984 -28.101 1.00 91.94 347 ILE A N 1
ATOM 2831 C CA . ILE A 1 347 ? 13.311 -7.470 -27.358 1.00 91.94 347 ILE A CA 1
ATOM 2832 C C . ILE A 1 347 ? 13.786 -8.742 -28.029 1.00 91.94 347 ILE A C 1
ATOM 2834 O O . ILE A 1 347 ? 13.070 -9.738 -28.046 1.00 91.94 347 ILE A O 1
ATOM 2838 N N . LYS A 1 348 ? 15.007 -8.728 -28.559 1.00 92.31 348 LYS A N 1
ATOM 2839 C CA . LYS A 1 348 ? 15.603 -9.938 -29.125 1.00 92.31 348 LYS A CA 1
ATOM 2840 C C . LYS A 1 348 ? 15.809 -10.984 -28.032 1.00 92.31 348 LYS A C 1
ATOM 2842 O O . LYS A 1 348 ? 16.322 -10.667 -26.959 1.00 92.31 348 LYS A O 1
ATOM 2847 N N . THR A 1 349 ? 15.436 -12.226 -28.318 1.00 91.38 349 THR A N 1
ATOM 2848 C CA . THR A 1 349 ? 15.683 -13.369 -27.424 1.00 91.38 349 THR A CA 1
ATOM 2849 C C . THR A 1 349 ? 17.114 -13.874 -27.536 1.00 91.38 349 THR A C 1
ATOM 2851 O O . THR A 1 349 ? 17.606 -14.499 -26.601 1.00 91.38 349 THR A O 1
ATOM 2854 N N . VAL A 1 350 ? 17.784 -13.580 -28.653 1.00 91.31 350 VAL A N 1
ATOM 2855 C CA . VAL A 1 350 ? 19.161 -13.981 -28.932 1.00 91.31 350 VAL A CA 1
ATOM 2856 C C . VAL A 1 350 ? 20.007 -12.751 -29.248 1.00 91.31 350 VAL A C 1
ATOM 2858 O O . VAL A 1 350 ? 19.633 -11.920 -30.077 1.00 91.31 350 VAL A O 1
ATOM 2861 N N . ASP A 1 351 ? 21.158 -12.664 -28.591 1.00 90.06 351 ASP A N 1
ATOM 2862 C CA . ASP A 1 351 ? 22.214 -11.693 -28.859 1.00 90.06 351 ASP A CA 1
ATOM 2863 C C . ASP A 1 351 ? 23.540 -12.429 -29.085 1.00 90.06 351 ASP A C 1
ATOM 2865 O O . ASP A 1 351 ? 23.744 -13.534 -28.576 1.00 90.06 351 ASP A O 1
ATOM 2869 N N . GLU A 1 352 ? 24.445 -11.839 -29.859 1.00 92.25 352 GLU A N 1
ATOM 2870 C CA . GLU A 1 352 ? 25.750 -12.428 -30.151 1.00 92.25 352 GLU A CA 1
ATOM 2871 C C . GLU A 1 352 ? 26.869 -11.411 -29.945 1.00 92.25 352 GLU A C 1
ATOM 2873 O O . GLU A 1 352 ? 26.838 -10.299 -30.468 1.00 92.25 352 GLU A O 1
ATOM 2878 N N . VAL A 1 353 ? 27.897 -11.807 -29.196 1.00 93.44 353 VAL A N 1
ATOM 2879 C CA . VAL A 1 353 ? 29.085 -10.976 -28.979 1.00 93.44 353 VAL A CA 1
ATOM 2880 C C . VAL A 1 353 ? 30.350 -11.764 -29.296 1.00 93.44 353 VAL A C 1
ATOM 2882 O O . VAL A 1 353 ? 30.432 -12.947 -28.965 1.00 93.44 353 VAL A O 1
ATOM 2885 N N . PRO A 1 354 ? 31.366 -11.153 -29.922 1.00 95.62 354 PRO A N 1
ATOM 2886 C CA . PRO A 1 354 ? 32.604 -11.860 -30.213 1.00 95.62 354 PRO A CA 1
ATOM 2887 C C . PRO A 1 354 ? 33.357 -12.180 -28.916 1.00 95.62 354 PRO A C 1
ATOM 2889 O O . PRO A 1 354 ? 33.432 -11.347 -28.009 1.00 95.62 354 PRO A O 1
ATOM 2892 N N . ILE A 1 355 ? 33.953 -13.371 -28.828 1.00 95.69 355 ILE A N 1
ATOM 2893 C CA . ILE A 1 355 ? 34.771 -13.753 -27.664 1.00 95.69 355 ILE A CA 1
ATOM 2894 C C . ILE A 1 355 ? 36.000 -12.854 -27.584 1.00 95.69 355 ILE A C 1
ATOM 2896 O O . ILE A 1 355 ? 36.356 -12.388 -26.504 1.00 95.69 355 ILE A O 1
ATOM 2900 N N . ARG A 1 356 ? 36.605 -12.562 -28.740 1.00 95.94 356 ARG A N 1
ATOM 2901 C CA . ARG A 1 356 ? 37.740 -11.651 -28.874 1.00 95.94 356 ARG A CA 1
ATOM 2902 C C . ARG A 1 356 ? 37.378 -10.453 -29.720 1.00 95.94 356 ARG A C 1
ATOM 2904 O O . ARG A 1 356 ? 36.821 -10.605 -30.801 1.00 95.94 356 ARG A O 1
ATOM 2911 N N . GLU A 1 357 ? 37.748 -9.277 -29.248 1.00 95.38 357 GLU A N 1
ATOM 2912 C CA . GLU A 1 357 ? 37.444 -8.027 -29.931 1.00 95.38 357 GLU A CA 1
ATOM 2913 C C . GLU A 1 357 ? 38.655 -7.107 -29.901 1.00 95.38 357 GLU A C 1
ATOM 2915 O O . GLU A 1 357 ? 39.199 -6.828 -28.832 1.00 95.38 357 GLU A O 1
ATOM 2920 N N . THR A 1 358 ? 39.083 -6.658 -31.080 1.00 96.12 358 THR A N 1
ATOM 2921 C CA . THR A 1 358 ? 40.150 -5.668 -31.227 1.00 96.12 358 THR A CA 1
ATOM 2922 C C . THR A 1 358 ? 39.528 -4.289 -31.371 1.00 96.12 358 THR A C 1
ATOM 2924 O O . THR A 1 358 ? 38.714 -4.052 -32.260 1.00 96.12 358 THR A O 1
ATOM 2927 N N . ILE A 1 359 ? 39.928 -3.381 -30.490 1.00 95.62 359 ILE A N 1
ATOM 2928 C CA . ILE A 1 359 ? 39.369 -2.044 -30.358 1.00 95.62 359 ILE A CA 1
ATOM 2929 C C . ILE A 1 359 ? 40.470 -1.034 -30.669 1.00 95.62 359 ILE A C 1
ATOM 2931 O O . ILE A 1 359 ? 41.563 -1.091 -30.101 1.00 95.62 359 ILE A O 1
ATOM 2935 N N . MET A 1 360 ? 40.179 -0.091 -31.565 1.00 97.19 360 MET A N 1
ATOM 2936 C CA . MET A 1 360 ? 41.084 1.019 -31.858 1.00 97.19 360 MET A CA 1
ATOM 2937 C C . MET A 1 360 ? 41.159 1.958 -30.653 1.00 97.19 360 MET A C 1
ATOM 2939 O O . MET A 1 360 ? 40.136 2.292 -30.046 1.00 97.19 360 MET A O 1
ATOM 2943 N N . LYS A 1 361 ? 42.375 2.392 -30.304 1.00 96.38 361 LYS A N 1
ATOM 2944 C CA . LYS A 1 361 ? 42.582 3.355 -29.219 1.00 96.38 361 LYS A CA 1
ATOM 2945 C C . LYS A 1 361 ? 41.984 4.707 -29.567 1.00 96.38 361 LYS A C 1
ATOM 2947 O O . LYS A 1 361 ? 41.428 5.343 -28.682 1.00 96.38 361 LYS A O 1
ATOM 2952 N N . GLU A 1 362 ? 42.072 5.118 -30.827 1.00 96.56 362 GLU A N 1
ATOM 2953 C CA . GLU A 1 362 ? 41.380 6.299 -31.336 1.00 96.56 362 GLU A CA 1
ATOM 2954 C C . GLU A 1 362 ? 40.052 5.892 -31.971 1.00 96.56 362 GLU A C 1
ATOM 2956 O O . GLU A 1 362 ? 40.020 5.051 -32.871 1.00 96.56 362 GLU A O 1
ATOM 2961 N N . ARG A 1 363 ? 38.952 6.467 -31.480 1.00 94.69 363 ARG A N 1
ATOM 2962 C CA . ARG A 1 363 ? 37.609 6.209 -32.009 1.00 94.69 363 ARG A CA 1
ATOM 2963 C C . ARG A 1 363 ? 36.681 7.395 -31.796 1.00 94.69 363 ARG A C 1
ATOM 2965 O O . ARG A 1 363 ? 36.855 8.168 -30.852 1.00 94.69 363 ARG A O 1
ATOM 2972 N N . ASP A 1 364 ? 35.669 7.470 -32.646 1.00 94.94 364 ASP A N 1
ATOM 2973 C CA . ASP A 1 364 ? 34.615 8.474 -32.591 1.00 94.94 364 ASP A CA 1
ATOM 2974 C C . ASP A 1 364 ? 33.382 7.902 -31.878 1.00 94.94 364 ASP A C 1
ATOM 2976 O O . ASP A 1 364 ? 32.950 6.785 -32.163 1.00 94.94 364 ASP A O 1
ATOM 2980 N N . ILE A 1 365 ? 32.826 8.662 -30.936 1.00 94.44 365 ILE A N 1
ATOM 2981 C CA . ILE A 1 365 ? 31.581 8.335 -30.231 1.00 94.44 365 ILE A CA 1
ATOM 2982 C C . ILE A 1 365 ? 30.553 9.413 -30.585 1.00 94.44 365 ILE A C 1
ATOM 2984 O O . ILE A 1 365 ? 30.858 10.590 -30.382 1.00 94.44 365 ILE A O 1
ATOM 2988 N N . PRO A 1 366 ? 29.345 9.074 -31.067 1.00 96.75 366 PRO A N 1
ATOM 2989 C CA . PRO A 1 366 ? 28.293 10.062 -31.285 1.00 96.75 366 PRO A CA 1
ATOM 2990 C C . PRO A 1 366 ? 28.061 10.918 -30.041 1.00 96.75 366 PRO A C 1
ATOM 2992 O O . PRO A 1 366 ? 27.939 10.400 -28.933 1.00 96.75 366 PRO A O 1
ATOM 2995 N N . GLU A 1 367 ? 27.981 12.237 -30.204 1.00 93.94 367 GLU A N 1
ATOM 2996 C CA . GLU A 1 367 ? 27.955 13.175 -29.077 1.00 93.94 367 GLU A CA 1
ATOM 2997 C C . GLU A 1 367 ? 26.800 12.901 -28.106 1.00 93.94 367 GLU A C 1
ATOM 2999 O O . GLU A 1 367 ? 26.967 12.995 -26.891 1.00 93.94 367 GLU A O 1
ATOM 3004 N N . LYS A 1 368 ? 25.644 12.486 -28.631 1.00 93.12 368 LYS A N 1
ATOM 3005 C CA . LYS A 1 368 ? 24.499 12.080 -27.812 1.00 93.12 368 LYS A CA 1
ATOM 3006 C C . LYS A 1 368 ? 24.834 10.889 -26.904 1.00 93.12 368 LYS A C 1
ATOM 3008 O O . LYS A 1 368 ? 24.563 10.945 -25.710 1.00 93.12 368 LYS A O 1
ATOM 3013 N N . GLU A 1 369 ? 25.448 9.845 -27.458 1.00 93.50 369 GLU A N 1
ATOM 3014 C CA . GLU A 1 369 ? 25.862 8.657 -26.702 1.00 93.50 369 GLU A CA 1
ATOM 3015 C C . GLU A 1 369 ? 26.943 9.010 -25.673 1.00 93.50 369 GLU A C 1
ATOM 3017 O O . GLU A 1 369 ? 26.893 8.568 -24.524 1.00 93.50 369 GLU A O 1
ATOM 3022 N N . PHE A 1 370 ? 27.896 9.863 -26.063 1.00 94.81 370 PHE A N 1
ATOM 3023 C CA . PHE A 1 370 ? 28.932 10.349 -25.162 1.00 94.81 370 PHE A CA 1
ATOM 30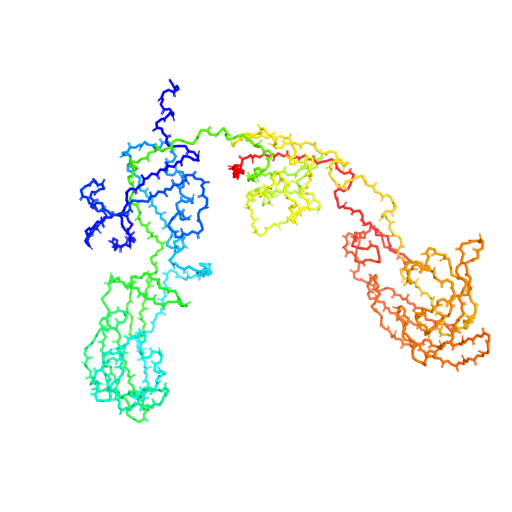24 C C . PHE A 1 370 ? 28.320 11.047 -23.943 1.00 94.81 370 PHE A C 1
ATOM 3026 O O . PHE A 1 370 ? 28.674 10.717 -22.812 1.00 94.81 370 PHE A O 1
ATOM 3033 N N . ARG A 1 371 ? 27.371 11.965 -24.163 1.00 94.75 371 ARG A N 1
ATOM 3034 C CA . ARG A 1 371 ? 26.690 12.706 -23.091 1.00 94.75 371 ARG A CA 1
ATOM 3035 C C . ARG A 1 371 ? 25.906 11.795 -22.156 1.00 94.75 371 ARG A C 1
ATOM 3037 O O . ARG A 1 371 ? 25.978 11.972 -20.944 1.00 94.75 371 ARG A O 1
ATOM 3044 N N . GLU A 1 372 ? 25.207 10.803 -22.702 1.00 92.50 372 GLU A N 1
ATOM 3045 C CA . GLU A 1 372 ? 24.450 9.827 -21.910 1.00 92.50 372 GLU A CA 1
ATOM 3046 C C . GLU A 1 372 ? 25.356 8.983 -20.998 1.00 92.50 372 GLU A C 1
ATOM 3048 O O . GLU A 1 372 ? 24.954 8.639 -19.886 1.00 92.50 372 GLU A O 1
ATOM 3053 N N . LYS A 1 373 ? 26.580 8.662 -21.441 1.00 91.06 373 LYS A N 1
ATOM 3054 C CA . LYS A 1 373 ? 27.495 7.771 -20.708 1.00 91.06 373 LYS A CA 1
ATOM 3055 C C . LYS A 1 373 ? 28.503 8.501 -19.817 1.00 91.06 373 LYS A C 1
ATOM 3057 O O . LYS A 1 373 ? 28.822 8.005 -18.739 1.00 91.06 373 LYS A O 1
ATOM 3062 N N . TYR A 1 374 ? 29.014 9.648 -20.258 1.00 93.81 374 TYR A N 1
ATOM 3063 C CA . TYR A 1 374 ? 30.143 10.346 -19.630 1.00 93.81 374 TYR A CA 1
ATOM 3064 C C . TYR A 1 374 ? 29.840 11.805 -19.256 1.00 93.81 374 TYR A C 1
ATOM 3066 O O . TYR A 1 374 ? 30.664 12.440 -18.599 1.00 93.81 374 TYR A O 1
ATOM 3074 N N . GLY A 1 375 ? 28.673 12.335 -19.635 1.00 94.19 375 GLY A N 1
ATOM 3075 C CA . GLY A 1 375 ? 28.318 13.741 -19.441 1.00 94.19 375 GLY A CA 1
ATOM 3076 C C . GLY A 1 375 ? 28.874 14.664 -20.529 1.00 94.19 375 GLY A C 1
ATOM 3077 O O . GLY A 1 375 ? 29.265 14.228 -21.610 1.00 94.19 375 GLY A O 1
ATOM 3078 N N . GLU A 1 376 ? 28.868 15.970 -20.266 1.00 94.75 376 GLU A N 1
ATOM 3079 C CA . GLU A 1 376 ? 29.255 16.977 -21.261 1.00 94.75 376 GLU A CA 1
ATOM 3080 C C . GLU A 1 376 ? 30.731 16.829 -21.695 1.00 94.75 376 GLU A C 1
ATOM 3082 O O . GLU A 1 376 ? 31.621 16.803 -20.838 1.00 94.75 376 GLU A O 1
ATOM 3087 N N . PRO A 1 377 ? 31.022 16.737 -23.009 1.00 93.81 377 PRO A N 1
ATOM 3088 C CA . PRO A 1 377 ? 32.384 16.549 -23.497 1.00 93.81 377 PRO A CA 1
ATOM 3089 C C . PRO A 1 377 ? 33.240 17.802 -23.291 1.00 93.81 377 PRO A C 1
ATOM 3091 O O . PRO A 1 377 ? 32.852 18.913 -23.650 1.00 93.81 377 PRO A O 1
ATOM 3094 N N . MET A 1 378 ? 34.459 17.612 -22.783 1.00 94.06 378 MET A N 1
ATOM 3095 C CA . MET A 1 378 ? 35.446 18.678 -22.603 1.00 94.06 378 MET A CA 1
ATOM 3096 C C . MET A 1 378 ? 36.732 18.334 -23.357 1.00 94.06 378 MET A C 1
ATOM 3098 O O . MET A 1 378 ? 37.479 17.454 -22.941 1.00 94.06 378 MET A O 1
ATOM 3102 N N . VAL A 1 379 ? 37.001 19.026 -24.467 1.00 94.88 379 VAL A N 1
ATOM 3103 C CA . VAL A 1 379 ? 38.213 18.807 -25.277 1.00 94.88 379 VAL A CA 1
ATOM 3104 C C . VAL A 1 379 ? 39.475 19.019 -24.433 1.00 94.88 379 VAL A C 1
ATOM 3106 O O . VAL A 1 379 ? 39.592 20.017 -23.722 1.00 94.88 379 VAL A O 1
ATOM 3109 N N . GLY A 1 380 ? 40.410 18.070 -24.505 1.00 92.62 380 GLY A N 1
ATOM 3110 C CA . GLY A 1 380 ? 41.604 18.007 -23.657 1.00 92.62 380 GLY A CA 1
ATOM 3111 C C . GLY A 1 380 ? 41.361 17.430 -22.256 1.00 92.62 380 GLY A C 1
ATOM 3112 O O . GLY A 1 380 ? 42.308 17.314 -21.480 1.00 92.62 380 GLY A O 1
ATOM 3113 N N . GLY A 1 381 ? 40.116 17.082 -21.919 1.00 94.69 381 GLY A N 1
ATOM 3114 C CA . GLY A 1 381 ? 39.746 16.396 -20.683 1.00 94.69 381 GLY A CA 1
ATOM 3115 C C . GLY A 1 381 ? 39.995 14.886 -20.737 1.00 94.69 381 GLY A C 1
ATOM 3116 O O . GLY A 1 381 ? 40.227 14.316 -21.801 1.00 94.69 381 GLY A O 1
ATOM 3117 N N . GLU A 1 382 ? 39.913 14.233 -19.577 1.00 96.19 382 GLU A N 1
ATOM 3118 C CA . GLU A 1 382 ? 40.072 12.781 -19.416 1.00 96.19 382 GLU A CA 1
ATOM 3119 C C . GLU A 1 382 ? 38.761 12.173 -18.893 1.00 96.19 382 GLU A C 1
ATOM 3121 O O . GLU A 1 382 ? 38.105 12.748 -18.022 1.00 96.19 382 GLU A O 1
ATOM 3126 N N . ILE A 1 383 ? 38.397 10.996 -19.400 1.00 96.19 383 ILE A N 1
ATOM 3127 C CA . ILE A 1 383 ? 37.242 10.211 -18.954 1.00 96.19 383 ILE A CA 1
ATOM 3128 C C . ILE A 1 383 ? 37.654 8.795 -18.560 1.00 96.19 383 ILE A C 1
ATOM 3130 O O . ILE A 1 383 ? 38.653 8.258 -19.041 1.00 96.19 383 ILE A O 1
ATOM 3134 N N . ASN A 1 384 ? 36.840 8.162 -17.717 1.00 94.69 384 ASN A N 1
ATOM 3135 C CA . ASN A 1 384 ? 36.955 6.739 -17.420 1.00 94.69 384 ASN A CA 1
ATOM 3136 C C . ASN A 1 384 ? 35.981 5.963 -18.312 1.00 94.69 384 ASN A C 1
ATOM 3138 O O . ASN A 1 384 ? 34.766 6.046 -18.138 1.00 94.69 384 ASN A O 1
ATOM 3142 N N . THR A 1 385 ? 36.520 5.215 -19.269 1.00 93.75 385 THR A N 1
ATOM 3143 C CA . THR A 1 385 ? 35.768 4.250 -20.075 1.00 93.75 385 THR A CA 1
ATOM 3144 C C . THR A 1 385 ? 35.706 2.904 -19.351 1.00 93.75 385 THR A C 1
ATOM 3146 O O . THR A 1 385 ? 36.408 2.676 -18.365 1.00 93.75 385 THR A O 1
ATOM 3149 N N . GLU A 1 386 ? 34.906 1.970 -19.866 1.00 92.56 386 GLU A N 1
ATOM 3150 C CA . GLU A 1 386 ? 34.898 0.583 -19.370 1.00 92.56 386 GLU A CA 1
ATOM 3151 C C . GLU A 1 386 ? 36.255 -0.126 -19.525 1.00 92.56 386 GLU A C 1
ATOM 3153 O O . GLU A 1 386 ? 36.530 -1.092 -18.819 1.00 92.56 386 GLU A O 1
ATOM 3158 N N . TYR A 1 387 ? 37.122 0.388 -20.404 1.00 94.69 387 TYR A N 1
ATOM 3159 C CA . TYR A 1 387 ? 38.451 -0.156 -20.671 1.00 94.69 387 TYR A CA 1
ATOM 3160 C C . TYR A 1 387 ? 39.554 0.507 -19.834 1.00 94.69 387 TYR A C 1
ATOM 3162 O O . TYR A 1 387 ? 40.627 -0.069 -19.708 1.00 94.69 387 TYR A O 1
ATOM 3170 N N . GLY A 1 388 ? 39.327 1.697 -19.267 1.00 94.44 388 GLY A N 1
ATOM 3171 C CA . GLY A 1 388 ? 40.342 2.484 -18.556 1.00 94.44 388 GLY A CA 1
ATOM 3172 C C . GLY A 1 388 ? 40.249 3.977 -18.881 1.00 94.44 388 GLY A C 1
ATOM 3173 O O . GLY A 1 388 ? 39.209 4.458 -19.327 1.00 94.44 388 GLY A O 1
ATOM 3174 N N . LYS A 1 389 ? 41.334 4.734 -18.703 1.00 96.38 389 LYS A N 1
ATOM 3175 C CA . LYS A 1 389 ? 41.342 6.183 -18.958 1.00 96.38 389 LYS A CA 1
ATOM 3176 C C . LYS A 1 389 ? 41.471 6.501 -20.444 1.00 96.38 389 LYS A C 1
ATOM 3178 O O . LYS A 1 389 ? 42.297 5.895 -21.126 1.00 96.38 389 LYS A O 1
ATOM 3183 N N . ALA A 1 390 ? 40.714 7.482 -20.924 1.00 97.12 390 ALA A N 1
ATOM 3184 C CA . ALA A 1 390 ? 40.807 8.002 -22.285 1.00 97.12 390 ALA A CA 1
ATOM 3185 C C . ALA A 1 390 ? 40.806 9.534 -22.302 1.00 97.12 390 ALA A C 1
ATOM 3187 O O . ALA A 1 390 ? 40.084 10.161 -21.530 1.00 97.12 390 ALA A O 1
ATOM 3188 N N . ASP A 1 391 ? 41.587 10.118 -23.206 1.00 97.19 391 ASP A N 1
ATOM 3189 C CA . ASP A 1 391 ? 41.626 11.560 -23.440 1.00 97.19 391 ASP A CA 1
ATOM 3190 C C . ASP A 1 391 ? 40.588 11.944 -24.508 1.00 97.19 391 ASP A C 1
ATOM 3192 O O . ASP A 1 391 ? 40.405 11.235 -25.501 1.00 97.19 391 ASP A O 1
ATOM 3196 N N . ILE A 1 392 ? 39.918 13.080 -24.325 1.00 97.06 392 ILE A N 1
ATOM 3197 C CA . ILE A 1 392 ? 39.007 13.667 -25.311 1.00 97.06 392 ILE A CA 1
ATOM 3198 C C . ILE A 1 392 ? 39.839 14.532 -26.260 1.00 97.06 392 ILE A C 1
ATOM 3200 O O . ILE A 1 392 ? 40.370 15.567 -25.854 1.00 97.06 392 ILE A O 1
ATOM 3204 N N . LEU A 1 393 ? 39.954 14.125 -27.524 1.00 95.88 393 LEU A N 1
ATOM 3205 C CA . LEU A 1 393 ? 40.817 14.792 -28.500 1.00 95.88 393 LEU A CA 1
ATOM 3206 C C . LEU A 1 393 ? 40.142 15.991 -29.163 1.00 95.88 393 LEU A C 1
ATOM 3208 O O . LEU A 1 393 ? 40.723 17.070 -29.220 1.00 95.88 393 LEU A O 1
ATOM 3212 N N . GLU A 1 394 ? 38.928 15.804 -29.675 1.00 95.69 394 GLU A N 1
ATOM 3213 C CA . GLU A 1 394 ? 38.170 16.845 -30.370 1.00 95.69 394 GLU A CA 1
ATOM 3214 C C . GLU A 1 394 ? 36.682 16.491 -30.440 1.00 95.69 394 GLU A C 1
ATOM 3216 O O . GLU A 1 394 ? 36.290 15.333 -30.288 1.00 95.69 394 GLU A O 1
ATOM 3221 N N . ILE A 1 395 ? 35.854 17.501 -30.704 1.00 93.12 395 ILE A N 1
ATOM 3222 C CA . ILE A 1 395 ? 34.466 17.318 -31.131 1.00 93.12 395 ILE A CA 1
ATOM 3223 C C . ILE A 1 395 ? 34.442 17.622 -32.626 1.00 93.12 395 ILE A C 1
ATOM 3225 O O . ILE A 1 395 ? 34.739 18.738 -33.051 1.00 93.12 395 ILE A O 1
ATOM 3229 N N . THR A 1 396 ? 34.155 16.603 -33.424 1.00 88.50 396 THR A N 1
ATOM 3230 C CA . THR A 1 396 ? 34.130 16.689 -34.884 1.00 88.50 396 THR A CA 1
ATOM 3231 C C . THR A 1 396 ? 32.944 17.531 -35.358 1.00 88.50 396 THR A C 1
ATOM 3233 O O . THR A 1 396 ? 31.900 17.595 -34.707 1.00 88.50 396 THR A O 1
ATOM 3236 N N . SER A 1 397 ? 33.060 18.138 -36.542 1.00 82.94 397 SER A N 1
ATOM 3237 C CA . SER A 1 397 ? 31.964 18.896 -37.170 1.00 82.94 397 SER A CA 1
ATOM 3238 C C . SER A 1 397 ? 30.723 18.052 -37.488 1.00 82.94 397 SER A C 1
ATOM 3240 O O . SER A 1 397 ? 29.666 18.606 -37.770 1.00 82.94 397 SER A O 1
ATOM 3242 N N . GLU A 1 398 ? 30.853 16.725 -37.457 1.00 84.81 398 GLU A N 1
ATOM 3243 C CA . GLU A 1 398 ? 29.779 15.756 -37.699 1.00 84.81 398 GLU A CA 1
ATOM 3244 C C . GLU A 1 398 ? 29.028 15.360 -36.414 1.00 84.81 398 GLU A C 1
ATOM 3246 O O . GLU A 1 398 ? 28.124 14.531 -36.468 1.00 84.81 398 GLU A O 1
ATOM 3251 N N . GLY A 1 399 ? 29.364 15.957 -35.263 1.00 88.12 399 GLY A N 1
ATOM 3252 C CA . GLY A 1 399 ? 28.689 15.677 -33.991 1.00 88.12 399 GLY A CA 1
ATOM 3253 C C . GLY A 1 399 ? 29.168 14.395 -33.308 1.00 88.12 399 GLY A C 1
ATOM 3254 O O . GLY A 1 399 ? 28.402 13.757 -32.587 1.00 88.12 399 GLY A O 1
ATOM 3255 N N . ASN A 1 400 ? 30.425 14.004 -33.529 1.00 94.69 400 ASN A N 1
ATOM 3256 C CA . ASN A 1 400 ? 31.083 12.920 -32.796 1.00 94.69 400 ASN A CA 1
ATOM 3257 C C . ASN A 1 400 ? 32.199 13.462 -31.899 1.00 94.69 400 ASN A C 1
ATOM 3259 O O . ASN A 1 400 ? 32.921 14.381 -32.286 1.00 94.69 400 ASN A O 1
ATOM 3263 N N . VAL A 1 401 ? 32.383 12.847 -30.737 1.00 96.38 401 VAL A N 1
ATOM 3264 C CA . VAL A 1 401 ? 33.485 13.092 -29.808 1.00 96.38 401 VAL A CA 1
ATOM 3265 C C . VAL A 1 401 ? 34.580 12.069 -30.080 1.00 96.38 401 VAL A C 1
ATOM 3267 O O . VAL A 1 401 ? 34.389 10.870 -29.860 1.00 96.38 401 VAL A O 1
ATOM 3270 N N . LYS A 1 402 ? 35.734 12.541 -30.547 1.00 97.00 402 LYS A N 1
ATOM 3271 C CA . LYS A 1 402 ? 36.905 11.696 -30.766 1.00 97.00 402 LYS A CA 1
ATOM 3272 C C . LYS A 1 402 ? 37.643 11.504 -29.453 1.00 97.00 402 LYS A C 1
ATOM 3274 O O . LYS A 1 402 ? 38.032 12.479 -28.807 1.00 97.00 402 LYS A O 1
ATOM 3279 N N . ILE A 1 403 ? 37.869 10.253 -29.075 1.00 97.00 403 ILE A N 1
ATOM 3280 C CA . ILE A 1 403 ? 38.621 9.900 -27.870 1.00 97.00 403 ILE A CA 1
ATOM 3281 C C . ILE A 1 403 ? 39.857 9.079 -28.213 1.00 97.00 403 ILE A C 1
ATOM 3283 O O . ILE A 1 403 ? 39.872 8.366 -29.217 1.00 97.00 403 ILE A O 1
ATOM 3287 N N . LYS A 1 404 ? 40.865 9.136 -27.341 1.00 96.88 404 LYS A N 1
ATOM 3288 C CA . LYS A 1 404 ? 42.044 8.271 -27.380 1.00 96.88 404 LYS A CA 1
ATOM 3289 C C . LYS A 1 404 ? 42.210 7.519 -26.071 1.00 96.88 404 LYS A C 1
ATOM 3291 O O . LYS A 1 404 ? 42.466 8.120 -25.032 1.00 96.88 404 LYS A O 1
ATOM 3296 N N . GLN A 1 405 ? 42.098 6.197 -26.118 1.00 97.12 405 GLN A N 1
ATOM 3297 C CA . GLN A 1 405 ? 42.340 5.333 -24.970 1.00 97.12 405 GLN A CA 1
ATOM 3298 C C . GLN A 1 405 ? 43.816 5.431 -24.552 1.00 97.12 405 GLN A C 1
ATOM 3300 O O . GLN A 1 405 ? 44.722 5.142 -25.335 1.00 97.12 405 GLN A O 1
ATOM 3305 N N . LYS A 1 406 ? 44.040 5.859 -23.310 1.00 93.62 406 LYS A N 1
ATOM 3306 C CA . LYS A 1 406 ? 45.353 6.154 -22.725 1.00 93.62 406 LYS A CA 1
ATOM 3307 C C . LYS A 1 406 ? 45.875 4.999 -21.886 1.00 93.62 406 LYS A C 1
ATOM 3309 O O . LYS A 1 406 ? 47.050 4.663 -21.975 1.00 93.62 406 LYS A O 1
ATOM 3314 N N . THR A 1 407 ? 45.006 4.397 -21.080 1.00 93.19 407 THR A N 1
ATOM 3315 C CA . THR A 1 407 ? 45.314 3.182 -20.319 1.00 93.19 407 THR A CA 1
ATOM 3316 C C . THR A 1 407 ? 44.267 2.123 -20.603 1.00 93.19 407 THR A C 1
ATOM 3318 O O . THR A 1 407 ? 43.090 2.455 -20.765 1.00 93.19 407 THR A O 1
ATOM 3321 N N . VAL A 1 408 ? 44.680 0.858 -20.617 1.00 94.25 408 VAL A N 1
ATOM 3322 C CA . VAL A 1 408 ? 43.772 -0.287 -20.678 1.00 94.25 408 VAL A CA 1
ATOM 3323 C C . VAL A 1 408 ? 43.985 -1.141 -19.435 1.00 94.25 408 VAL A C 1
ATOM 3325 O O . VAL A 1 408 ? 45.114 -1.486 -19.095 1.00 94.25 408 VAL A O 1
ATOM 3328 N N . ASN A 1 409 ? 42.908 -1.426 -18.715 1.00 94.50 409 ASN A N 1
ATOM 3329 C CA . ASN A 1 409 ? 42.960 -2.244 -17.510 1.00 94.50 409 ASN A CA 1
ATOM 3330 C C . ASN A 1 409 ? 43.158 -3.722 -17.884 1.00 94.50 409 ASN A C 1
ATOM 3332 O O . ASN A 1 409 ? 42.623 -4.188 -18.889 1.00 94.50 409 ASN A O 1
ATOM 3336 N N . GLU A 1 410 ? 43.881 -4.479 -17.055 1.00 91.12 410 GLU A N 1
ATOM 3337 C CA . GLU A 1 410 ? 44.041 -5.929 -17.256 1.00 91.12 410 GLU A CA 1
ATOM 3338 C C . GLU A 1 410 ? 42.713 -6.680 -17.085 1.00 91.12 410 GLU A C 1
ATOM 3340 O O . GLU A 1 410 ? 42.418 -7.606 -17.843 1.00 91.12 410 GLU A O 1
ATOM 3345 N N . GLU A 1 411 ? 41.903 -6.249 -16.114 1.00 92.56 411 GLU A N 1
ATOM 3346 C CA . GLU A 1 411 ? 40.540 -6.721 -15.885 1.00 92.56 411 GLU A CA 1
ATOM 3347 C C . GLU A 1 411 ? 39.535 -5.644 -16.298 1.00 92.56 411 GLU A C 1
ATOM 3349 O O . GLU A 1 411 ? 39.573 -4.504 -15.831 1.00 92.56 411 GLU A O 1
ATOM 3354 N N . ILE A 1 412 ? 38.621 -6.023 -17.185 1.00 94.62 412 ILE A N 1
ATOM 3355 C CA . ILE A 1 412 ? 37.651 -5.134 -17.819 1.00 94.62 412 ILE A CA 1
ATOM 3356 C C . ILE A 1 412 ? 36.258 -5.638 -17.459 1.00 94.62 412 ILE A C 1
ATOM 3358 O O . ILE A 1 412 ? 35.968 -6.828 -17.581 1.00 94.62 412 ILE A O 1
ATOM 3362 N N . VAL A 1 413 ? 35.380 -4.740 -17.019 1.00 91.38 413 VAL A N 1
ATOM 3363 C CA . VAL A 1 413 ? 33.984 -5.070 -16.708 1.00 91.38 413 VAL A CA 1
ATOM 3364 C C . VAL A 1 413 ? 33.102 -4.444 -17.778 1.00 91.38 413 VAL A C 1
ATOM 3366 O O . VAL A 1 413 ? 32.904 -3.233 -17.801 1.00 91.38 413 VAL A O 1
ATOM 3369 N N . LEU A 1 414 ? 32.594 -5.280 -18.679 1.00 89.06 414 LEU A N 1
ATOM 3370 C CA . LEU A 1 414 ? 31.644 -4.901 -19.721 1.00 89.06 414 LEU A CA 1
ATOM 3371 C C . LEU A 1 414 ? 30.209 -5.104 -19.225 1.00 89.06 414 LEU A C 1
ATOM 3373 O O . LEU A 1 414 ? 29.973 -5.764 -18.214 1.00 89.06 414 LEU A O 1
ATOM 3377 N N . LYS A 1 415 ? 29.232 -4.598 -19.991 1.00 82.31 415 LYS A N 1
ATOM 3378 C CA . LYS A 1 415 ? 27.789 -4.655 -19.670 1.00 82.31 415 LYS A CA 1
ATOM 3379 C C . LYS A 1 415 ? 27.310 -6.026 -19.169 1.00 82.31 415 LYS A C 1
ATOM 3381 O O . LYS A 1 415 ? 26.505 -6.077 -18.245 1.00 82.31 415 LYS A O 1
ATOM 3386 N N . TYR A 1 416 ? 27.782 -7.109 -19.789 1.00 83.00 416 TYR A N 1
ATOM 3387 C CA . TYR A 1 416 ? 27.366 -8.478 -19.465 1.00 83.00 416 TYR A CA 1
ATOM 3388 C C . TYR A 1 416 ? 28.515 -9.416 -19.095 1.00 83.00 416 TYR A C 1
ATOM 3390 O O . TYR A 1 416 ? 28.257 -10.494 -18.584 1.00 83.00 416 TYR A O 1
ATOM 3398 N N . PHE A 1 417 ? 29.764 -9.042 -19.364 1.00 90.75 417 PHE A N 1
ATOM 3399 C CA . PHE A 1 417 ? 30.901 -9.949 -19.225 1.00 90.75 417 PHE A CA 1
ATOM 3400 C C . PHE A 1 417 ? 32.054 -9.256 -18.534 1.00 90.75 417 PHE A C 1
ATOM 3402 O O . PHE A 1 417 ? 32.333 -8.083 -18.787 1.00 90.75 417 PHE A O 1
ATOM 3409 N N . LYS A 1 418 ? 32.811 -10.020 -17.756 1.00 93.69 418 LYS A N 1
ATOM 3410 C CA . LYS A 1 418 ? 34.204 -9.667 -17.502 1.00 93.69 418 LYS A CA 1
ATOM 3411 C C . LYS A 1 418 ? 35.039 -9.997 -18.733 1.00 93.69 418 LYS A C 1
ATOM 3413 O O . LYS A 1 418 ? 34.752 -10.953 -19.449 1.00 93.69 418 LYS A O 1
ATOM 3418 N N . ALA A 1 419 ?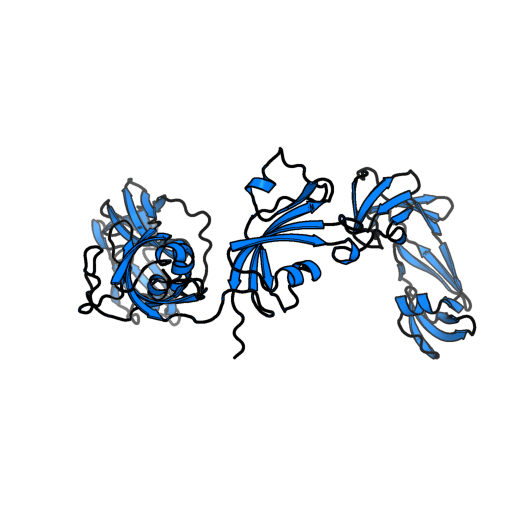 36.080 -9.224 -18.975 1.00 95.81 419 ALA A N 1
ATOM 3419 C CA . ALA A 1 419 ? 37.033 -9.456 -20.042 1.00 95.81 419 ALA A CA 1
ATOM 3420 C C . ALA A 1 419 ? 38.459 -9.238 -19.537 1.00 95.81 419 ALA A C 1
ATOM 3422 O O . ALA A 1 419 ? 38.681 -8.558 -18.533 1.00 95.81 419 ALA A O 1
ATOM 3423 N N . LYS A 1 420 ? 39.420 -9.834 -20.238 1.00 96.25 420 LYS A N 1
ATOM 3424 C CA . LYS A 1 420 ? 40.850 -9.645 -19.998 1.00 96.25 420 LYS A CA 1
ATOM 3425 C C . LYS A 1 420 ? 41.509 -9.001 -21.199 1.00 96.25 420 LYS A C 1
ATOM 3427 O O . LYS A 1 420 ? 41.147 -9.297 -22.338 1.00 96.25 420 LYS A O 1
ATOM 3432 N N . LEU A 1 421 ? 42.502 -8.162 -20.942 1.00 96.62 421 LEU A N 1
ATOM 3433 C CA . LEU A 1 421 ? 43.392 -7.666 -21.982 1.00 96.62 421 LEU A CA 1
ATOM 3434 C C . LEU A 1 421 ? 44.276 -8.815 -22.497 1.00 96.62 421 LEU A C 1
ATOM 3436 O O . LEU A 1 421 ? 44.999 -9.437 -21.722 1.00 96.62 421 LEU A O 1
ATOM 3440 N N . LEU A 1 422 ? 44.218 -9.103 -23.799 1.00 95.56 422 LEU A N 1
ATOM 3441 C CA . LEU A 1 422 ? 45.078 -10.099 -24.447 1.00 95.56 422 LEU A CA 1
ATOM 3442 C C . LEU A 1 422 ? 46.349 -9.481 -25.019 1.00 95.56 422 LEU A C 1
ATOM 3444 O O . LEU A 1 422 ? 47.434 -10.043 -24.889 1.00 95.56 422 LEU A O 1
ATOM 3448 N N . ASN A 1 423 ? 46.200 -8.361 -25.722 1.00 94.44 423 ASN A N 1
ATOM 3449 C CA . ASN A 1 423 ? 47.313 -7.628 -26.301 1.00 94.44 423 ASN A CA 1
ATOM 3450 C C . ASN A 1 423 ? 46.988 -6.138 -26.408 1.00 94.44 423 ASN A C 1
ATOM 3452 O O . ASN A 1 423 ? 45.827 -5.736 -26.464 1.00 94.44 423 ASN A O 1
ATOM 3456 N N . GLU A 1 424 ? 48.036 -5.328 -26.465 1.00 96.38 424 GLU A N 1
ATOM 3457 C CA . GLU A 1 424 ? 47.946 -3.888 -26.649 1.00 96.38 424 GLU A CA 1
ATOM 3458 C C . GLU A 1 424 ? 49.086 -3.435 -27.563 1.00 96.38 424 GLU A C 1
ATOM 3460 O O . GLU A 1 424 ? 50.236 -3.846 -27.401 1.00 96.38 424 GLU A O 1
ATOM 3465 N N . THR A 1 425 ? 48.756 -2.607 -28.548 1.00 95.06 425 THR A N 1
ATOM 3466 C CA . THR A 1 425 ? 49.698 -1.945 -29.451 1.00 95.06 425 THR A CA 1
ATOM 3467 C C . THR A 1 425 ? 49.596 -0.429 -29.280 1.00 95.06 425 THR A C 1
ATOM 3469 O O . THR A 1 425 ? 48.824 0.080 -28.461 1.00 95.06 425 THR A O 1
ATOM 3472 N N . GLU A 1 426 ? 50.379 0.332 -30.046 1.00 92.25 426 GLU A N 1
ATOM 3473 C CA . GLU A 1 426 ? 50.258 1.796 -30.057 1.00 92.25 426 GLU A CA 1
ATOM 3474 C C . GLU A 1 426 ? 48.898 2.271 -30.599 1.00 92.25 426 GLU A C 1
ATOM 3476 O O . GLU A 1 426 ? 48.405 3.313 -30.173 1.00 92.25 426 GLU A O 1
ATOM 3481 N N . GLU A 1 427 ? 48.259 1.488 -31.475 1.00 95.25 427 GLU A N 1
ATOM 3482 C CA . GLU A 1 427 ? 47.038 1.885 -32.192 1.00 95.25 427 GLU A CA 1
ATOM 3483 C C . GLU A 1 427 ? 45.763 1.198 -31.679 1.00 95.25 427 GLU A C 1
ATOM 3485 O O . GLU A 1 427 ? 44.663 1.721 -31.858 1.00 95.25 427 GLU A O 1
ATOM 3490 N N . SER A 1 428 ? 45.875 0.032 -31.037 1.00 96.75 428 SER A N 1
ATOM 3491 C CA . SER A 1 428 ? 44.718 -0.803 -30.680 1.00 96.75 428 SER A CA 1
ATOM 3492 C C . SER A 1 428 ? 44.982 -1.683 -29.461 1.00 96.75 428 SER A C 1
ATOM 3494 O O . SER A 1 428 ? 46.114 -1.794 -28.993 1.00 96.75 428 SER A O 1
ATOM 3496 N N . PHE A 1 429 ? 43.944 -2.337 -28.955 1.00 96.94 429 PHE A N 1
ATOM 3497 C CA . PHE A 1 429 ? 44.055 -3.386 -27.947 1.00 96.94 429 PHE A CA 1
ATOM 3498 C C . PHE A 1 429 ? 43.016 -4.478 -28.199 1.00 96.94 429 PHE A C 1
ATOM 3500 O O . PHE A 1 429 ? 41.926 -4.193 -28.691 1.00 96.94 429 PHE A O 1
ATOM 3507 N N . THR A 1 430 ? 43.344 -5.728 -27.877 1.00 96.75 430 THR A N 1
ATOM 3508 C CA . THR A 1 430 ? 42.417 -6.860 -28.004 1.00 96.75 430 THR A CA 1
ATOM 3509 C C . THR A 1 430 ? 42.009 -7.357 -26.636 1.00 96.75 430 THR A C 1
ATOM 3511 O O . THR A 1 430 ? 42.859 -7.647 -25.795 1.00 96.75 430 THR A O 1
ATOM 3514 N N . ILE A 1 431 ? 40.706 -7.508 -26.440 1.00 96.62 431 ILE A N 1
ATOM 3515 C CA . ILE A 1 431 ? 40.125 -8.080 -25.231 1.00 96.62 431 ILE A CA 1
ATOM 3516 C C . ILE A 1 431 ? 39.600 -9.489 -25.498 1.00 96.62 431 ILE A C 1
ATOM 3518 O O . ILE A 1 431 ? 39.213 -9.807 -26.621 1.00 96.62 431 ILE A O 1
ATOM 3522 N N . GLU A 1 432 ? 39.551 -10.317 -24.459 1.00 96.19 432 GLU A N 1
ATOM 3523 C CA . GLU A 1 432 ? 38.875 -11.615 -24.459 1.00 96.19 432 GLU A CA 1
ATOM 3524 C C . GLU A 1 432 ? 37.835 -11.658 -23.348 1.00 96.19 432 GLU A C 1
ATOM 3526 O O . GLU A 1 432 ? 38.159 -11.485 -22.172 1.00 96.19 432 GLU A O 1
ATOM 3531 N N . ARG A 1 433 ? 36.574 -11.872 -23.723 1.00 96.25 433 ARG A N 1
ATOM 3532 C CA . ARG A 1 433 ? 35.465 -12.031 -22.785 1.00 96.25 433 ARG A CA 1
ATOM 3533 C C . ARG A 1 433 ? 35.602 -13.365 -22.054 1.00 96.25 433 ARG A C 1
ATOM 3535 O O . ARG A 1 433 ? 35.881 -14.397 -22.657 1.00 96.25 433 ARG A O 1
ATOM 3542 N N . ILE A 1 434 ? 35.375 -13.342 -20.749 1.00 94.25 434 ILE A N 1
ATOM 3543 C CA . ILE A 1 434 ? 35.376 -14.529 -19.899 1.00 94.25 434 ILE A CA 1
ATOM 3544 C C . ILE A 1 434 ? 34.014 -15.206 -20.036 1.00 94.25 434 ILE A C 1
ATOM 3546 O O . ILE A 1 434 ? 32.980 -14.556 -19.889 1.00 94.25 434 ILE A O 1
ATOM 3550 N N . PHE A 1 435 ? 34.015 -16.508 -20.318 1.00 94.81 435 PHE A N 1
ATOM 3551 C CA . PHE A 1 435 ? 32.783 -17.281 -20.426 1.00 94.81 435 PHE A CA 1
ATOM 3552 C C . PHE A 1 435 ? 32.044 -17.331 -19.084 1.00 94.81 435 PHE A C 1
ATOM 3554 O O . PHE A 1 435 ? 32.590 -17.778 -18.073 1.00 94.81 435 PHE A O 1
ATOM 3561 N N . GLU A 1 436 ? 30.775 -16.934 -19.105 1.00 92.25 436 GLU A N 1
ATOM 3562 C CA . GLU A 1 436 ? 29.844 -17.073 -17.991 1.00 92.25 436 GLU A CA 1
ATOM 3563 C C . GLU A 1 436 ? 28.596 -17.804 -18.500 1.00 92.25 436 GLU A C 1
ATOM 3565 O O . GLU A 1 436 ? 27.882 -17.259 -19.337 1.00 92.25 436 GLU A O 1
ATOM 3570 N N . PRO A 1 437 ? 28.291 -19.028 -18.028 1.00 93.06 437 PRO A N 1
ATOM 3571 C CA . PRO A 1 437 ? 27.219 -19.849 -18.603 1.00 93.06 437 PRO A CA 1
ATOM 3572 C C . PRO A 1 437 ? 25.817 -19.263 -18.388 1.00 93.06 437 PRO A C 1
ATOM 3574 O O . PRO A 1 437 ? 24.862 -19.663 -19.056 1.00 93.06 437 PRO A O 1
ATOM 3577 N N . LYS A 1 438 ? 25.683 -18.343 -17.430 1.00 94.38 438 LYS A N 1
ATOM 3578 C CA . LYS A 1 438 ? 24.427 -17.716 -17.041 1.00 94.38 438 LYS A CA 1
ATOM 3579 C C . LYS A 1 438 ? 24.672 -16.253 -16.701 1.00 94.38 438 LYS A C 1
ATOM 3581 O O . LYS A 1 438 ? 25.552 -15.953 -15.902 1.00 94.38 438 LYS A O 1
ATOM 3586 N N . LEU A 1 439 ? 23.840 -15.378 -17.252 1.00 91.19 439 LEU A N 1
ATOM 3587 C CA . LEU A 1 439 ? 23.902 -13.933 -17.077 1.00 91.19 439 LEU A CA 1
ATOM 3588 C C . LEU A 1 439 ? 22.586 -13.394 -16.519 1.00 91.19 439 LEU A C 1
ATOM 3590 O O . LEU A 1 439 ? 21.511 -13.923 -16.806 1.00 91.19 439 LEU A O 1
ATOM 3594 N N . ASN A 1 440 ? 22.667 -12.295 -15.773 1.00 87.81 440 ASN A N 1
ATOM 3595 C CA . ASN A 1 440 ? 21.508 -11.485 -15.409 1.00 87.81 440 ASN A CA 1
ATOM 3596 C C . ASN A 1 440 ? 21.514 -10.223 -16.272 1.00 87.81 440 ASN A C 1
ATOM 3598 O O . ASN A 1 440 ? 22.301 -9.307 -16.043 1.00 87.81 440 ASN A O 1
ATOM 3602 N N . THR A 1 441 ? 20.656 -10.188 -17.286 1.00 85.44 441 THR A N 1
ATOM 3603 C CA . THR A 1 441 ? 20.504 -9.032 -18.175 1.00 85.44 441 THR A CA 1
ATOM 3604 C C . THR A 1 441 ? 19.410 -8.098 -17.655 1.00 85.44 441 THR A C 1
ATOM 3606 O O . THR A 1 441 ? 18.628 -8.457 -16.773 1.00 85.44 441 THR A O 1
ATOM 3609 N N . LYS A 1 442 ? 19.291 -6.905 -18.251 1.00 83.38 442 LYS A N 1
ATOM 3610 C CA . LYS A 1 442 ? 18.168 -5.991 -17.971 1.00 83.38 442 LYS A CA 1
ATOM 3611 C C . LYS A 1 442 ? 16.800 -6.575 -18.346 1.00 83.38 442 LYS A C 1
ATOM 3613 O O . LYS A 1 442 ? 15.795 -6.110 -17.825 1.00 83.38 442 LYS A O 1
ATOM 3618 N N . ASN A 1 443 ? 16.781 -7.580 -19.221 1.00 84.38 443 ASN A N 1
ATOM 3619 C CA . ASN A 1 443 ? 15.579 -8.253 -19.707 1.00 84.38 443 ASN A CA 1
ATOM 3620 C C . ASN A 1 443 ? 15.390 -9.631 -19.038 1.00 84.38 443 ASN A C 1
ATOM 3622 O O . ASN A 1 443 ? 14.612 -10.449 -19.513 1.00 84.38 443 ASN A O 1
ATOM 3626 N N . GLY A 1 444 ? 16.115 -9.912 -17.949 1.00 85.94 444 GLY A N 1
ATOM 3627 C CA . GLY A 1 444 ? 16.031 -11.169 -17.206 1.00 85.94 444 GLY A CA 1
ATOM 3628 C C . GLY A 1 444 ? 17.245 -12.080 -17.381 1.00 85.94 444 GLY A C 1
ATOM 3629 O O . GLY A 1 444 ? 18.304 -11.680 -17.872 1.00 85.94 444 GLY A O 1
ATOM 3630 N N . THR A 1 445 ? 17.104 -13.317 -16.913 1.00 90.56 445 THR A N 1
ATOM 3631 C CA . THR A 1 445 ? 18.154 -14.336 -16.989 1.00 90.56 445 THR A CA 1
ATOM 3632 C C . THR A 1 445 ? 18.428 -14.739 -18.438 1.00 90.56 445 THR A C 1
ATOM 3634 O O . THR A 1 445 ? 17.498 -14.940 -19.211 1.00 90.56 445 THR A O 1
ATOM 3637 N N . ALA A 1 446 ? 19.704 -14.903 -18.787 1.00 92.56 446 ALA A N 1
ATOM 3638 C CA . ALA A 1 446 ? 20.140 -15.429 -20.074 1.00 92.56 446 ALA A CA 1
ATOM 3639 C C . ALA A 1 446 ? 21.151 -16.567 -19.900 1.00 92.56 446 ALA A C 1
ATOM 3641 O O . ALA A 1 446 ? 21.906 -16.594 -18.926 1.00 92.56 446 ALA A O 1
ATOM 3642 N N . PHE A 1 447 ? 21.191 -17.480 -20.862 1.00 94.88 447 PHE A N 1
ATOM 3643 C CA . PHE A 1 447 ? 22.191 -18.537 -20.972 1.00 94.88 447 PHE A CA 1
ATOM 3644 C C . PHE A 1 447 ? 23.176 -18.217 -22.082 1.00 94.88 447 PHE A C 1
ATOM 3646 O O . PHE A 1 447 ? 22.790 -17.678 -23.117 1.00 94.88 447 PHE A O 1
ATOM 3653 N N . VAL A 1 448 ? 24.437 -18.578 -21.875 1.00 96.06 448 VAL A N 1
ATOM 3654 C CA . VAL A 1 448 ? 25.497 -18.316 -22.847 1.00 96.06 448 VAL A CA 1
ATOM 3655 C C . VAL A 1 448 ? 26.043 -19.623 -23.390 1.00 96.06 448 VAL A C 1
ATOM 3657 O O . VAL A 1 448 ? 26.331 -20.554 -22.634 1.00 96.06 448 VAL A O 1
ATOM 3660 N N . LYS A 1 449 ? 26.206 -19.680 -24.708 1.00 95.88 449 LYS A N 1
ATOM 3661 C CA . LYS A 1 449 ? 26.909 -20.752 -25.413 1.00 95.88 449 LYS A CA 1
ATOM 3662 C C . LYS A 1 449 ? 28.019 -20.167 -26.265 1.00 95.88 449 LYS A C 1
ATOM 3664 O O . LYS A 1 449 ? 27.900 -19.051 -26.753 1.00 95.88 449 LYS A O 1
ATOM 3669 N N . GLU A 1 450 ? 29.086 -20.928 -26.441 1.00 95.25 450 GLU A N 1
ATOM 3670 C CA . GLU A 1 450 ? 30.142 -20.597 -27.390 1.00 95.25 450 GLU A CA 1
ATOM 3671 C C . GLU A 1 450 ? 29.854 -21.266 -28.734 1.00 95.25 450 GLU A C 1
ATOM 3673 O O . GLU A 1 450 ? 29.646 -22.478 -28.793 1.00 95.25 450 GLU A O 1
ATOM 3678 N N . GLU A 1 451 ? 29.838 -20.469 -29.798 1.00 94.50 451 GLU A N 1
ATOM 3679 C CA . GLU A 1 451 ? 29.632 -20.923 -31.172 1.00 94.50 451 GLU A CA 1
ATOM 3680 C C . GLU A 1 451 ? 30.416 -20.010 -32.122 1.00 94.50 451 GLU A C 1
ATOM 3682 O O . GLU A 1 451 ? 30.351 -18.787 -32.010 1.00 94.50 451 GLU A O 1
ATOM 3687 N N . ASP A 1 452 ? 31.216 -20.595 -33.017 1.00 92.81 452 ASP A N 1
ATOM 3688 C CA . ASP A 1 452 ? 31.979 -19.883 -34.054 1.00 92.81 452 ASP A CA 1
ATOM 3689 C C . ASP A 1 452 ? 32.789 -18.660 -33.564 1.00 92.81 452 ASP A C 1
ATOM 3691 O O . ASP A 1 452 ? 32.854 -17.615 -34.214 1.00 92.81 452 ASP A O 1
ATOM 3695 N N . GLY A 1 453 ? 33.437 -18.776 -32.397 1.00 92.69 453 GLY A N 1
ATOM 3696 C CA . GLY A 1 453 ? 34.248 -17.696 -31.815 1.00 92.69 453 GLY A CA 1
ATOM 3697 C C . GLY A 1 453 ? 33.428 -16.538 -31.229 1.00 92.69 453 GLY A C 1
ATOM 3698 O O . GLY A 1 453 ? 33.978 -15.471 -30.932 1.00 92.69 453 GLY A O 1
ATOM 3699 N N . LYS A 1 454 ? 32.122 -16.742 -31.045 1.00 95.69 454 LYS A N 1
ATOM 3700 C CA . LYS A 1 454 ? 31.188 -15.821 -30.400 1.00 95.69 454 LYS A CA 1
ATOM 3701 C C . LYS A 1 454 ? 30.551 -16.466 -29.175 1.00 95.69 454 LYS A C 1
ATOM 3703 O O . LYS A 1 454 ? 30.440 -17.685 -29.064 1.00 95.69 454 LYS A O 1
ATOM 3708 N N . PHE A 1 455 ? 30.088 -15.619 -28.270 1.00 95.69 455 PHE A N 1
ATOM 3709 C CA . PHE A 1 455 ? 29.131 -15.986 -27.245 1.00 95.69 455 PHE A CA 1
ATOM 3710 C C . PHE A 1 455 ? 27.720 -15.666 -27.734 1.00 95.69 455 PHE A C 1
ATOM 3712 O O . PHE A 1 455 ? 27.397 -14.507 -27.992 1.00 95.69 455 PHE A O 1
ATOM 3719 N N . ILE A 1 456 ? 26.898 -16.706 -27.841 1.00 94.50 456 ILE A N 1
ATOM 3720 C CA . ILE A 1 456 ? 25.468 -16.643 -28.129 1.00 94.50 456 ILE A CA 1
ATOM 3721 C C . ILE A 1 456 ? 24.731 -16.555 -26.797 1.00 94.50 456 ILE A C 1
ATOM 3723 O O . ILE A 1 456 ? 24.761 -17.488 -25.993 1.00 94.50 456 ILE A O 1
ATOM 3727 N N . ILE A 1 457 ? 24.088 -15.420 -26.556 1.00 92.75 457 ILE A N 1
ATOM 3728 C CA . ILE A 1 457 ? 23.359 -15.092 -25.335 1.00 92.75 457 ILE A CA 1
ATOM 3729 C C . ILE A 1 457 ? 21.876 -15.288 -25.628 1.00 92.75 457 ILE A C 1
ATOM 3731 O O . ILE A 1 457 ? 21.313 -14.590 -26.461 1.00 92.75 457 ILE A O 1
ATOM 3735 N N . THR A 1 458 ? 21.233 -16.241 -24.962 1.00 93.19 458 THR A N 1
ATOM 3736 C CA . THR A 1 458 ? 19.812 -16.560 -25.154 1.00 93.19 458 THR A CA 1
ATOM 3737 C C . THR A 1 458 ? 19.028 -16.251 -23.886 1.00 93.19 458 THR A C 1
ATOM 3739 O O . THR A 1 458 ? 19.328 -16.817 -22.835 1.00 93.19 458 THR A O 1
ATOM 3742 N N . LEU A 1 459 ? 18.026 -15.375 -23.966 1.00 91.56 459 LEU A N 1
ATOM 3743 C CA . LEU A 1 459 ? 17.115 -15.091 -22.856 1.00 91.56 459 LEU A CA 1
ATOM 3744 C C . LEU A 1 459 ? 16.346 -16.357 -22.452 1.00 91.56 459 LEU A C 1
ATOM 3746 O O . LEU A 1 459 ? 15.858 -17.108 -23.296 1.00 91.56 459 LEU A O 1
ATOM 3750 N N . ASP A 1 460 ? 16.223 -16.583 -21.147 1.00 91.19 460 ASP A N 1
ATOM 3751 C CA . ASP A 1 460 ? 15.413 -17.667 -20.602 1.00 91.19 460 ASP A CA 1
ATOM 3752 C C . ASP A 1 460 ? 13.931 -17.283 -20.628 1.00 91.19 460 ASP A C 1
ATOM 3754 O O . ASP A 1 460 ? 13.447 -16.524 -19.788 1.00 91.19 460 ASP A O 1
ATOM 3758 N N . ILE A 1 461 ? 13.216 -17.815 -21.617 1.00 88.62 461 ILE A N 1
ATOM 3759 C CA . ILE A 1 461 ? 11.799 -17.517 -21.857 1.00 88.62 461 ILE A CA 1
ATOM 3760 C C . ILE A 1 461 ? 10.874 -18.694 -21.533 1.00 88.62 461 ILE A C 1
ATOM 3762 O O . ILE A 1 461 ? 9.675 -18.607 -21.777 1.00 88.62 461 ILE A O 1
ATOM 3766 N N . GLN A 1 462 ? 11.393 -19.802 -20.990 1.00 85.00 462 GLN A N 1
ATOM 3767 C CA . GLN A 1 462 ? 10.638 -21.062 -20.881 1.00 85.00 462 GLN A CA 1
ATOM 3768 C C . GLN A 1 462 ? 9.354 -20.941 -20.051 1.00 85.00 462 GLN A C 1
ATOM 3770 O O . GLN A 1 462 ? 8.376 -21.641 -20.308 1.00 85.00 462 GLN A O 1
ATOM 3775 N N . ASN A 1 463 ? 9.361 -20.049 -19.060 1.00 86.06 463 ASN A N 1
ATOM 3776 C CA . ASN A 1 463 ? 8.225 -19.813 -18.173 1.00 86.06 463 ASN A CA 1
ATOM 3777 C C . ASN A 1 463 ? 7.453 -18.528 -18.499 1.00 86.06 463 ASN A C 1
ATOM 3779 O O . ASN A 1 463 ? 6.506 -18.213 -17.781 1.00 86.06 463 ASN A O 1
ATOM 3783 N N . LEU A 1 464 ? 7.846 -17.798 -19.548 1.00 90.69 464 LEU A N 1
ATOM 3784 C CA . LEU A 1 464 ? 7.219 -16.538 -19.930 1.00 90.69 464 LEU A CA 1
ATOM 3785 C C . LEU A 1 464 ? 5.960 -16.800 -20.763 1.00 90.69 464 LEU A C 1
ATOM 3787 O O . LEU A 1 464 ? 5.973 -17.603 -21.696 1.00 90.69 464 LEU A O 1
ATOM 3791 N N . LYS A 1 465 ? 4.868 -16.110 -20.440 1.00 93.50 465 LYS A N 1
ATOM 3792 C CA . LYS A 1 465 ? 3.582 -16.223 -21.135 1.00 93.50 465 LYS A CA 1
ATOM 3793 C C . LYS A 1 465 ? 3.100 -14.863 -21.614 1.00 93.50 465 LYS A C 1
ATOM 3795 O O . LYS A 1 465 ? 3.383 -13.827 -21.016 1.00 93.50 465 LYS A O 1
ATOM 3800 N N . ILE A 1 466 ? 2.310 -14.874 -22.686 1.00 94.12 466 ILE A N 1
ATOM 3801 C CA . ILE A 1 466 ? 1.570 -13.684 -23.114 1.00 94.12 466 ILE A CA 1
ATOM 3802 C C . ILE A 1 466 ? 0.664 -13.237 -21.960 1.00 94.12 466 ILE A C 1
ATOM 3804 O O . ILE A 1 466 ? -0.068 -14.042 -21.384 1.00 94.12 466 ILE A O 1
ATOM 3808 N N . GLY A 1 467 ? 0.727 -11.949 -21.638 1.00 90.38 467 GLY A N 1
ATOM 3809 C CA . GLY A 1 467 ? 0.046 -11.331 -20.507 1.00 90.38 467 GLY A CA 1
ATOM 3810 C C . GLY A 1 467 ? 0.929 -11.115 -19.278 1.00 90.38 467 GLY A C 1
ATOM 3811 O O . GLY A 1 467 ? 0.589 -10.265 -18.454 1.00 90.38 467 GLY A O 1
ATOM 3812 N N . ASP A 1 468 ? 2.067 -11.806 -19.168 1.00 91.81 468 ASP A N 1
ATOM 3813 C CA . ASP A 1 468 ? 2.977 -11.633 -18.036 1.00 91.81 468 ASP A CA 1
ATOM 3814 C C . ASP A 1 468 ? 3.583 -10.224 -18.013 1.00 91.81 468 ASP A C 1
ATOM 3816 O O . ASP A 1 468 ? 3.758 -9.570 -19.046 1.00 91.81 468 ASP A O 1
ATOM 3820 N N . ARG A 1 469 ? 3.945 -9.754 -16.814 1.00 90.25 469 ARG A N 1
ATOM 3821 C CA . ARG A 1 469 ? 4.737 -8.530 -16.659 1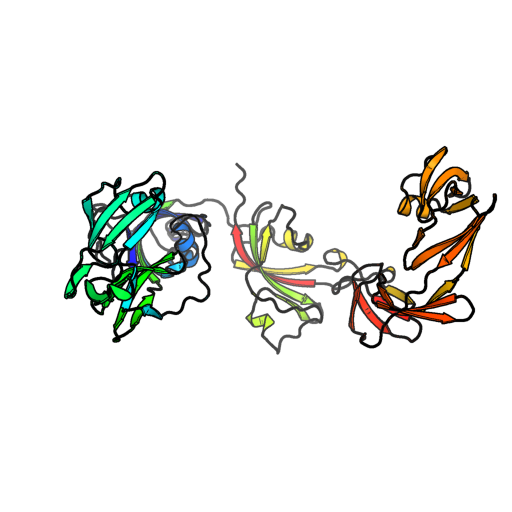.00 90.25 469 ARG A CA 1
ATOM 3822 C C . ARG A 1 469 ? 6.223 -8.863 -16.708 1.00 90.25 469 ARG A C 1
ATOM 3824 O O . ARG A 1 469 ? 6.707 -9.666 -15.916 1.00 90.25 469 ARG A O 1
ATOM 3831 N N . MET A 1 470 ? 6.947 -8.181 -17.585 1.00 88.38 470 MET A N 1
ATOM 3832 C CA . MET A 1 470 ? 8.387 -8.316 -17.770 1.00 88.38 470 MET A CA 1
ATOM 3833 C C . MET A 1 470 ? 9.078 -6.994 -17.433 1.00 88.38 470 MET A C 1
ATOM 3835 O O . MET A 1 470 ? 8.600 -5.922 -17.808 1.00 88.38 470 MET A O 1
ATOM 3839 N N . TYR A 1 471 ? 10.204 -7.059 -16.724 1.00 87.44 471 TYR A N 1
ATOM 3840 C CA . TYR A 1 471 ? 11.110 -5.920 -16.595 1.00 87.44 471 TYR A CA 1
ATOM 3841 C C . TYR A 1 471 ? 12.088 -5.929 -17.761 1.00 87.44 471 TYR A C 1
ATOM 3843 O O . TYR A 1 471 ? 12.665 -6.963 -18.091 1.00 87.44 471 TYR A O 1
ATOM 3851 N N . THR A 1 472 ? 12.234 -4.772 -18.389 1.00 87.00 472 THR A N 1
ATOM 3852 C CA . THR A 1 472 ? 13.040 -4.576 -19.590 1.00 87.00 472 THR A CA 1
ATOM 3853 C C . THR A 1 472 ? 13.975 -3.394 -19.383 1.00 87.00 472 THR A C 1
ATOM 3855 O O . THR A 1 472 ? 13.811 -2.611 -18.441 1.00 87.00 472 THR A O 1
ATOM 3858 N N . GLU A 1 473 ? 14.917 -3.183 -20.298 1.00 83.44 473 GLU A N 1
ATOM 3859 C CA . GLU A 1 473 ? 15.733 -1.965 -20.282 1.00 83.44 473 GLU A CA 1
ATOM 3860 C C . GLU A 1 473 ? 14.934 -0.661 -20.468 1.00 83.44 473 GLU A C 1
ATOM 3862 O O . GLU A 1 473 ? 15.449 0.409 -20.148 1.00 83.44 473 GLU A O 1
ATOM 3867 N N . TYR A 1 474 ? 13.675 -0.756 -20.909 1.00 86.06 474 TYR A N 1
ATOM 3868 C CA . TYR A 1 474 ? 12.731 0.357 -21.053 1.00 86.06 474 TYR A CA 1
ATOM 3869 C C . TYR A 1 474 ? 11.743 0.478 -19.877 1.00 86.06 474 TYR A C 1
ATOM 3871 O O . TYR A 1 474 ? 10.854 1.326 -19.912 1.00 86.06 474 TYR A O 1
ATOM 3879 N N . GLY A 1 475 ? 11.880 -0.360 -18.842 1.00 87.19 475 GLY A N 1
ATOM 3880 C CA . GLY A 1 475 ? 10.976 -0.425 -17.690 1.00 87.19 475 GLY A CA 1
ATOM 3881 C C . GLY A 1 475 ? 10.088 -1.673 -17.678 1.00 87.19 475 GLY A C 1
ATOM 3882 O O . GLY A 1 475 ? 10.325 -2.634 -18.411 1.00 87.19 475 GLY A O 1
ATOM 3883 N N . SER A 1 476 ? 9.076 -1.684 -16.804 1.00 89.88 476 SER A N 1
ATOM 3884 C CA . SER A 1 476 ? 8.112 -2.790 -16.708 1.00 89.88 476 SER A CA 1
ATOM 3885 C C . SER A 1 476 ? 7.041 -2.675 -17.791 1.00 89.88 476 SER A C 1
ATOM 3887 O O . SER A 1 476 ? 6.407 -1.629 -17.913 1.00 89.88 476 SER A O 1
ATOM 3889 N N . GLY A 1 477 ? 6.789 -3.760 -18.518 1.00 92.50 477 GLY A N 1
ATOM 3890 C CA . GLY A 1 477 ? 5.726 -3.835 -19.517 1.00 92.50 477 GLY A CA 1
ATOM 3891 C C . GLY A 1 477 ? 5.028 -5.190 -19.542 1.00 92.50 477 GLY A C 1
ATOM 3892 O O . GLY A 1 477 ? 5.463 -6.139 -18.891 1.00 92.50 477 GLY A O 1
ATOM 3893 N N . LYS A 1 478 ? 3.915 -5.262 -20.271 1.00 94.44 478 LYS A N 1
ATOM 3894 C CA . LYS A 1 478 ? 3.130 -6.476 -20.496 1.00 94.44 478 LYS A CA 1
ATOM 3895 C C . LYS A 1 478 ? 3.633 -7.183 -21.749 1.00 94.44 478 LYS A C 1
ATOM 3897 O O . LYS A 1 478 ? 3.755 -6.560 -22.799 1.00 94.44 478 LYS A O 1
ATOM 3902 N N . VAL A 1 479 ? 3.895 -8.479 -21.659 1.00 95.31 479 VAL A N 1
ATOM 3903 C CA . VAL A 1 479 ? 4.241 -9.300 -22.821 1.00 95.31 479 VAL A CA 1
ATOM 3904 C C . VAL A 1 479 ? 2.998 -9.472 -23.686 1.00 95.31 479 VAL A C 1
ATOM 3906 O O . VAL A 1 479 ? 1.987 -9.995 -23.216 1.00 95.31 479 VAL A O 1
ATOM 3909 N N . ILE A 1 480 ? 3.061 -9.030 -24.940 1.00 95.69 480 ILE A N 1
ATOM 3910 C CA . ILE A 1 480 ? 1.940 -9.134 -25.885 1.00 95.69 480 ILE A CA 1
ATOM 3911 C C . ILE A 1 480 ? 2.177 -10.197 -26.960 1.00 95.69 480 ILE A C 1
ATOM 3913 O O . ILE A 1 480 ? 1.210 -10.768 -27.457 1.00 95.69 480 ILE A O 1
ATOM 3917 N N . GLU A 1 481 ? 3.436 -10.529 -27.252 1.00 95.88 481 GLU A N 1
ATOM 3918 C CA . GLU A 1 481 ? 3.806 -11.571 -28.213 1.00 95.88 481 GLU A CA 1
ATOM 3919 C C . GLU A 1 481 ? 5.127 -12.237 -27.809 1.00 95.88 481 GLU A C 1
ATOM 3921 O O . GLU A 1 481 ? 6.024 -11.581 -27.273 1.00 95.88 481 GLU A O 1
ATOM 3926 N N . ILE A 1 482 ? 5.240 -13.544 -28.059 1.00 93.56 482 ILE A N 1
ATOM 3927 C CA . ILE A 1 482 ? 6.458 -14.329 -27.833 1.00 93.56 482 ILE A CA 1
ATOM 3928 C C . ILE A 1 482 ? 6.721 -15.153 -29.089 1.00 93.56 482 ILE A C 1
ATOM 3930 O O . ILE A 1 482 ? 5.923 -16.023 -29.436 1.00 93.56 482 ILE A O 1
ATOM 3934 N N . ASN A 1 483 ? 7.865 -14.902 -29.716 1.00 88.56 483 ASN A N 1
ATOM 3935 C CA . ASN A 1 483 ? 8.372 -15.625 -30.873 1.00 88.56 483 ASN A CA 1
ATOM 3936 C C . ASN A 1 483 ? 9.729 -16.264 -30.538 1.00 88.56 483 ASN A C 1
ATOM 3938 O O . ASN A 1 483 ? 10.331 -15.980 -29.503 1.00 88.56 483 ASN A O 1
ATOM 3942 N N . GLU A 1 484 ? 10.248 -17.112 -31.430 1.00 81.56 484 GLU A N 1
ATOM 3943 C CA . GLU A 1 484 ? 11.554 -17.767 -31.230 1.00 81.56 484 GLU A CA 1
ATOM 3944 C C . GLU A 1 484 ? 12.708 -16.753 -31.116 1.00 81.56 484 GLU A C 1
ATOM 3946 O O . GLU A 1 484 ? 13.633 -16.954 -30.329 1.00 81.56 484 GLU A O 1
ATOM 3951 N N . ASN A 1 485 ? 12.622 -15.639 -31.852 1.00 86.38 485 ASN A N 1
ATOM 3952 C CA . ASN A 1 485 ? 13.702 -14.654 -31.991 1.00 86.38 485 ASN A CA 1
ATOM 3953 C C . ASN A 1 485 ? 13.451 -13.335 -31.244 1.00 86.38 485 ASN A C 1
ATOM 3955 O O . ASN A 1 485 ? 14.375 -12.535 -31.073 1.00 86.38 485 ASN A O 1
ATOM 3959 N N . GLU A 1 486 ? 12.214 -13.076 -30.821 1.00 92.88 486 GLU A N 1
ATOM 3960 C CA . GLU A 1 486 ? 11.850 -11.824 -30.165 1.00 92.88 486 GLU A CA 1
ATOM 3961 C C . GLU A 1 486 ? 10.670 -11.973 -29.202 1.00 92.88 486 GLU A C 1
ATOM 3963 O O . GLU A 1 486 ? 9.813 -12.841 -29.354 1.00 92.88 486 GLU A O 1
ATOM 3968 N N . ILE A 1 487 ? 10.624 -11.076 -28.224 1.00 94.50 487 ILE A N 1
ATOM 3969 C CA . ILE A 1 487 ? 9.488 -10.839 -27.341 1.00 94.50 487 ILE A CA 1
ATOM 3970 C C . ILE A 1 487 ? 9.007 -9.416 -27.601 1.00 94.50 487 ILE A C 1
ATOM 3972 O O . ILE A 1 487 ? 9.806 -8.475 -27.565 1.00 94.50 487 ILE A O 1
ATOM 3976 N N . VAL A 1 488 ? 7.705 -9.247 -27.812 1.00 95.75 488 VAL A N 1
ATOM 3977 C CA . VAL A 1 488 ? 7.092 -7.923 -27.936 1.00 95.75 488 VAL A CA 1
ATOM 3978 C C . VAL A 1 488 ? 6.476 -7.543 -26.596 1.00 95.75 488 VAL A C 1
ATOM 3980 O O . VAL A 1 488 ? 5.635 -8.262 -26.047 1.00 95.75 488 VAL A O 1
ATOM 3983 N N . VAL A 1 489 ? 6.913 -6.407 -26.053 1.00 95.75 489 VAL A N 1
ATOM 3984 C CA . VAL A 1 489 ? 6.522 -5.915 -24.730 1.00 95.75 489 VAL A CA 1
ATOM 3985 C C . VAL A 1 489 ? 5.890 -4.535 -24.845 1.00 95.75 489 VAL A C 1
ATOM 3987 O O . VAL A 1 489 ? 6.508 -3.591 -25.334 1.00 95.75 489 VAL A O 1
ATOM 3990 N N . ASP A 1 490 ? 4.671 -4.401 -24.337 1.00 96.38 490 ASP A N 1
ATOM 3991 C CA . ASP A 1 490 ? 3.965 -3.132 -24.227 1.00 96.38 490 ASP A CA 1
ATOM 3992 C C . ASP A 1 490 ? 4.269 -2.453 -22.884 1.00 96.38 490 ASP A C 1
ATOM 3994 O O . ASP A 1 490 ? 3.890 -2.938 -21.815 1.00 96.38 490 ASP A O 1
ATOM 3998 N N . THR A 1 491 ? 4.964 -1.317 -22.936 1.00 94.75 491 THR A N 1
ATOM 3999 C CA . THR A 1 491 ? 5.335 -0.513 -21.755 1.00 94.75 491 THR A CA 1
ATOM 4000 C C . THR A 1 491 ? 4.378 0.653 -21.480 1.00 94.75 491 THR A C 1
ATOM 4002 O O . THR A 1 491 ? 4.667 1.527 -20.656 1.00 94.75 491 THR A O 1
ATOM 4005 N N . ASN A 1 492 ? 3.229 0.709 -22.160 1.00 94.00 492 ASN A N 1
ATOM 4006 C CA . ASN A 1 492 ? 2.182 1.675 -21.848 1.00 94.00 492 ASN A CA 1
ATOM 4007 C C . ASN A 1 492 ? 1.582 1.431 -20.451 1.00 94.00 492 ASN A C 1
ATOM 4009 O O . ASN A 1 492 ? 1.611 0.327 -19.902 1.00 94.00 492 ASN A O 1
ATOM 4013 N N . HIS A 1 493 ? 0.993 2.483 -19.872 1.00 90.88 493 HIS A N 1
ATOM 4014 C CA . HIS A 1 493 ? 0.162 2.313 -18.682 1.00 90.88 493 HIS A CA 1
ATOM 4015 C C . HIS A 1 493 ? -1.040 1.407 -19.033 1.00 90.88 493 HIS A C 1
ATOM 4017 O O . HIS A 1 493 ? -1.605 1.582 -20.113 1.00 90.88 493 HIS A O 1
ATOM 4023 N N . PRO A 1 494 ? -1.497 0.490 -18.155 1.00 90.31 494 PRO A N 1
ATOM 4024 C CA . PRO A 1 494 ? -2.616 -0.416 -18.463 1.00 90.31 494 PRO A CA 1
ATOM 4025 C C . PRO A 1 494 ? -3.927 0.285 -18.862 1.00 90.31 494 PRO A C 1
ATOM 4027 O O . PRO A 1 494 ? -4.773 -0.300 -19.532 1.00 90.31 494 PRO A O 1
ATOM 4030 N N . LEU A 1 495 ? -4.090 1.542 -18.438 1.00 92.69 495 LEU A N 1
ATOM 4031 C CA . LEU A 1 495 ? -5.239 2.399 -18.746 1.00 92.69 495 LEU A CA 1
ATOM 4032 C C . LEU A 1 495 ? -4.941 3.466 -19.821 1.00 92.69 495 LEU A C 1
ATOM 4034 O O . LEU A 1 495 ? -5.772 4.341 -20.052 1.00 92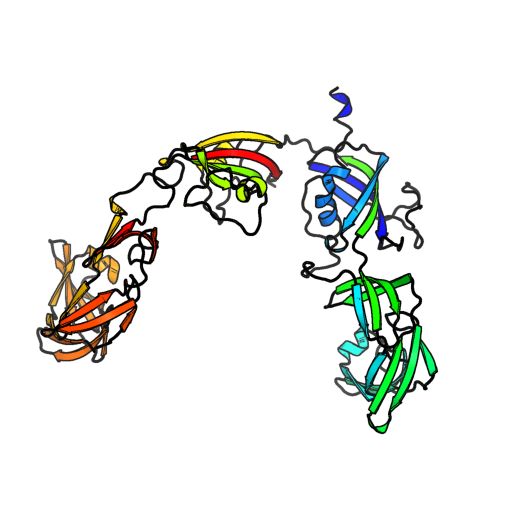.69 495 LEU A O 1
ATOM 4038 N N . ALA A 1 496 ? -3.776 3.427 -20.477 1.00 93.50 496 ALA A N 1
ATOM 4039 C CA . ALA A 1 496 ? -3.441 4.364 -21.550 1.00 93.50 496 ALA A CA 1
ATOM 4040 C C . ALA A 1 496 ? -4.414 4.223 -22.733 1.00 93.50 496 ALA A C 1
ATOM 4042 O O . ALA A 1 496 ? -4.820 3.120 -23.108 1.00 93.50 496 ALA A O 1
ATOM 4043 N N . GLY A 1 497 ? -4.809 5.355 -23.317 1.00 94.12 497 GLY A N 1
ATOM 4044 C CA . GLY A 1 497 ? -5.798 5.408 -24.395 1.00 94.12 497 GLY A CA 1
ATOM 4045 C C . GLY A 1 497 ? -7.231 5.078 -23.958 1.00 94.12 497 GLY A C 1
ATOM 4046 O O . GLY A 1 497 ? -8.103 4.942 -24.814 1.00 94.12 497 GLY A O 1
ATOM 4047 N N . LYS A 1 498 ? -7.499 4.929 -22.652 1.00 94.38 498 LYS A N 1
ATOM 4048 C CA . LYS A 1 498 ? -8.842 4.666 -22.124 1.00 94.38 498 LYS A CA 1
ATOM 4049 C C . LYS A 1 498 ? -9.442 5.923 -21.508 1.00 94.38 498 LYS A C 1
ATOM 4051 O O . LYS A 1 498 ? -8.804 6.613 -20.722 1.00 94.38 498 LYS A O 1
ATOM 4056 N N . THR A 1 499 ? -10.705 6.164 -21.831 1.00 95.25 499 THR A N 1
ATOM 4057 C CA . THR A 1 499 ? -11.548 7.127 -21.126 1.00 95.25 499 THR A CA 1
ATOM 4058 C C . THR A 1 499 ? -12.021 6.514 -19.810 1.00 95.25 499 THR A C 1
ATOM 4060 O O . THR A 1 499 ? -12.529 5.387 -19.797 1.00 95.25 499 THR A O 1
ATOM 4063 N N . LEU A 1 500 ? -11.876 7.251 -18.711 1.00 95.88 500 LEU A N 1
ATOM 4064 C CA . LEU A 1 500 ? -12.230 6.802 -17.367 1.00 95.88 500 LEU A CA 1
ATOM 4065 C C . LEU A 1 500 ? -13.495 7.509 -16.882 1.00 95.88 500 LEU A C 1
ATOM 4067 O O . LEU A 1 500 ? -13.659 8.714 -17.061 1.00 95.88 500 LEU A O 1
ATOM 4071 N N . ILE A 1 501 ? -14.394 6.758 -16.255 1.00 97.25 501 ILE A N 1
ATOM 4072 C CA . ILE A 1 501 ? -15.641 7.259 -15.680 1.00 97.25 501 ILE A CA 1
ATOM 4073 C C . ILE A 1 501 ? -15.638 6.939 -14.192 1.00 97.25 501 ILE A C 1
ATOM 4075 O O . ILE A 1 501 ? -15.622 5.773 -13.807 1.00 97.25 501 ILE A O 1
ATOM 4079 N N . PHE A 1 502 ? -15.700 7.959 -13.351 1.00 96.44 502 PHE A N 1
ATOM 4080 C CA . PHE A 1 502 ? -15.765 7.815 -11.906 1.00 96.44 502 PHE A CA 1
ATOM 4081 C C . PHE A 1 502 ? -17.142 8.219 -11.404 1.00 96.44 502 PHE A C 1
ATOM 4083 O O . PHE A 1 502 ? -17.597 9.325 -11.673 1.00 96.44 502 PHE A O 1
ATOM 4090 N N . ASN A 1 503 ? -17.787 7.345 -10.639 1.00 96.94 503 ASN A N 1
ATOM 4091 C CA . ASN A 1 503 ? -18.908 7.738 -9.790 1.00 96.94 503 ASN A CA 1
ATOM 4092 C C . ASN A 1 503 ? -18.356 8.000 -8.400 1.00 96.94 503 ASN A C 1
ATOM 4094 O O . ASN A 1 503 ? -17.826 7.069 -7.793 1.00 96.94 503 ASN A O 1
ATOM 4098 N N . VAL A 1 504 ? -18.452 9.242 -7.943 1.00 95.50 504 VAL A N 1
ATOM 4099 C CA . VAL A 1 504 ? -17.822 9.728 -6.715 1.00 95.50 504 VAL A CA 1
ATOM 4100 C C . VAL A 1 504 ? -18.886 10.179 -5.734 1.00 95.50 504 VAL A C 1
ATOM 4102 O O . VAL A 1 504 ? -19.895 10.750 -6.143 1.00 95.50 504 VAL A O 1
ATOM 4105 N N . LYS A 1 505 ? -18.627 9.952 -4.450 1.00 87.19 505 LYS A N 1
ATOM 4106 C CA . LYS A 1 505 ? -19.395 10.477 -3.330 1.00 87.19 505 LYS A CA 1
ATOM 4107 C C . LYS A 1 505 ? -18.470 11.166 -2.340 1.00 87.19 505 LYS A C 1
ATOM 4109 O O . LYS A 1 505 ? -17.503 10.554 -1.883 1.00 87.19 505 LYS A O 1
ATOM 4114 N N . ILE A 1 506 ? -18.795 12.400 -1.968 1.00 86.62 506 ILE A N 1
ATOM 4115 C CA . ILE A 1 506 ? -18.062 13.110 -0.918 1.00 86.62 506 ILE A CA 1
ATOM 4116 C C . ILE A 1 506 ? -18.491 12.551 0.435 1.00 86.62 506 ILE A C 1
ATOM 4118 O O . ILE A 1 506 ? -19.655 12.648 0.823 1.00 86.62 506 ILE A O 1
ATOM 4122 N N . VAL A 1 507 ? -17.549 11.941 1.146 1.00 77.81 507 VAL A N 1
ATOM 4123 C CA . VAL A 1 507 ? -17.780 11.373 2.479 1.00 77.81 507 VAL A CA 1
ATOM 4124 C C . VAL A 1 507 ? -17.519 12.426 3.546 1.00 77.81 507 VAL A C 1
ATOM 4126 O O . VAL A 1 507 ? -18.307 12.576 4.475 1.00 77.81 507 VAL A O 1
ATOM 4129 N N . GLU A 1 508 ? -16.427 13.169 3.395 1.00 74.88 508 GLU A N 1
ATOM 4130 C CA . GLU A 1 508 ? -15.970 14.147 4.375 1.00 74.88 508 GLU A CA 1
ATOM 4131 C C . GLU A 1 508 ? -15.170 15.240 3.667 1.00 74.88 508 GLU A C 1
ATOM 4133 O O . GLU A 1 508 ? -14.440 14.971 2.713 1.00 74.88 508 GLU A O 1
ATOM 4138 N N . ILE A 1 509 ? -15.278 16.468 4.160 1.00 77.69 509 ILE A N 1
ATOM 4139 C CA . ILE A 1 509 ? -14.392 17.575 3.804 1.00 77.69 509 ILE A CA 1
ATOM 4140 C C . ILE A 1 509 ? -13.655 17.941 5.090 1.00 77.69 509 ILE A C 1
ATOM 4142 O O . ILE A 1 509 ? -14.212 17.839 6.176 1.00 77.69 509 ILE A O 1
ATOM 4146 N N . ARG A 1 510 ? -12.404 18.363 4.993 1.00 73.00 510 ARG A N 1
ATOM 4147 C CA . ARG A 1 510 ? -11.595 18.892 6.087 1.00 73.00 510 ARG A CA 1
ATOM 4148 C C . ARG A 1 510 ? -11.054 20.223 5.627 1.00 73.00 510 ARG A C 1
ATOM 4150 O O . ARG A 1 510 ? -10.202 20.284 4.742 1.00 73.00 510 ARG A O 1
ATOM 4157 N N . LYS A 1 511 ? -11.582 21.284 6.230 1.00 73.38 511 LYS A N 1
ATOM 4158 C CA . LYS A 1 511 ? -11.224 22.645 5.858 1.00 73.38 511 LYS A CA 1
ATOM 4159 C C . LYS A 1 511 ? -9.766 22.935 6.173 1.00 73.38 511 LYS A C 1
ATOM 4161 O O . LYS A 1 511 ? -9.347 22.783 7.322 1.00 73.38 511 LYS A O 1
ATOM 4166 N N . HIS A 1 512 ? -9.025 23.407 5.179 1.00 69.12 512 HIS A N 1
ATOM 4167 C CA . HIS A 1 512 ? -7.702 23.960 5.418 1.00 69.12 512 HIS A CA 1
ATOM 4168 C C . HIS A 1 512 ? -7.844 25.341 6.064 1.00 69.12 512 HIS A C 1
ATOM 4170 O O . HIS A 1 512 ? -8.541 26.224 5.557 1.00 69.12 512 HIS A O 1
ATOM 4176 N N . ILE A 1 513 ? -7.230 25.519 7.234 1.00 54.31 513 ILE A N 1
ATOM 4177 C CA . ILE A 1 513 ? -7.252 26.785 7.969 1.00 54.31 513 ILE A CA 1
ATOM 4178 C C . ILE A 1 513 ? -5.948 27.508 7.653 1.00 54.31 513 ILE A C 1
ATOM 4180 O O . ILE A 1 513 ? -4.897 27.162 8.187 1.00 54.31 513 ILE A O 1
ATOM 4184 N N . THR A 1 514 ? -6.010 28.517 6.790 1.00 47.50 514 THR A N 1
ATOM 4185 C CA . THR A 1 514 ? -4.935 29.506 6.677 1.00 47.50 514 THR A CA 1
ATOM 4186 C C . THR A 1 514 ? -4.886 30.308 7.980 1.00 47.50 514 THR A C 1
ATOM 4188 O O . THR A 1 514 ? -5.916 30.836 8.407 1.00 47.50 514 THR A O 1
ATOM 4191 N N . GLN A 1 515 ? -3.721 30.330 8.638 1.00 32.94 515 GLN A N 1
ATOM 4192 C CA . GLN A 1 515 ? -3.466 31.181 9.810 1.00 32.94 515 GLN A CA 1
ATOM 4193 C C . GLN A 1 515 ? -3.505 32.666 9.460 1.00 32.94 515 GLN A C 1
ATOM 4195 O O . GLN A 1 515 ? -3.046 33.020 8.348 1.00 32.94 515 GLN A O 1
#

Sequence (515 aa):
VKKEWENTVGLGDTITINYIGVYENEYPFFSSIVDENATWETELDDSHRYNPLKYRVGYVYDKGIERALEKIDKHFLGKKVGDIVTFNIRSEDIFISGDPAPYYELPEIIELNRVESTDLNASMPISQFTQVFKTPKEGEIIDTAFGKAVVAKIDEENVYIEFVSKVGEEFYSKYGKAVVEEINEEENKIYIKHDPEIGATTIINIYGQYLPVEIADLTDEKIKVKILKYIKMKAKIEELVKYNKEWIIEEGDQVLVDYTGKLENGEVFDTTYRSIADDNATKKAESFQKKYEYKPLKINTVEYAEVELLKAFEEQLLGMEVGEEKTIKLTPEEAYGNYKEEKVKHIKTVDEVPIRETIMKERDIPEKEFREKYGEPMVGGEINTEYGKADILEITSEGNVKIKQKTVNEEIVLKYFKAKLLNETEESFTIERIFEPKLNTKNGTAFVKEEDGKFIITLDIQNLKIGDRMYTEYGSGKVIEINENEIVVDTNHPLAGKTLIFNVKIVEIRKHITQ

Secondary structure (DSSP, 8-state):
-HHHHTTS--TT-EEEEEEEEEETT--EEEESBS-TT--TTS--SGGGBS--EEEETT---SSHHHHHHHTTGGGTTT--TT-EEEEEEEGGG---SS-----TT--SEEEEESEEEEESEEEEEHHHHHHHSSS--TT-EEEETTEEEEEEEE-SSEEEEEE---TT-EEEETTEEEEEEEEETTTTEEEEEE-PPTT-EEEEEETTEEEEEEEEEE-SSEEEEEE--EEEEEEEEEEEE------B--TT-EEEEEEEEEETTS-EEEES-HHHHH-SSSPBPTT----S---PEEEESSS--SS---HHHHHTTTTPBTT-EEEEEE-TTTTT----GGGEEEEESEEEEESEEEEESEEEEEHHHHHHHH-S--TT-EEEETTEEEEEEEE-TTSEEEEEE----SEEE-SS-EEEEEEE-SSEEEEEEPP-SEEEETTEEEEEEEETTEEEEEE--TT--TT-EEEETTEEEEEEEE-SSEEEEE-S-TTTT--EEEEEEEEEEE-----

Foldseek 3Di:
DVVLVVFADDAQWKFWKFKWKAFPLQHGDDGQFPDPPDTPPDDRDPVGGHDTDIEHQCDDDPAFVNQQVNVVSVQRGRDGAFDKGKDKGFPLSGDDDDDRDDPPDDDQKDKDWQKDKDFQKDKDFQVVCVVVHPRDDAQDWDQDLQGIWGQPDDDPTMTIIGDPDDAQDWDAHQQGIKGFPDDDVVVRMTMMGHDHDQQDWGWDQDPNDTFIWGQHDDDPTITMTGTRGIMIMMMGTNDIGDDPDAQFDDQQKKFFKWKWKAFPVQATLDTLDPVQVPDPVHHHDPNHDDDPHRGTDIDGRYDDDPDPDQNQVSVVRGGDGAFDKDKDKFFLCSPQAAADPVLWDKAWQKDKDFQKDKFWQKDWAQQVRCCVPFNHDDAQDWTQDLQGIKHFHDQDPVRITIIGNDDGDQWGDDQWFIWGWPDDDPTITMIGTDDDQWTQHQFGIWGWDDDPRMTMTGHDCPPPDQQDWTGHPSGIFGFHDDDPTITITRPGDPCHRTMMMMTMHTNDIGDDDDD